Protein AF-0000000075743132 (afdb_homodimer)

Structure (mmCIF, N/CA/C/O backbone):
data_AF-0000000075743132-model_v1
#
loop_
_entity.id
_entity.type
_entity.pdbx_description
1 polymer 'Uncharacterized protein containing SIS (Sugar isomerase) phosphosugar binding domain-like protein'
#
loop_
_atom_site.group_PDB
_atom_site.id
_atom_site.type_symbol
_atom_site.label_atom_id
_atom_site.label_alt_id
_atom_site.label_comp_id
_atom_site.label_asym_id
_atom_site.label_entity_id
_atom_site.label_seq_id
_atom_site.pdbx_PDB_ins_code
_atom_site.Cartn_x
_atom_site.Cartn_y
_atom_site.Cartn_z
_atom_site.occupancy
_atom_site.B_iso_or_equiv
_atom_site.auth_seq_id
_atom_site.auth_comp_id
_atom_site.auth_asym_id
_atom_site.auth_atom_id
_atom_site.pdbx_PDB_model_num
ATOM 1 N N . MET A 1 1 ? 2.82 18.156 31.141 1 27.06 1 MET A N 1
ATOM 2 C CA . MET A 1 1 ? 1.901 17.031 31.266 1 27.06 1 MET A CA 1
ATOM 3 C C . MET A 1 1 ? 1.891 16.203 29.984 1 27.06 1 MET A C 1
ATOM 5 O O . MET A 1 1 ? 1.443 16.656 28.938 1 27.06 1 MET A O 1
ATOM 9 N N . SER A 1 2 ? 2.838 15.367 29.578 1 35.56 2 SER A N 1
ATOM 10 C CA . SER A 1 2 ? 3.168 14.609 28.375 1 35.56 2 SER A CA 1
ATOM 11 C C . SER A 1 2 ? 1.984 13.773 27.906 1 35.56 2 SER A C 1
ATOM 13 O O . SER A 1 2 ? 1.453 12.961 28.672 1 35.56 2 SER A O 1
ATOM 15 N N . VAL A 1 3 ? 1.021 14.258 27.234 1 45.22 3 VAL A N 1
ATOM 16 C CA . VAL A 1 3 ? -0.206 13.578 26.844 1 45.22 3 VAL A CA 1
ATOM 17 C C . VAL A 1 3 ? 0.118 12.156 26.375 1 45.22 3 VAL A C 1
ATOM 19 O O . VAL A 1 3 ? 1.016 11.953 25.562 1 45.22 3 VAL A O 1
ATOM 22 N N . PRO A 1 4 ? -0.248 11.008 26.984 1 52.25 4 PRO A N 1
ATOM 23 C CA . PRO A 1 4 ? -0.112 9.562 26.797 1 52.25 4 PRO A CA 1
ATOM 24 C C . PRO A 1 4 ? -0.305 9.133 25.344 1 52.25 4 PRO A C 1
ATOM 26 O O . PRO A 1 4 ? -1.345 9.414 24.75 1 52.25 4 PRO A O 1
ATOM 29 N N . ASN A 1 5 ? 0.708 9.211 24.422 1 61.62 5 ASN A N 1
ATOM 30 C CA . ASN A 1 5 ? 0.801 8.625 23.094 1 61.62 5 ASN A CA 1
ATOM 31 C C . ASN A 1 5 ? 0.241 7.211 23.047 1 61.62 5 ASN A C 1
ATOM 33 O O . ASN A 1 5 ? 0.951 6.266 22.703 1 61.62 5 ASN A O 1
ATOM 37 N N . GLU A 1 6 ? -1.117 7.238 23.391 1 87.44 6 GLU A N 1
ATOM 38 C CA . GLU A 1 6 ? -1.755 5.945 23.625 1 87.44 6 GLU A CA 1
ATOM 39 C C . GLU A 1 6 ? -2.354 5.375 22.344 1 87.44 6 GLU A C 1
ATOM 41 O O . GLU A 1 6 ? -2.305 4.164 22.125 1 87.44 6 GLU A O 1
ATOM 46 N N . TYR A 1 7 ? -2.664 6.379 21.438 1 94.88 7 TYR A N 1
ATOM 47 C CA . TYR A 1 7 ? -3.391 5.82 20.297 1 94.88 7 TYR A CA 1
ATOM 48 C C . TYR A 1 7 ? -2.48 4.949 19.438 1 94.88 7 TYR A C 1
ATOM 50 O O . TYR A 1 7 ? -2.807 3.793 19.156 1 94.88 7 TYR A O 1
ATOM 58 N N . TRP A 1 8 ? -1.268 5.523 19.141 1 96.94 8 TRP A N 1
ATOM 59 C CA . TRP A 1 8 ? -0.396 4.766 18.25 1 96.94 8 TRP A CA 1
ATOM 60 C C . TRP A 1 8 ? 0.167 3.537 18.953 1 96.94 8 TRP A C 1
ATOM 62 O O . TRP A 1 8 ? 0.384 2.498 18.328 1 96.94 8 TRP A O 1
ATOM 72 N N . ARG A 1 9 ? 0.364 3.596 20.297 1 97.19 9 ARG A N 1
ATOM 73 C CA . ARG A 1 9 ? 0.859 2.445 21.047 1 97.19 9 ARG A CA 1
ATOM 74 C C . ARG A 1 9 ? -0.155 1.306 21.031 1 97.19 9 ARG A C 1
ATOM 76 O O . ARG A 1 9 ? 0.208 0.147 20.812 1 97.19 9 ARG A O 1
ATOM 83 N N . ASN A 1 10 ? -1.396 1.7 21.312 1 97.62 10 ASN A N 1
ATOM 84 C CA . ASN A 1 10 ? -2.459 0.704 21.25 1 97.62 10 ASN A CA 1
ATOM 85 C C . ASN A 1 10 ? -2.594 0.105 19.859 1 97.62 10 ASN A C 1
ATOM 87 O O . ASN A 1 10 ? -2.818 -1.098 19.719 1 97.62 10 ASN A O 1
ATOM 91 N N . TRP A 1 11 ? -2.473 0.939 18.875 1 98.19 11 TRP A N 1
ATOM 92 C CA . TRP A 1 11 ? -2.576 0.469 17.5 1 98.19 11 TRP A CA 1
ATOM 93 C C . TRP A 1 11 ? -1.449 -0.503 17.172 1 98.19 11 TRP A C 1
ATOM 95 O O . TRP A 1 11 ? -1.682 -1.548 16.547 1 98.19 11 TRP A O 1
ATOM 105 N N . VAL A 1 12 ? -0.212 -0.169 17.562 1 98.44 12 VAL A N 1
ATOM 106 C CA . VAL A 1 12 ? 0.924 -1.047 17.312 1 98.44 12 VAL A CA 1
ATOM 107 C C . VAL A 1 12 ? 0.708 -2.391 18 1 98.44 12 VAL A C 1
ATOM 109 O O . VAL A 1 12 ? 1.038 -3.441 17.453 1 98.44 12 VAL A O 1
ATOM 112 N N . SER A 1 13 ? 0.17 -2.357 19.172 1 98.19 13 SER A N 1
ATOM 113 C CA . SER A 1 13 ? -0.183 -3.594 19.875 1 98.19 13 SER A CA 1
ATOM 114 C C . SER A 1 13 ? -1.192 -4.406 19.062 1 98.19 13 SER A C 1
ATOM 116 O O . SER A 1 13 ? -1.083 -5.633 18.984 1 98.19 13 SER A O 1
ATOM 118 N N . ASN A 1 14 ? -2.201 -3.73 18.516 1 98.5 14 ASN A N 1
ATOM 119 C CA . ASN A 1 14 ? -3.186 -4.41 17.672 1 98.5 14 ASN A CA 1
ATOM 120 C C . ASN A 1 14 ? -2.543 -5.016 16.422 1 98.5 14 ASN A C 1
ATOM 122 O O . ASN A 1 14 ? -2.953 -6.086 15.977 1 98.5 14 ASN A O 1
ATOM 126 N N . VAL A 1 15 ? -1.555 -4.324 15.82 1 98.69 15 VAL A N 1
ATOM 127 C CA . VAL A 1 15 ? -0.803 -4.855 14.688 1 98.69 15 VAL A CA 1
ATOM 128 C C . VAL A 1 15 ? -0.126 -6.168 15.086 1 98.69 15 VAL A C 1
ATOM 130 O O . VAL A 1 15 ? -0.182 -7.152 14.344 1 98.69 15 VAL A O 1
ATOM 133 N N . GLN A 1 16 ? 0.477 -6.164 16.266 1 98.44 16 GLN A N 1
ATOM 134 C CA . GLN A 1 16 ? 1.12 -7.375 16.75 1 98.44 16 GLN A CA 1
ATOM 135 C C . GLN A 1 16 ? 0.108 -8.508 16.922 1 98.44 16 GLN A C 1
ATOM 137 O O . GLN A 1 16 ? 0.413 -9.664 16.656 1 98.44 16 GLN A O 1
ATOM 142 N N . GLY A 1 17 ? -1.032 -8.148 17.375 1 98.62 17 GLY A N 1
ATOM 143 C CA . GLY A 1 17 ? -2.102 -9.125 17.469 1 98.62 17 GLY A CA 1
ATOM 144 C C . GLY A 1 17 ? -2.479 -9.742 16.141 1 98.62 17 GLY A C 1
ATOM 145 O O . GLY A 1 17 ? -2.711 -10.953 16.062 1 98.62 17 GLY A O 1
ATOM 146 N N . ILE A 1 18 ? -2.52 -8.961 15.117 1 98.75 18 ILE A N 1
ATOM 147 C CA . ILE A 1 18 ? -2.855 -9.43 13.773 1 98.75 18 ILE A CA 1
ATOM 148 C C . ILE A 1 18 ? -1.763 -10.367 13.266 1 98.75 18 ILE A C 1
ATOM 150 O O . ILE A 1 18 ? -2.057 -11.422 12.703 1 98.75 18 ILE A O 1
ATOM 154 N N . ILE A 1 19 ? -0.496 -9.93 13.445 1 98.69 19 ILE A N 1
ATOM 155 C CA . ILE A 1 19 ? 0.626 -10.766 13.031 1 98.69 19 ILE A CA 1
ATOM 156 C C . ILE A 1 19 ? 0.537 -12.125 13.727 1 98.69 19 ILE A C 1
ATOM 158 O O . ILE A 1 19 ? 0.678 -13.172 13.086 1 98.69 19 ILE A O 1
ATOM 162 N N . ASN A 1 20 ? 0.256 -12.117 15.008 1 98.56 20 ASN A N 1
ATOM 163 C CA . ASN A 1 20 ? 0.126 -13.352 15.781 1 98.56 20 ASN A CA 1
ATOM 164 C C . ASN A 1 20 ? -1.033 -14.203 15.281 1 98.56 20 ASN A C 1
ATOM 166 O O . ASN A 1 20 ? -0.901 -15.422 15.156 1 98.56 20 ASN A O 1
ATOM 170 N N . HIS A 1 21 ? -2.131 -13.586 15.008 1 98.75 21 HIS A N 1
ATOM 171 C CA . HIS A 1 21 ? -3.289 -14.305 14.484 1 98.75 21 HIS A CA 1
ATOM 172 C C . HIS A 1 21 ? -2.949 -15.031 13.188 1 98.75 21 HIS A C 1
ATOM 174 O O . HIS A 1 21 ? -3.215 -16.219 13.055 1 98.75 21 HIS A O 1
ATOM 180 N N . ILE A 1 22 ? -2.314 -14.352 12.281 1 98.75 22 ILE A N 1
ATOM 181 C CA . ILE A 1 22 ? -2.025 -14.906 10.961 1 98.75 22 ILE A CA 1
ATOM 182 C C . ILE A 1 22 ? -1.015 -16.047 11.086 1 98.75 22 ILE A C 1
ATOM 184 O O . ILE A 1 22 ? -1.213 -17.125 10.531 1 98.75 22 ILE A O 1
ATOM 188 N N . THR A 1 23 ? 0.008 -15.844 11.898 1 98.06 23 THR A N 1
ATOM 189 C CA . THR A 1 23 ? 1.101 -16.812 11.977 1 98.06 23 THR A CA 1
ATOM 190 C C . THR A 1 23 ? 0.698 -18.016 12.82 1 98.06 23 THR A C 1
ATOM 192 O O . THR A 1 23 ? 1.335 -19.062 12.742 1 98.06 23 THR A O 1
ATOM 195 N N . SER A 1 24 ? -0.363 -17.875 13.578 1 98.12 24 SER A N 1
ATOM 196 C CA . SER A 1 24 ? -0.756 -18.984 14.445 1 98.12 24 SER A CA 1
ATOM 197 C C . SER A 1 24 ? -1.949 -19.734 13.859 1 98.12 24 SER A C 1
ATOM 199 O O . SER A 1 24 ? -2.121 -20.922 14.125 1 98.12 24 SER A O 1
ATOM 201 N N . THR A 1 25 ? -2.754 -19.078 13.031 1 98.69 25 THR A N 1
ATOM 202 C CA . THR A 1 25 ? -4.016 -19.734 12.68 1 98.69 25 THR A CA 1
ATOM 203 C C . THR A 1 25 ? -4.125 -19.906 11.164 1 98.69 25 THR A C 1
ATOM 205 O O . THR A 1 25 ? -4.949 -20.688 10.688 1 98.69 25 THR A O 1
ATOM 208 N N . GLN A 1 26 ? -3.312 -19.203 10.414 1 98.56 26 GLN A N 1
ATOM 209 C CA . GLN A 1 26 ? -3.58 -19.156 8.984 1 98.56 26 GLN A CA 1
ATOM 210 C C . GLN A 1 26 ? -2.482 -19.875 8.195 1 98.56 26 GLN A C 1
ATOM 212 O O . GLN A 1 26 ? -2.5 -19.891 6.965 1 98.56 26 GLN A O 1
ATOM 217 N N . VAL A 1 27 ? -1.533 -20.516 8.867 1 97.69 27 VAL A N 1
ATOM 218 C CA . VAL A 1 27 ? -0.364 -21.109 8.227 1 97.69 27 VAL A CA 1
ATOM 219 C C . VAL A 1 27 ? -0.803 -22.219 7.289 1 97.69 27 VAL A C 1
ATOM 221 O O . VAL A 1 27 ? -0.272 -22.359 6.184 1 97.69 27 VAL A O 1
ATOM 224 N N . GLN A 1 28 ? -1.737 -23.047 7.691 1 98.25 28 GLN A N 1
ATOM 225 C CA . GLN A 1 28 ? -2.213 -24.141 6.848 1 98.25 28 GLN A CA 1
ATOM 226 C C . GLN A 1 28 ? -2.832 -23.609 5.559 1 98.25 28 GLN A C 1
ATOM 228 O O . GLN A 1 28 ? -2.578 -24.141 4.477 1 98.25 28 GLN A O 1
ATOM 233 N N . ASN A 1 29 ? -3.674 -22.578 5.695 1 98.81 29 ASN A N 1
ATOM 234 C CA . ASN A 1 29 ? -4.297 -21.984 4.52 1 98.81 29 ASN A CA 1
ATOM 235 C C . ASN A 1 29 ? -3.268 -21.312 3.619 1 98.81 29 ASN A C 1
ATOM 237 O O . ASN A 1 29 ? -3.387 -21.344 2.395 1 98.81 29 ASN A O 1
ATOM 241 N N . ILE A 1 30 ? -2.268 -20.703 4.223 1 98.56 30 ILE A N 1
ATOM 242 C CA . ILE A 1 30 ? -1.195 -20.062 3.461 1 98.56 30 ILE A CA 1
ATOM 243 C C . ILE A 1 30 ? -0.406 -21.141 2.701 1 98.56 30 ILE A C 1
ATOM 245 O O . ILE A 1 30 ? -0.043 -20.938 1.54 1 98.56 30 ILE A O 1
ATOM 249 N N . ASN A 1 31 ? -0.179 -22.25 3.348 1 98.25 31 ASN A N 1
ATOM 250 C CA . ASN A 1 31 ? 0.509 -23.344 2.686 1 98.25 31 ASN A CA 1
ATOM 251 C C . ASN A 1 31 ? -0.296 -23.891 1.506 1 98.25 31 ASN A C 1
ATOM 253 O O . ASN A 1 31 ? 0.253 -24.109 0.427 1 98.25 31 ASN A O 1
ATOM 257 N N . LYS A 1 32 ? -1.56 -24.078 1.695 1 98.75 32 LYS A N 1
ATOM 258 C CA . LYS A 1 32 ? -2.432 -24.547 0.626 1 98.75 32 LYS A CA 1
ATOM 259 C C . LYS A 1 32 ? -2.457 -23.578 -0.542 1 98.75 32 LYS A C 1
ATOM 261 O O . LYS A 1 32 ? -2.369 -23.984 -1.703 1 98.75 32 LYS A O 1
ATOM 266 N N . ALA A 1 33 ? -2.611 -22.312 -0.223 1 98.88 33 ALA A N 1
ATOM 267 C CA . ALA A 1 33 ? -2.625 -21.281 -1.251 1 98.88 33 ALA A CA 1
ATOM 268 C C . ALA A 1 33 ? -1.306 -21.25 -2.018 1 98.88 33 ALA A C 1
ATOM 270 O O . ALA A 1 33 ? -1.296 -21.156 -3.248 1 98.88 33 ALA A O 1
ATOM 271 N N . SER A 1 34 ? -0.214 -21.344 -1.256 1 98.44 34 SER A N 1
ATOM 272 C CA . SER A 1 34 ? 1.102 -21.297 -1.886 1 98.44 34 SER A CA 1
ATOM 273 C C . SER A 1 34 ? 1.323 -22.516 -2.777 1 98.44 34 SER A C 1
ATOM 275 O O . SER A 1 34 ? 2.012 -22.438 -3.797 1 98.44 34 SER A O 1
ATOM 277 N N . ASP A 1 35 ? 0.754 -23.641 -2.398 1 98.5 35 ASP A N 1
ATOM 278 C CA . ASP A 1 35 ? 0.815 -24.828 -3.254 1 98.5 35 ASP A CA 1
ATOM 279 C C . ASP A 1 35 ? 0.123 -24.578 -4.59 1 98.5 35 ASP A C 1
ATOM 281 O O . ASP A 1 35 ? 0.64 -24.953 -5.645 1 98.5 35 ASP A O 1
ATOM 285 N N . ILE A 1 36 ? -1.013 -23.953 -4.539 1 98.88 36 ILE A N 1
ATOM 286 C CA . ILE A 1 36 ? -1.766 -23.625 -5.742 1 98.88 36 ILE A CA 1
ATOM 287 C C . ILE A 1 36 ? -0.944 -22.688 -6.621 1 98.88 36 ILE A C 1
ATOM 289 O O . ILE A 1 36 ? -0.78 -22.922 -7.82 1 98.88 36 ILE A O 1
ATOM 293 N N . ILE A 1 37 ? -0.396 -21.672 -6.027 1 98.75 37 ILE A N 1
ATOM 294 C CA . ILE A 1 37 ? 0.375 -20.672 -6.758 1 98.75 37 ILE A CA 1
ATOM 295 C C . ILE A 1 37 ? 1.61 -21.328 -7.379 1 98.75 37 ILE A C 1
ATOM 297 O O . ILE A 1 37 ? 1.908 -21.109 -8.555 1 98.75 37 ILE A O 1
ATOM 301 N N . ALA A 1 38 ? 2.332 -22.094 -6.539 1 98 38 ALA A N 1
ATOM 302 C CA . ALA A 1 38 ? 3.545 -22.75 -7.016 1 98 38 ALA A CA 1
ATOM 303 C C . ALA A 1 38 ? 3.24 -23.672 -8.195 1 98 38 ALA A C 1
ATOM 305 O O . ALA A 1 38 ? 3.994 -23.719 -9.164 1 98 38 ALA A O 1
ATOM 306 N N . SER A 1 39 ? 2.146 -24.422 -8.078 1 98.12 39 SER A N 1
ATOM 307 C CA . SER A 1 39 ? 1.748 -25.312 -9.164 1 98.12 39 SER A CA 1
ATOM 308 C C . SER A 1 39 ? 1.433 -24.531 -10.438 1 98.12 39 SER A C 1
ATOM 310 O O . SER A 1 39 ? 1.813 -24.938 -11.539 1 98.12 39 SER A O 1
ATOM 312 N N . THR A 1 40 ? 0.73 -23.438 -10.305 1 98.5 40 THR A N 1
ATOM 313 C CA . THR A 1 40 ? 0.379 -22.562 -11.414 1 98.5 40 THR A CA 1
ATOM 314 C C . THR A 1 40 ? 1.634 -22.047 -12.117 1 98.5 40 THR A C 1
ATOM 316 O O . THR A 1 40 ? 1.762 -22.172 -13.336 1 98.5 40 THR A O 1
ATOM 319 N N . ILE A 1 41 ? 2.562 -21.531 -11.328 1 97.31 41 ILE A N 1
ATOM 320 C CA . ILE A 1 41 ? 3.781 -20.938 -11.875 1 97.31 41 ILE A CA 1
ATOM 321 C C . ILE A 1 41 ? 4.66 -22.031 -12.477 1 97.31 41 ILE A C 1
ATOM 323 O O . ILE A 1 41 ? 5.246 -21.844 -13.547 1 97.31 41 ILE A O 1
ATOM 327 N N . ASP A 1 42 ? 4.699 -23.141 -11.828 1 96.06 42 ASP A N 1
ATOM 328 C CA . ASP A 1 42 ? 5.504 -24.266 -12.289 1 96.06 42 ASP A CA 1
ATOM 329 C C . ASP A 1 42 ? 5.012 -24.781 -13.641 1 96.06 42 ASP A C 1
ATOM 331 O O . ASP A 1 42 ? 5.797 -25.297 -14.445 1 96.06 42 ASP A O 1
ATOM 335 N N . SER A 1 43 ? 3.787 -24.656 -13.93 1 95.75 43 SER A N 1
ATOM 336 C CA . SER A 1 43 ? 3.197 -25.109 -15.188 1 95.75 43 SER A CA 1
ATOM 337 C C . SER A 1 43 ? 3.207 -24 -16.234 1 95.75 43 SER A C 1
ATOM 339 O O . SER A 1 43 ? 2.498 -24.078 -17.234 1 95.75 43 SER A O 1
ATOM 341 N N . GLU A 1 44 ? 3.857 -22.859 -15.938 1 94.19 44 GLU A N 1
ATOM 342 C CA . GLU A 1 44 ? 4.066 -21.734 -16.844 1 94.19 44 GLU A CA 1
ATOM 343 C C . GLU A 1 44 ? 2.762 -20.984 -17.094 1 94.19 44 GLU A C 1
ATOM 345 O O . GLU A 1 44 ? 2.529 -20.5 -18.203 1 94.19 44 GLU A O 1
ATOM 350 N N . HIS A 1 45 ? 1.895 -21.047 -16.125 1 97.19 45 HIS A N 1
ATOM 351 C CA . HIS A 1 45 ? 0.702 -20.219 -16.094 1 97.19 45 HIS A CA 1
ATOM 352 C C . HIS A 1 45 ? 0.858 -19.078 -15.094 1 97.19 45 HIS A C 1
ATOM 354 O O . HIS A 1 45 ? 1.946 -18.859 -14.555 1 97.19 45 HIS A O 1
ATOM 360 N N . ALA A 1 46 ? -0.183 -18.312 -14.961 1 97.94 46 ALA A N 1
ATOM 361 C CA . ALA A 1 46 ? -0.008 -17.078 -14.188 1 97.94 46 ALA A CA 1
ATOM 362 C C . ALA A 1 46 ? -0.934 -17.062 -12.977 1 97.94 46 ALA A C 1
ATOM 364 O O . ALA A 1 46 ? -2.078 -17.516 -13.047 1 97.94 46 ALA A O 1
ATOM 365 N N . CYS A 1 47 ? -0.395 -16.578 -11.898 1 98.62 47 CYS A N 1
ATOM 366 C CA . CYS A 1 47 ? -1.222 -16.188 -10.758 1 98.62 47 CYS A CA 1
ATOM 367 C C . CYS A 1 47 ? -1.657 -14.734 -10.875 1 98.62 47 CYS A C 1
ATOM 369 O O . CYS A 1 47 ? -0.838 -13.82 -10.742 1 98.62 47 CYS A O 1
ATOM 371 N N . PHE A 1 48 ? -2.922 -14.539 -11.117 1 98.5 48 PHE A N 1
ATOM 372 C CA . PHE A 1 48 ? -3.467 -13.188 -11.195 1 98.5 48 PHE A CA 1
ATOM 373 C C . PHE A 1 48 ? -3.664 -12.602 -9.797 1 98.5 48 PHE A C 1
ATOM 375 O O . PHE A 1 48 ? -3.844 -13.336 -8.828 1 98.5 48 PHE A O 1
ATOM 382 N N . LEU A 1 49 ? -3.539 -11.297 -9.719 1 98.5 49 LEU A N 1
ATOM 383 C CA . LEU A 1 49 ? -3.732 -10.562 -8.477 1 98.5 49 LEU A CA 1
ATOM 384 C C . LEU A 1 49 ? -4.793 -9.477 -8.648 1 98.5 49 LEU A C 1
ATOM 386 O O . LEU A 1 49 ? -4.766 -8.727 -9.625 1 98.5 49 LEU A O 1
ATOM 390 N N . PHE A 1 50 ? -5.699 -9.398 -7.703 1 98.44 50 PHE A N 1
ATOM 391 C CA . PHE A 1 50 ? -6.707 -8.344 -7.801 1 98.44 50 PHE A CA 1
ATOM 392 C C . PHE A 1 50 ? -7.027 -7.773 -6.422 1 98.44 50 PHE A C 1
ATOM 394 O O . PHE A 1 50 ? -7.09 -8.516 -5.438 1 98.44 50 PHE A O 1
ATOM 401 N N . GLY A 1 51 ? -7.238 -6.508 -6.348 1 97.38 51 GLY A N 1
ATOM 402 C CA . GLY A 1 51 ? -7.742 -5.727 -5.23 1 97.38 51 GLY A CA 1
ATOM 403 C C . GLY A 1 51 ? -8.203 -4.34 -5.633 1 97.38 51 GLY A C 1
ATOM 404 O O . GLY A 1 51 ? -7.672 -3.754 -6.578 1 97.38 51 GLY A O 1
ATOM 405 N N . SER A 1 52 ? -9.148 -3.83 -4.926 1 96 52 SER A N 1
ATOM 406 C CA . SER A 1 52 ? -9.664 -2.49 -5.184 1 96 52 SER A CA 1
ATOM 407 C C . SER A 1 52 ? -9.406 -1.563 -3.998 1 96 52 SER A C 1
ATOM 409 O O . SER A 1 52 ? -9.555 -1.969 -2.844 1 96 52 SER A O 1
ATOM 411 N N . GLY A 1 53 ? -9.07 -0.283 -4.312 1 94.25 53 GLY A N 1
ATOM 412 C CA . GLY A 1 53 ? -8.766 0.644 -3.234 1 94.25 53 GLY A CA 1
ATOM 413 C C . GLY A 1 53 ? -7.59 0.209 -2.385 1 94.25 53 GLY A C 1
ATOM 414 O O . GLY A 1 53 ? -6.52 -0.101 -2.912 1 94.25 53 GLY A O 1
ATOM 415 N N . HIS A 1 54 ? -7.762 0.227 -1.11 1 95.69 54 HIS A N 1
ATOM 416 C CA . HIS A 1 54 ? -6.668 -0.151 -0.223 1 95.69 54 HIS A CA 1
ATOM 417 C C . HIS A 1 54 ? -6.312 -1.626 -0.383 1 95.69 54 HIS A C 1
ATOM 419 O O . HIS A 1 54 ? -5.18 -2.029 -0.107 1 95.69 54 HIS A O 1
ATOM 425 N N . ALA A 1 55 ? -7.246 -2.363 -0.895 1 97.25 55 ALA A N 1
ATOM 426 C CA . ALA A 1 55 ? -7 -3.783 -1.13 1 97.25 55 ALA A CA 1
ATOM 427 C C . ALA A 1 55 ? -6.105 -3.99 -2.352 1 97.25 55 ALA A C 1
ATOM 429 O O . ALA A 1 55 ? -5.664 -5.109 -2.621 1 97.25 55 ALA A O 1
ATOM 430 N N . ALA A 1 56 ? -5.773 -2.936 -3.076 1 96.25 56 ALA A N 1
ATOM 431 C CA . ALA A 1 56 ? -4.809 -3.018 -4.168 1 96.25 56 ALA A CA 1
ATOM 432 C C . ALA A 1 56 ? -3.377 -2.984 -3.643 1 96.25 56 ALA A C 1
ATOM 434 O O . ALA A 1 56 ? -2.438 -3.334 -4.359 1 96.25 56 ALA A O 1
ATOM 435 N N . ILE A 1 57 ? -3.188 -2.592 -2.422 1 96.5 57 ILE A N 1
ATOM 436 C CA . ILE A 1 57 ? -1.86 -2.396 -1.848 1 96.5 57 ILE A CA 1
ATOM 437 C C . ILE A 1 57 ? -1.107 -3.725 -1.824 1 96.5 57 ILE A C 1
ATOM 439 O O . ILE A 1 57 ? 0.048 -3.799 -2.25 1 96.5 57 ILE A O 1
ATOM 443 N N . PRO A 1 58 ? -1.731 -4.836 -1.37 1 97.81 58 PRO A N 1
ATOM 444 C CA . PRO A 1 58 ? -0.992 -6.098 -1.413 1 97.81 58 PRO A CA 1
ATOM 445 C C . PRO A 1 58 ? -0.664 -6.543 -2.836 1 97.81 58 PRO A C 1
ATOM 447 O O . PRO A 1 58 ? 0.316 -7.262 -3.053 1 97.81 58 PRO A O 1
ATOM 450 N N . VAL A 1 59 ? -1.446 -6.16 -3.832 1 97.25 59 VAL A N 1
ATOM 451 C CA . VAL A 1 59 ? -1.13 -6.438 -5.23 1 97.25 59 VAL A CA 1
ATOM 452 C C . VAL A 1 59 ? 0.174 -5.738 -5.613 1 97.25 59 VAL A C 1
ATOM 454 O O . VAL A 1 59 ? 1.073 -6.363 -6.184 1 97.25 59 VAL A O 1
ATOM 457 N N . MET A 1 60 ? 0.259 -4.473 -5.145 1 95 60 MET A N 1
ATOM 458 C CA . MET A 1 60 ? 1.464 -3.682 -5.379 1 95 60 MET A CA 1
ATOM 459 C C . MET A 1 60 ? 2.656 -4.277 -4.641 1 95 60 MET A C 1
ATOM 461 O O . MET A 1 60 ? 3.789 -4.211 -5.125 1 95 60 MET A O 1
ATOM 465 N N . GLU A 1 61 ? 2.359 -4.871 -3.551 1 96.69 61 GLU A N 1
ATOM 466 C CA . GLU A 1 61 ? 3.408 -5.438 -2.707 1 96.69 61 GLU A CA 1
ATOM 467 C C . GLU A 1 61 ? 3.932 -6.746 -3.285 1 96.69 61 GLU A C 1
ATOM 469 O O . GLU A 1 61 ? 5.121 -7.051 -3.17 1 96.69 61 GLU A O 1
ATOM 474 N N . MET A 1 62 ? 3.109 -7.504 -3.965 1 96.81 62 MET A N 1
ATOM 475 C CA . MET A 1 62 ? 3.488 -8.836 -4.434 1 96.81 62 MET A CA 1
ATOM 476 C C . MET A 1 62 ? 4.27 -8.75 -5.742 1 96.81 62 MET A C 1
ATOM 478 O O . MET A 1 62 ? 5.191 -9.531 -5.969 1 96.81 62 MET A O 1
ATOM 482 N N . PHE A 1 63 ? 3.832 -7.832 -6.66 1 95.88 63 PHE A N 1
ATOM 483 C CA . PHE A 1 63 ? 4.496 -7.762 -7.957 1 95.88 63 PHE A CA 1
ATOM 484 C C . PHE A 1 63 ? 4.113 -6.48 -8.695 1 95.88 63 PHE A C 1
ATOM 486 O O . PHE A 1 63 ? 2.951 -6.066 -8.664 1 95.88 63 PHE A O 1
ATOM 493 N N . PRO A 1 64 ? 5.047 -5.73 -9.219 1 94.44 64 PRO A N 1
ATOM 494 C CA . PRO A 1 64 ? 6.48 -6.043 -9.203 1 94.44 64 PRO A CA 1
ATOM 495 C C . PRO A 1 64 ? 7.23 -5.297 -8.102 1 94.44 64 PRO A C 1
ATOM 497 O O . PRO A 1 64 ? 6.883 -4.16 -7.773 1 94.44 64 PRO A O 1
ATOM 500 N N . ARG A 1 65 ? 8.273 -5.902 -7.617 1 94.25 65 ARG A N 1
ATOM 501 C CA . ARG A 1 65 ? 9.203 -5.199 -6.738 1 94.25 65 ARG A CA 1
ATOM 502 C C . ARG A 1 65 ? 10.492 -5.988 -6.551 1 94.25 65 ARG A C 1
ATOM 504 O O . ARG A 1 65 ? 10.555 -7.176 -6.891 1 94.25 65 ARG A O 1
ATOM 511 N N . TYR A 1 66 ? 11.406 -5.316 -6 1 92.19 66 TYR A N 1
ATOM 512 C CA . TYR A 1 66 ? 12.625 -6 -5.598 1 92.19 66 TYR A CA 1
ATOM 513 C C . TYR A 1 66 ? 12.312 -7.188 -4.691 1 92.19 66 TYR A C 1
ATOM 515 O O . TYR A 1 66 ? 11.547 -7.059 -3.738 1 92.19 66 TYR A O 1
ATOM 523 N N . GLY A 1 67 ? 12.836 -8.273 -5.09 1 92.81 67 GLY A N 1
ATOM 524 C CA . GLY A 1 67 ? 12.672 -9.453 -4.258 1 92.81 67 GLY A CA 1
ATOM 525 C C . GLY A 1 67 ? 11.453 -10.273 -4.617 1 92.81 67 GLY A C 1
ATOM 526 O O . GLY A 1 67 ? 11.25 -11.367 -4.082 1 92.81 67 GLY A O 1
ATOM 527 N N . SER A 1 68 ? 10.609 -9.781 -5.508 1 95.25 68 SER A N 1
ATOM 528 C CA . SER A 1 68 ? 9.5 -10.594 -6.012 1 95.25 68 SER A CA 1
ATOM 529 C C . SER A 1 68 ? 9.93 -11.414 -7.227 1 95.25 68 SER A C 1
ATOM 531 O O . SER A 1 68 ? 11.07 -11.305 -7.684 1 95.25 68 SER A O 1
ATOM 533 N N . THR A 1 69 ? 9.086 -12.289 -7.762 1 95.38 69 THR A N 1
ATOM 534 C CA . THR A 1 69 ? 9.43 -13.156 -8.883 1 95.38 69 THR A CA 1
ATOM 535 C C . THR A 1 69 ? 8.367 -13.055 -9.977 1 95.38 69 THR A C 1
ATOM 537 O O . THR A 1 69 ? 7.277 -12.523 -9.75 1 95.38 69 THR A O 1
ATOM 540 N N . LEU A 1 70 ? 8.688 -13.602 -11.148 1 94.69 70 LEU A N 1
ATOM 541 C CA . LEU A 1 70 ? 7.734 -13.703 -12.25 1 94.69 70 LEU A CA 1
ATOM 542 C C . LEU A 1 70 ? 6.645 -14.711 -11.93 1 94.69 70 LEU A C 1
ATOM 544 O O . LEU A 1 70 ? 6.777 -15.5 -10.984 1 94.69 70 LEU A O 1
ATOM 548 N N . GLY A 1 71 ? 5.59 -14.602 -12.68 1 96.31 71 GLY A N 1
ATOM 549 C CA . GLY A 1 71 ? 4.492 -15.539 -12.516 1 96.31 71 GLY A CA 1
ATOM 550 C C . GLY A 1 71 ? 3.207 -14.883 -12.047 1 96.31 71 GLY A C 1
ATOM 551 O O . GLY A 1 71 ? 2.154 -15.523 -12.008 1 96.31 71 GLY A O 1
ATOM 552 N N . PHE A 1 72 ? 3.322 -13.625 -11.758 1 97.19 72 PHE A N 1
ATOM 553 C CA . PHE A 1 72 ? 2.156 -12.891 -11.281 1 97.19 72 PHE A CA 1
ATOM 554 C C . PHE A 1 72 ? 1.708 -11.859 -12.312 1 97.19 72 PHE A C 1
ATOM 556 O O . PHE A 1 72 ? 2.539 -11.234 -12.969 1 97.19 72 PHE A O 1
ATOM 563 N N . ILE A 1 73 ? 0.446 -11.695 -12.453 1 96.19 73 ILE A N 1
ATOM 564 C CA . ILE A 1 73 ? -0.137 -10.68 -13.32 1 96.19 73 ILE A CA 1
ATOM 565 C C . ILE A 1 73 ? -1.173 -9.867 -12.547 1 96.19 73 ILE A C 1
ATOM 567 O O . ILE A 1 73 ? -2.299 -10.328 -12.336 1 96.19 73 ILE A O 1
ATOM 571 N N . PRO A 1 74 ? -0.783 -8.648 -12.102 1 96 74 PRO A N 1
ATOM 572 C CA . PRO A 1 74 ? -1.799 -7.785 -11.5 1 96 74 PRO A CA 1
ATOM 573 C C . PRO A 1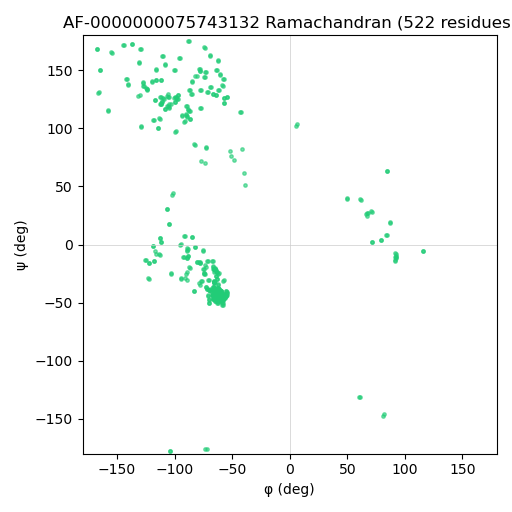 74 ? -2.889 -7.379 -12.492 1 96 74 PRO A C 1
ATOM 575 O O . PRO A 1 74 ? -2.584 -6.957 -13.609 1 96 74 PRO A O 1
ATOM 578 N N . ILE A 1 75 ? -4.121 -7.578 -12.102 1 93.56 75 ILE A N 1
ATOM 579 C CA . ILE A 1 75 ? -5.234 -6.977 -12.82 1 93.56 75 ILE A CA 1
ATOM 580 C C . ILE A 1 75 ? -5.43 -5.531 -12.359 1 93.56 75 ILE A C 1
ATOM 582 O O . ILE A 1 75 ? -6.105 -5.285 -11.359 1 93.56 75 ILE A O 1
ATOM 586 N N . VAL A 1 76 ? -4.746 -4.664 -12.93 1 77 76 VAL A N 1
ATOM 587 C CA . VAL A 1 76 ? -4.594 -3.268 -12.531 1 77 76 VAL A CA 1
ATOM 588 C C . VAL A 1 76 ? -5.531 -2.389 -13.359 1 77 76 VAL A C 1
ATOM 590 O O . VAL A 1 76 ? -5.238 -2.072 -14.516 1 77 76 VAL A O 1
ATOM 593 N N . ASP A 1 77 ? -6.594 -2.068 -12.875 1 87.56 77 ASP A N 1
ATOM 594 C CA . ASP A 1 77 ? -7.387 -1.023 -13.508 1 87.56 77 ASP A CA 1
ATOM 595 C C . ASP A 1 77 ? -7.18 0.323 -12.82 1 87.56 77 ASP A C 1
ATOM 597 O O . ASP A 1 77 ? -7.32 0.427 -11.602 1 87.56 77 ASP A O 1
ATOM 601 N N . LEU A 1 78 ? -6.812 1.266 -13.586 1 87.88 78 LEU A N 1
ATOM 602 C CA . LEU A 1 78 ? -6.32 2.541 -13.078 1 87.88 78 LEU A CA 1
ATOM 603 C C . LEU A 1 78 ? -7.328 3.174 -12.125 1 87.88 78 LEU A C 1
ATOM 605 O O . LEU A 1 78 ? -6.961 3.635 -11.039 1 87.88 78 LEU A O 1
ATOM 609 N N . PRO A 1 79 ? -8.594 3.188 -12.414 1 88.75 79 PRO A N 1
ATOM 610 C CA . PRO A 1 79 ? -9.547 3.828 -11.516 1 88.75 79 PRO A CA 1
ATOM 611 C C . PRO A 1 79 ? -9.633 3.141 -10.148 1 88.75 79 PRO A C 1
ATOM 613 O O . PRO A 1 79 ? -10.016 3.766 -9.164 1 88.75 79 PRO A O 1
ATOM 616 N N . LEU A 1 80 ? -9.219 1.882 -10.125 1 91.19 80 LEU A N 1
ATOM 617 C CA . LEU A 1 80 ? -9.367 1.114 -8.891 1 91.19 80 LEU A CA 1
ATOM 618 C C . LEU A 1 80 ? -8.141 1.28 -7.996 1 91.19 80 LEU A C 1
ATOM 620 O O . LEU A 1 80 ? -8.18 0.921 -6.816 1 91.19 80 LEU A O 1
ATOM 624 N N . VAL A 1 81 ? -7.016 1.881 -8.57 1 89 81 VAL A N 1
ATOM 625 C CA . VAL A 1 81 ? -5.801 2.029 -7.773 1 89 81 VAL A CA 1
ATOM 626 C C . VAL A 1 81 ? -5.48 3.512 -7.594 1 89 81 VAL A C 1
ATOM 628 O O . VAL A 1 81 ? -4.512 3.865 -6.914 1 89 81 VAL A O 1
ATOM 631 N N . SER A 1 82 ? -6.242 4.441 -8.266 1 86.44 82 SER A N 1
ATOM 632 C CA . SER A 1 82 ? -6.012 5.879 -8.211 1 86.44 82 SER A CA 1
ATOM 633 C C . SER A 1 82 ? -7.012 6.562 -7.285 1 86.44 82 SER A C 1
ATOM 635 O O . SER A 1 82 ? -7.449 7.684 -7.555 1 86.44 82 SER A O 1
ATOM 637 N N . PHE A 1 83 ? -7.312 6.043 -6.156 1 87.31 83 PHE A N 1
ATOM 638 C CA . PHE A 1 83 ? -8.422 6.461 -5.301 1 87.31 83 PHE A CA 1
ATOM 639 C C . PHE A 1 83 ? -8.008 7.625 -4.414 1 87.31 83 PHE A C 1
ATOM 641 O O . PHE A 1 83 ? -8.805 8.109 -3.605 1 87.31 83 PHE A O 1
ATOM 648 N N . LEU A 1 84 ? -6.832 8.164 -4.617 1 89.44 84 LEU A N 1
ATOM 649 C CA . LEU A 1 84 ? -6.305 9.211 -3.746 1 89.44 84 LEU A CA 1
ATOM 650 C C . LEU A 1 84 ? -6.922 10.562 -4.078 1 89.44 84 LEU A C 1
ATOM 652 O O . LEU A 1 84 ? -6.84 11.5 -3.281 1 89.44 84 LEU A O 1
ATOM 656 N N . ARG A 1 85 ? -7.559 10.602 -5.254 1 86.94 85 ARG A N 1
ATOM 657 C CA . ARG A 1 85 ? -8.266 11.82 -5.637 1 86.94 85 ARG A CA 1
ATOM 658 C C . ARG A 1 85 ? -9.688 11.82 -5.094 1 86.94 85 ARG A C 1
ATOM 660 O O . ARG A 1 85 ? -10.484 10.93 -5.406 1 86.94 85 ARG A O 1
ATOM 667 N N . MET A 1 86 ? -10.016 12.648 -4.258 1 90.38 86 MET A N 1
ATOM 668 C CA . MET A 1 86 ? -11.312 12.648 -3.588 1 90.38 86 MET A CA 1
ATOM 669 C C . MET A 1 86 ? -12.328 13.492 -4.359 1 90.38 86 MET A C 1
ATOM 671 O O . MET A 1 86 ? -13.531 13.234 -4.301 1 90.38 86 MET A O 1
ATOM 675 N N . VAL A 1 87 ? -11.797 14.516 -5.066 1 90.31 87 VAL A N 1
ATOM 676 C CA . VAL A 1 87 ? -12.672 15.422 -5.789 1 90.31 87 VAL A CA 1
ATOM 677 C C . VAL A 1 87 ? -12.18 15.594 -7.223 1 90.31 87 VAL A C 1
ATOM 679 O O . VAL A 1 87 ? -11.023 15.273 -7.527 1 90.31 87 VAL A O 1
ATOM 682 N N . GLY A 1 88 ? -13.07 15.969 -8.195 1 89.12 88 GLY A N 1
ATOM 683 C CA . GLY A 1 88 ? -12.703 16.172 -9.586 1 89.12 88 GLY A CA 1
ATOM 684 C C . GLY A 1 88 ? -12.641 14.883 -10.383 1 89.12 88 GLY A C 1
ATOM 685 O O . GLY A 1 88 ? -13.398 13.945 -10.109 1 89.12 88 GLY A O 1
ATOM 686 N N . ASP A 1 89 ? -11.695 14.844 -11.336 1 87.81 89 ASP A N 1
ATOM 687 C CA . ASP A 1 89 ? -11.523 13.656 -12.164 1 87.81 89 ASP A CA 1
ATOM 688 C C . ASP A 1 89 ? -11.031 12.477 -11.336 1 87.81 89 ASP A C 1
ATOM 690 O O . ASP A 1 89 ? -10.117 12.625 -10.516 1 87.81 89 ASP A O 1
ATOM 694 N N . LEU A 1 90 ? -11.727 11.344 -11.492 1 89.5 90 LEU A N 1
ATOM 695 C CA . LEU A 1 90 ? -11.391 10.117 -10.773 1 89.5 90 LEU A CA 1
ATOM 696 C C . LEU A 1 90 ? -11.633 10.281 -9.281 1 89.5 90 LEU A C 1
ATOM 698 O O . LEU A 1 90 ? -10.945 9.656 -8.469 1 89.5 90 LEU A O 1
ATOM 702 N N . GLY A 1 91 ? -12.594 11.188 -9.016 1 92 91 GLY A N 1
ATOM 703 C CA . GLY A 1 91 ? -12.914 11.453 -7.617 1 92 91 GLY A CA 1
ATOM 704 C C . GLY A 1 91 ? -13.664 10.32 -6.953 1 92 91 GLY A C 1
ATOM 705 O O . GLY A 1 91 ? -13.93 9.289 -7.578 1 92 91 GLY A O 1
ATOM 706 N N . TYR A 1 92 ? -14.039 10.539 -5.727 1 92.25 92 TYR A N 1
ATOM 707 C CA . TYR A 1 92 ? -14.633 9.531 -4.852 1 92.25 92 TYR A CA 1
ATOM 708 C C . TYR A 1 92 ? -15.93 8.992 -5.445 1 92.25 92 TYR A C 1
ATOM 710 O O . TYR A 1 92 ? -16.141 7.777 -5.465 1 92.25 92 TYR A O 1
ATOM 718 N N . PRO A 1 93 ? -16.828 9.812 -6.016 1 92.44 93 PRO A N 1
ATOM 719 C CA . PRO A 1 93 ? -18.078 9.266 -6.543 1 92.44 93 PRO A CA 1
ATOM 720 C C . PRO A 1 93 ? -17.859 8.266 -7.676 1 92.44 93 PRO A C 1
ATOM 722 O O . PRO A 1 93 ? -18.547 7.246 -7.758 1 92.44 93 PRO A O 1
ATOM 725 N N . GLN A 1 94 ? -16.922 8.539 -8.555 1 94 94 GLN A N 1
ATOM 726 C CA . GLN A 1 94 ? -16.594 7.625 -9.641 1 94 94 GLN A CA 1
ATOM 727 C C . GLN A 1 94 ? -16.016 6.316 -9.102 1 94 94 GLN A C 1
ATOM 729 O O . GLN A 1 94 ? -16.422 5.234 -9.531 1 94 94 GLN A O 1
ATOM 734 N N . PHE A 1 95 ? -15.141 6.453 -8.156 1 94.44 95 PHE A N 1
ATOM 735 C CA . PHE A 1 95 ? -14.508 5.281 -7.555 1 94.44 95 PHE A CA 1
ATOM 736 C C . PHE A 1 95 ? -15.547 4.402 -6.867 1 94.44 95 PHE A C 1
ATOM 738 O O . PHE A 1 95 ? -15.562 3.184 -7.059 1 94.44 95 PHE A O 1
ATOM 745 N N . ASP A 1 96 ? -16.312 5.082 -6.062 1 93.12 96 ASP A N 1
ATOM 746 C CA . ASP A 1 96 ? -17.359 4.371 -5.332 1 93.12 96 ASP A CA 1
ATOM 747 C C . ASP A 1 96 ? -18.281 3.615 -6.285 1 93.12 96 ASP A C 1
ATOM 749 O O . ASP A 1 96 ? -18.641 2.467 -6.027 1 93.12 96 ASP A O 1
ATOM 753 N N . PHE A 1 97 ? -18.609 4.219 -7.418 1 95.38 97 PHE A N 1
ATOM 754 C CA . PHE A 1 97 ? -19.484 3.594 -8.406 1 95.38 97 PHE A CA 1
ATOM 755 C C . PHE A 1 97 ? -18.812 2.359 -9.008 1 95.38 97 PHE A C 1
ATOM 757 O O . PHE A 1 97 ? -19.406 1.282 -9.047 1 95.38 97 PHE A O 1
ATOM 764 N N . ILE A 1 98 ? -17.578 2.471 -9.398 1 95.5 98 ILE A N 1
ATOM 765 C CA . ILE A 1 98 ? -16.906 1.406 -10.133 1 95.5 98 ILE A CA 1
ATOM 766 C C . ILE A 1 98 ? -16.609 0.236 -9.195 1 95.5 98 ILE A C 1
ATOM 768 O O . ILE A 1 98 ? -16.75 -0.926 -9.586 1 95.5 98 ILE A O 1
ATOM 772 N N . GLU A 1 99 ? -16.25 0.518 -8.016 1 95 99 GLU A N 1
ATOM 773 C CA . GLU A 1 99 ? -15.93 -0.516 -7.031 1 95 99 GLU A CA 1
ATOM 774 C C . GLU A 1 99 ? -17.172 -1.339 -6.684 1 95 99 GLU A C 1
ATOM 776 O O . GLU A 1 99 ? -17.062 -2.508 -6.309 1 95 99 GLU A O 1
ATOM 781 N N . ASN A 1 100 ? -18.344 -0.772 -6.883 1 96.31 100 ASN A N 1
ATOM 782 C CA . ASN A 1 100 ? -19.594 -1.438 -6.547 1 96.31 100 ASN A CA 1
ATOM 783 C C . ASN A 1 100 ? -20.312 -1.943 -7.793 1 96.31 100 ASN A C 1
ATOM 785 O O . ASN A 1 100 ? -21.5 -2.271 -7.742 1 96.31 100 ASN A O 1
ATOM 789 N N . SER A 1 101 ? -19.594 -2.055 -8.898 1 97.56 101 SER A N 1
ATOM 790 C CA . SER A 1 101 ? -20.188 -2.469 -10.164 1 97.56 101 SER A CA 1
ATOM 791 C C . SER A 1 101 ? -19.625 -3.816 -10.617 1 97.56 101 SER A C 1
ATOM 793 O O . SER A 1 101 ? -18.578 -3.879 -11.25 1 97.56 101 SER A O 1
ATOM 795 N N . PRO A 1 102 ? -20.375 -4.891 -10.383 1 97.62 102 PRO A N 1
ATOM 796 C CA . PRO A 1 102 ? -19.938 -6.18 -10.914 1 97.62 102 PRO A CA 1
ATOM 797 C C . PRO A 1 102 ? -19.75 -6.168 -12.43 1 97.62 102 PRO A C 1
ATOM 799 O O . PRO A 1 102 ? -18.859 -6.844 -12.953 1 97.62 102 PRO A O 1
ATOM 802 N N . GLU A 1 103 ? -20.547 -5.34 -13.086 1 97.62 103 GLU A N 1
ATOM 803 C CA . GLU A 1 103 ? -20.438 -5.238 -14.539 1 97.62 103 GLU A CA 1
ATOM 804 C C . GLU A 1 103 ? -19.047 -4.723 -14.945 1 97.62 103 GLU A C 1
ATOM 806 O O . GLU A 1 103 ? -18.484 -5.176 -15.945 1 97.62 103 GLU A O 1
ATOM 811 N N . TYR A 1 104 ? -18.547 -3.826 -14.195 1 97.38 104 TYR A N 1
ATOM 812 C CA . TYR A 1 104 ? -17.219 -3.328 -14.5 1 97.38 104 TYR A CA 1
ATOM 813 C C . TYR A 1 104 ? -16.172 -4.434 -14.359 1 97.38 104 TYR A C 1
ATOM 815 O O . TYR A 1 104 ? -15.242 -4.523 -15.156 1 97.38 104 TYR A O 1
ATOM 823 N N . GLY A 1 105 ? -16.328 -5.293 -13.344 1 96.94 105 GLY A N 1
ATOM 824 C CA . GLY A 1 105 ? -15.445 -6.438 -13.188 1 96.94 105 GLY A CA 1
ATOM 825 C C . GLY A 1 105 ? -15.484 -7.383 -14.375 1 96.94 105 GLY A C 1
ATOM 826 O O . GLY A 1 105 ? -14.438 -7.852 -14.836 1 96.94 105 GLY A O 1
ATOM 827 N N . ARG A 1 106 ? -16.672 -7.609 -14.93 1 96.88 106 ARG A N 1
ATOM 828 C CA . ARG A 1 106 ? -16.812 -8.461 -16.109 1 96.88 106 ARG A CA 1
ATOM 829 C C . ARG A 1 106 ? -16.078 -7.859 -17.312 1 96.88 106 ARG A C 1
ATOM 831 O O . ARG A 1 106 ? -15.414 -8.578 -18.047 1 96.88 106 ARG A O 1
ATOM 838 N N . ARG A 1 107 ? -16.203 -6.504 -17.422 1 95.56 107 ARG A N 1
ATOM 839 C CA . ARG A 1 107 ? -15.547 -5.828 -18.531 1 95.56 107 ARG A CA 1
ATOM 840 C C . ARG A 1 107 ? -14.031 -5.902 -18.406 1 95.56 107 ARG A C 1
ATOM 842 O O . ARG A 1 107 ? -13.32 -6.062 -19.406 1 95.56 107 ARG A O 1
ATOM 849 N N . ILE A 1 108 ? -13.531 -5.766 -17.156 1 95.38 108 ILE A N 1
ATOM 850 C CA . ILE A 1 108 ? -12.102 -5.926 -16.922 1 95.38 108 ILE A CA 1
ATOM 851 C C . ILE A 1 108 ? -11.648 -7.305 -17.406 1 95.38 108 ILE A C 1
ATOM 853 O O . ILE A 1 108 ? -10.648 -7.426 -18.109 1 95.38 108 ILE A O 1
ATOM 857 N N . MET A 1 109 ? -12.438 -8.305 -17.109 1 96.25 109 MET A N 1
ATOM 858 C CA . MET A 1 109 ? -12.039 -9.688 -17.359 1 96.25 109 MET A CA 1
ATOM 859 C C . MET A 1 109 ? -12.078 -10 -18.859 1 96.25 109 MET A C 1
ATOM 861 O O . MET A 1 109 ? -11.43 -10.953 -19.312 1 96.25 109 MET A O 1
ATOM 865 N N . GLU A 1 110 ? -12.797 -9.188 -19.625 1 94.81 110 GLU A N 1
ATOM 866 C CA . GLU A 1 110 ? -12.82 -9.359 -21.078 1 94.81 110 GLU A CA 1
ATOM 867 C C . GLU A 1 110 ? -11.453 -9.055 -21.688 1 94.81 110 GLU A C 1
ATOM 869 O O . GLU A 1 110 ? -11.172 -9.445 -22.828 1 94.81 110 GLU A O 1
ATOM 874 N N . ASN A 1 111 ? -10.609 -8.438 -20.922 1 93.44 111 ASN A N 1
ATOM 875 C CA . ASN A 1 111 ? -9.281 -8.078 -21.422 1 93.44 111 ASN A CA 1
ATOM 876 C C . ASN A 1 111 ? -8.273 -9.203 -21.188 1 93.44 111 ASN A C 1
ATOM 878 O O . ASN A 1 111 ? -7.137 -9.125 -21.656 1 93.44 111 ASN A O 1
ATOM 882 N N . TYR A 1 112 ? -8.711 -10.297 -20.516 1 94.94 112 TYR A N 1
ATOM 883 C CA . TYR A 1 112 ? -7.746 -11.32 -20.125 1 94.94 112 TYR A CA 1
ATOM 884 C C . TYR A 1 112 ? -8.195 -12.695 -20.594 1 94.94 112 TYR A C 1
ATOM 886 O O . TYR A 1 112 ? -9.391 -13.008 -20.562 1 94.94 112 TYR A O 1
ATOM 894 N N . SER A 1 113 ? -7.281 -13.461 -21.062 1 95.38 113 SER A N 1
ATOM 895 C CA . SER A 1 113 ? -7.461 -14.883 -21.297 1 95.38 113 SER A CA 1
ATOM 896 C C . SER A 1 113 ? -7.008 -15.711 -20.094 1 95.38 113 SER A C 1
ATOM 898 O O . SER A 1 113 ? -5.812 -15.797 -19.812 1 95.38 113 SER A O 1
ATOM 900 N N . VAL A 1 114 ? -7.934 -16.312 -19.422 1 96.31 114 VAL A N 1
ATOM 901 C CA . VAL A 1 114 ? -7.652 -17.078 -18.203 1 96.31 114 VAL A CA 1
ATOM 902 C C . VAL A 1 114 ? -7.84 -18.562 -18.484 1 96.31 114 VAL A C 1
ATOM 904 O O . VAL A 1 114 ? -8.875 -18.984 -19 1 96.31 114 VAL A O 1
ATOM 907 N N . HIS A 1 115 ? -6.828 -19.344 -18.203 1 96.06 115 HIS A N 1
ATOM 908 C CA . HIS A 1 115 ? -6.848 -20.797 -18.312 1 96.06 115 HIS A CA 1
ATOM 909 C C . HIS A 1 115 ? -7.168 -21.438 -16.969 1 96.06 115 HIS A C 1
ATOM 911 O O . HIS A 1 115 ? -6.945 -20.844 -15.914 1 96.06 115 HIS A O 1
ATOM 917 N N . LYS A 1 116 ? -7.617 -22.703 -17 1 97.94 116 LYS A N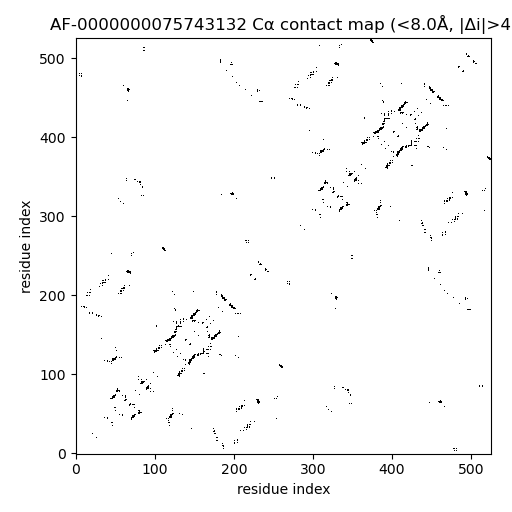 1
ATOM 918 C CA . LYS A 1 116 ? -7.969 -23.438 -15.781 1 97.94 116 LYS A CA 1
ATOM 919 C C . LYS A 1 116 ? -6.742 -23.672 -14.906 1 97.94 116 LYS A C 1
ATOM 921 O O . LYS A 1 116 ? -6.867 -23.906 -13.703 1 97.94 116 LYS A O 1
ATOM 926 N N . GLU A 1 117 ? -5.527 -23.594 -15.492 1 97.94 117 GLU A N 1
ATOM 927 C CA . GLU A 1 117 ? -4.285 -23.797 -14.75 1 97.94 117 GLU A CA 1
ATOM 928 C C . GLU A 1 117 ? -3.781 -22.5 -14.141 1 97.94 117 GLU A C 1
ATOM 930 O O . GLU A 1 117 ? -2.822 -22.484 -13.367 1 97.94 117 GLU A O 1
ATOM 935 N N . ASP A 1 118 ? -4.402 -21.359 -14.531 1 98.62 118 ASP A N 1
ATOM 936 C CA . ASP A 1 118 ? -4.129 -20.094 -13.844 1 98.62 118 ASP A CA 1
ATOM 937 C C . ASP A 1 118 ? -4.793 -20.078 -12.469 1 98.62 118 ASP A C 1
ATOM 939 O O . ASP A 1 118 ? -5.559 -20.969 -12.125 1 98.62 118 ASP A O 1
ATOM 943 N N . CYS A 1 119 ? -4.48 -19.125 -11.656 1 98.88 119 CYS A N 1
ATOM 944 C CA . CYS A 1 119 ? -5.176 -18.859 -10.398 1 98.88 119 CYS A CA 1
ATOM 945 C C . CYS A 1 119 ? -5.262 -17.375 -10.117 1 98.88 119 CYS A C 1
ATOM 947 O O . CYS A 1 119 ? -4.734 -16.562 -10.883 1 98.88 119 CYS A O 1
ATOM 949 N N . VAL A 1 120 ? -6.008 -17.031 -9.102 1 98.94 120 VAL A N 1
ATOM 950 C CA . VAL A 1 120 ? -6.113 -15.625 -8.742 1 98.94 120 VAL A CA 1
ATOM 951 C C . VAL A 1 120 ? -6.117 -15.484 -7.219 1 98.94 120 VAL A C 1
ATOM 953 O O . VAL A 1 120 ? -6.676 -16.328 -6.512 1 98.94 120 VAL A O 1
ATOM 956 N N . ILE A 1 121 ? -5.406 -14.523 -6.75 1 98.94 121 ILE A N 1
ATOM 957 C CA . ILE A 1 121 ? -5.574 -14.031 -5.387 1 98.94 121 ILE A CA 1
ATOM 958 C C . ILE A 1 121 ? -6.422 -12.766 -5.395 1 98.94 121 ILE A C 1
ATOM 960 O O . ILE A 1 121 ? -6.094 -11.797 -6.086 1 98.94 121 ILE A O 1
ATOM 964 N N . VAL A 1 122 ? -7.504 -12.773 -4.691 1 98.94 122 VAL A N 1
ATOM 965 C CA . VAL A 1 122 ? -8.359 -11.602 -4.543 1 98.94 122 VAL A CA 1
ATOM 966 C C . VAL A 1 122 ? -8.289 -11.094 -3.107 1 98.94 122 VAL A C 1
ATOM 968 O O . VAL A 1 122 ? -8.609 -11.82 -2.166 1 98.94 122 VAL A O 1
ATOM 971 N N . PHE A 1 123 ? -7.887 -9.844 -2.977 1 98.81 123 PHE A N 1
ATOM 972 C CA . PHE A 1 123 ? -7.844 -9.172 -1.682 1 98.81 123 PHE A CA 1
ATOM 973 C C . PHE A 1 123 ? -9.07 -8.289 -1.486 1 98.81 123 PHE A C 1
ATOM 975 O O . PHE A 1 123 ? -9.391 -7.461 -2.342 1 98.81 123 PHE A O 1
ATOM 982 N N . SER A 1 124 ? -9.773 -8.461 -0.425 1 98.62 124 SER A N 1
ATOM 983 C CA . SER A 1 124 ? -10.93 -7.645 -0.05 1 98.62 124 SER A CA 1
ATOM 984 C C . SER A 1 124 ? -11.195 -7.719 1.45 1 98.62 124 SER A C 1
ATOM 986 O O . SER A 1 124 ? -11.531 -8.781 1.973 1 98.62 124 SER A O 1
ATOM 988 N N . HIS A 1 125 ? -11.055 -6.633 2.117 1 98.31 125 HIS A N 1
ATOM 989 C CA . HIS A 1 125 ? -11.266 -6.645 3.561 1 98.31 125 HIS A CA 1
ATOM 990 C C . HIS A 1 125 ? -12.672 -7.125 3.91 1 98.31 125 HIS A C 1
ATOM 992 O O . HIS A 1 125 ? -12.828 -8.094 4.66 1 98.31 125 HIS A O 1
ATOM 998 N N . SER A 1 126 ? -13.656 -6.508 3.305 1 97.69 126 SER A N 1
ATOM 999 C CA . SER A 1 126 ? -15.031 -6.828 3.67 1 97.69 126 SER A CA 1
ATOM 1000 C C . SER A 1 126 ? -15.445 -8.188 3.117 1 97.69 126 SER A C 1
ATOM 1002 O O . SER A 1 126 ? -16.375 -8.812 3.625 1 97.69 126 SER A O 1
ATOM 1004 N N . GLY A 1 127 ? -14.812 -8.578 2.064 1 98.56 127 GLY A N 1
ATOM 1005 C CA . GLY A 1 127 ? -15.203 -9.797 1.378 1 98.56 127 GLY A CA 1
ATOM 1006 C C . GLY A 1 127 ? -16.516 -9.672 0.636 1 98.56 127 GLY A C 1
ATOM 1007 O O . GLY A 1 127 ? -16.984 -10.633 0.023 1 98.56 127 GLY A O 1
ATOM 1008 N N . THR A 1 128 ? -17.109 -8.453 0.675 1 98.25 128 THR A N 1
ATOM 1009 C CA . THR A 1 128 ? -18.422 -8.281 0.066 1 98.25 128 THR A CA 1
ATOM 1010 C C . THR A 1 128 ? -18.375 -7.262 -1.067 1 98.25 128 THR A C 1
ATOM 1012 O O . THR A 1 128 ? -19.375 -7 -1.725 1 98.25 128 THR A O 1
ATOM 1015 N N . THR A 1 129 ? -17.188 -6.652 -1.334 1 97.56 129 THR A N 1
ATOM 1016 C CA . THR A 1 129 ? -17.062 -5.68 -2.414 1 97.56 129 THR A CA 1
ATOM 1017 C C . THR A 1 129 ? -17.484 -6.293 -3.746 1 97.56 129 THR A C 1
ATOM 1019 O O . THR A 1 129 ? -16.875 -7.262 -4.211 1 97.56 129 THR A O 1
ATOM 1022 N N . PRO A 1 130 ? -18.438 -5.738 -4.402 1 98.56 130 PRO A N 1
ATOM 1023 C CA . PRO A 1 130 ? -19.047 -6.402 -5.559 1 98.56 130 PRO A CA 1
ATOM 1024 C C . PRO A 1 130 ? -18.031 -6.695 -6.668 1 98.56 130 PRO A C 1
ATOM 1026 O O . PRO A 1 130 ? -18.031 -7.793 -7.227 1 98.56 130 PRO A O 1
ATOM 1029 N N . ILE A 1 131 ? -17.188 -5.762 -6.988 1 98.5 131 ILE A N 1
ATOM 1030 C CA . ILE A 1 131 ? -16.25 -5.973 -8.094 1 98.5 131 ILE A CA 1
ATOM 1031 C C . ILE A 1 131 ? -15.258 -7.074 -7.738 1 98.5 131 ILE A C 1
ATOM 1033 O O . ILE A 1 131 ? -14.859 -7.863 -8.594 1 98.5 131 ILE A O 1
ATOM 1037 N N . SER A 1 132 ? -14.836 -7.156 -6.465 1 98.62 132 SER A N 1
ATOM 1038 C CA . SER A 1 132 ? -13.898 -8.188 -6.02 1 98.62 132 SER A CA 1
ATOM 1039 C C . SER A 1 132 ? -14.531 -9.57 -6.098 1 98.62 132 SER A C 1
ATOM 1041 O O . SER A 1 132 ? -13.898 -10.516 -6.578 1 98.62 132 SER A O 1
ATOM 1043 N N . VAL A 1 133 ? -15.734 -9.641 -5.66 1 98.88 133 VAL A N 1
ATOM 1044 C CA . VAL A 1 133 ? -16.453 -10.906 -5.734 1 98.88 133 VAL A CA 1
ATOM 1045 C C . VAL A 1 133 ? -16.641 -11.305 -7.195 1 98.88 133 VAL A C 1
ATOM 1047 O O . VAL A 1 133 ? -16.484 -12.477 -7.547 1 98.88 133 VAL A O 1
ATOM 1050 N N . GLU A 1 134 ? -16.969 -10.328 -8.039 1 98.88 134 GLU A N 1
ATOM 1051 C CA . GLU A 1 134 ? -17.172 -10.602 -9.461 1 98.88 134 GLU A CA 1
ATOM 1052 C C . GLU A 1 134 ? -15.898 -11.164 -10.094 1 98.88 134 GLU A C 1
ATOM 1054 O O . GLU A 1 134 ? -15.961 -12.117 -10.875 1 98.88 134 GLU A O 1
ATOM 1059 N N . ILE A 1 135 ? -14.75 -10.609 -9.789 1 98.75 135 ILE A N 1
ATOM 1060 C CA . ILE A 1 135 ? -13.484 -11.109 -10.312 1 98.75 135 ILE A CA 1
ATOM 1061 C C . ILE A 1 135 ? -13.289 -12.562 -9.891 1 98.75 135 ILE A C 1
ATOM 1063 O O . ILE A 1 135 ? -12.922 -13.414 -10.719 1 98.75 135 ILE A O 1
ATOM 1067 N N . ALA A 1 136 ? -13.539 -12.867 -8.617 1 98.88 136 ALA A N 1
ATOM 1068 C CA . ALA A 1 136 ? -13.43 -14.234 -8.117 1 98.88 136 ALA A CA 1
ATOM 1069 C C . ALA A 1 136 ? -14.359 -15.18 -8.875 1 98.88 136 ALA A C 1
ATOM 1071 O O . ALA A 1 136 ? -13.945 -16.266 -9.281 1 98.88 136 ALA A O 1
ATOM 1072 N N . VAL A 1 137 ? -15.57 -14.742 -9.102 1 98.88 137 VAL A N 1
ATOM 1073 C CA . VAL A 1 137 ? -16.578 -15.539 -9.789 1 98.88 137 VAL A CA 1
ATOM 1074 C C . VAL A 1 137 ? -16.125 -15.828 -11.219 1 98.88 137 VAL A C 1
ATOM 1076 O O . VAL A 1 137 ? -16.281 -16.938 -11.711 1 98.88 137 VAL A O 1
ATOM 1079 N N . GLN A 1 138 ? -15.578 -14.828 -11.891 1 98.56 138 GLN A N 1
ATOM 1080 C CA . GLN A 1 138 ? -15.109 -14.977 -13.266 1 98.56 138 GLN A CA 1
ATOM 1081 C C . GLN A 1 138 ? -14.031 -16.047 -13.359 1 98.56 138 GLN A C 1
ATOM 1083 O O . GLN A 1 138 ? -14.008 -16.828 -14.312 1 98.56 138 GLN A O 1
ATOM 1088 N N . PHE A 1 139 ? -13.133 -16.109 -12.398 1 98.69 139 PHE A N 1
ATOM 1089 C CA . PHE A 1 139 ? -12.086 -17.125 -12.383 1 98.69 139 PHE A CA 1
ATOM 1090 C C . PHE A 1 139 ? -12.68 -18.5 -12.078 1 98.69 139 PHE A C 1
ATOM 1092 O O . PHE A 1 139 ? -12.336 -19.484 -12.719 1 98.69 139 PHE A O 1
ATOM 1099 N N . LYS A 1 140 ? -13.555 -18.516 -11.109 1 98.5 140 LYS A N 1
ATOM 1100 C CA . LYS A 1 140 ? -14.211 -19.766 -10.727 1 98.5 140 LYS A CA 1
ATOM 1101 C C . LYS A 1 140 ? -14.938 -20.375 -11.922 1 98.5 140 LYS A C 1
ATOM 1103 O O . LYS A 1 140 ? -14.852 -21.594 -12.148 1 98.5 140 LYS A O 1
ATOM 1108 N N . ASN A 1 141 ? -15.617 -19.578 -12.641 1 97.88 141 ASN A N 1
ATOM 1109 C CA . ASN A 1 141 ? -16.375 -20.031 -13.797 1 97.88 141 ASN A CA 1
ATOM 1110 C C . ASN A 1 141 ? -15.469 -20.609 -14.875 1 97.88 141 ASN A C 1
ATOM 1112 O O . ASN A 1 141 ? -15.914 -21.406 -15.711 1 97.88 141 ASN A O 1
ATOM 1116 N N . ARG A 1 142 ? -14.281 -20.25 -14.906 1 97.06 142 ARG A N 1
ATOM 1117 C CA . ARG A 1 142 ? -13.32 -20.719 -15.898 1 97.06 142 ARG A CA 1
ATOM 1118 C C . ARG A 1 142 ? -12.531 -21.906 -15.367 1 97.06 142 ARG A C 1
ATOM 1120 O O . ARG A 1 142 ? -11.602 -22.391 -16.031 1 97.06 142 ARG A O 1
ATOM 1127 N N . GLY A 1 143 ? -12.82 -22.328 -14.133 1 98.31 143 GLY A N 1
ATOM 1128 C CA . GLY A 1 143 ? -12.188 -23.484 -13.531 1 98.31 143 GLY A CA 1
ATOM 1129 C C . GLY A 1 143 ? -10.844 -23.188 -12.898 1 98.31 143 GLY A C 1
ATOM 1130 O O . GLY A 1 143 ? -10.102 -24.094 -12.531 1 98.31 143 GLY A O 1
ATOM 1131 N N . ALA A 1 144 ? -10.484 -21.922 -12.82 1 98.75 144 ALA A N 1
ATOM 1132 C CA . ALA A 1 144 ? -9.211 -21.5 -12.219 1 98.75 144 ALA A CA 1
ATOM 1133 C C . ALA A 1 144 ? -9.344 -21.328 -10.711 1 98.75 144 ALA A C 1
ATOM 1135 O O . ALA A 1 144 ? -10.32 -20.75 -10.234 1 98.75 144 ALA A O 1
ATOM 1136 N N . PRO A 1 145 ? -8.438 -21.859 -9.914 1 98.88 145 PRO A N 1
ATOM 1137 C CA . PRO A 1 145 ? -8.508 -21.734 -8.453 1 98.88 145 PRO A CA 1
ATOM 1138 C C . PRO A 1 145 ? -8.547 -20.281 -7.988 1 98.88 145 PRO A C 1
ATOM 1140 O O . PRO A 1 145 ? -7.863 -19.422 -8.562 1 98.88 145 PRO A O 1
ATOM 1143 N N . VAL A 1 146 ? -9.32 -20.062 -6.957 1 98.94 146 VAL A N 1
ATOM 1144 C CA . VAL A 1 146 ? -9.477 -18.734 -6.359 1 98.94 146 VAL A CA 1
ATOM 1145 C C . VAL A 1 146 ? -8.969 -18.766 -4.918 1 98.94 146 VAL A C 1
ATOM 1147 O O . VAL A 1 146 ? -9.414 -19.578 -4.113 1 98.94 146 VAL A O 1
ATOM 1150 N N . ILE A 1 147 ? -8.031 -17.875 -4.602 1 99 147 ILE A N 1
ATOM 1151 C CA . ILE A 1 147 ? -7.566 -17.625 -3.244 1 99 147 ILE A CA 1
ATOM 1152 C C . ILE A 1 147 ? -8.109 -16.281 -2.758 1 99 147 ILE A C 1
ATOM 1154 O O . ILE A 1 147 ? -7.898 -15.242 -3.398 1 99 147 ILE A O 1
ATOM 1158 N N . GLY A 1 148 ? -8.883 -16.297 -1.709 1 98.94 148 GLY A N 1
ATOM 1159 C CA . GLY A 1 148 ? -9.422 -15.078 -1.126 1 98.94 148 GLY A CA 1
ATOM 1160 C C . GLY A 1 148 ? -8.734 -14.672 0.166 1 98.94 148 GLY A C 1
ATOM 1161 O O . GLY A 1 148 ? -8.547 -15.5 1.059 1 98.94 148 GLY A O 1
ATOM 1162 N N . VAL A 1 149 ? -8.281 -13.492 0.264 1 98.94 149 VAL A N 1
ATOM 1163 C CA . VAL A 1 149 ? -7.77 -12.906 1.5 1 98.94 149 VAL A CA 1
ATOM 1164 C C . VAL A 1 149 ? -8.75 -11.852 2.016 1 98.94 149 VAL A C 1
ATOM 1166 O O . VAL A 1 149 ? -9.008 -10.852 1.343 1 98.94 149 VAL A O 1
ATOM 1169 N N . THR A 1 150 ? -9.328 -12.078 3.186 1 98.94 150 THR A N 1
ATOM 1170 C CA . THR A 1 150 ? -10.414 -11.25 3.682 1 98.94 150 THR A CA 1
ATOM 1171 C C . THR A 1 150 ? -10.477 -11.289 5.207 1 98.94 150 THR A C 1
ATOM 1173 O O . THR A 1 150 ? -9.711 -12.023 5.844 1 98.94 150 THR A O 1
ATOM 1176 N N . SER A 1 151 ? -11.203 -10.359 5.77 1 98.81 151 SER A N 1
ATOM 1177 C CA . SER A 1 151 ? -11.586 -10.469 7.176 1 98.81 151 SER A CA 1
ATOM 1178 C C . SER A 1 151 ? -12.875 -11.273 7.336 1 98.81 151 SER A C 1
ATOM 1180 O O . SER A 1 151 ? -13.961 -10.773 7.047 1 98.81 151 SER A O 1
ATOM 1182 N N . LEU A 1 152 ? -12.766 -12.477 7.844 1 98.75 152 LEU A N 1
ATOM 1183 C CA . LEU A 1 152 ? -13.969 -13.273 8.023 1 98.75 152 LEU A CA 1
ATOM 1184 C C . LEU A 1 152 ? -14.898 -12.648 9.062 1 98.75 152 LEU A C 1
ATOM 1186 O O . LEU A 1 152 ? -16.125 -12.758 8.961 1 98.75 152 LEU A O 1
ATOM 1190 N N . THR A 1 153 ? -14.242 -11.969 10.07 1 98 153 THR A N 1
ATOM 1191 C CA . THR A 1 153 ? -15.047 -11.234 11.039 1 98 153 THR A CA 1
ATOM 1192 C C . THR A 1 153 ? -15.938 -10.211 10.352 1 98 153 THR A C 1
ATOM 1194 O O . THR A 1 153 ? -17.141 -10.141 10.625 1 98 153 THR A O 1
ATOM 1197 N N . HIS A 1 154 ? -15.414 -9.477 9.461 1 97.94 154 HIS A N 1
ATOM 1198 C CA . HIS A 1 154 ? -16.203 -8.492 8.719 1 97.94 154 HIS A CA 1
ATOM 1199 C C . HIS A 1 154 ? -17.172 -9.172 7.77 1 97.94 154 HIS A C 1
ATOM 1201 O O . HIS A 1 154 ? -18.359 -8.836 7.75 1 97.94 154 HIS A O 1
ATOM 1207 N N . ALA A 1 155 ? -16.656 -10.086 6.988 1 98.19 155 ALA A N 1
ATOM 1208 C CA . ALA A 1 155 ? -17.469 -10.742 5.973 1 98.19 155 ALA A CA 1
ATOM 1209 C C . ALA A 1 155 ? -18.719 -11.367 6.598 1 98.19 155 ALA A C 1
ATOM 1211 O O . ALA A 1 155 ? -19.828 -11.234 6.059 1 98.19 155 ALA A O 1
ATOM 1212 N N . ASN A 1 156 ? -18.578 -11.969 7.707 1 97.56 156 ASN A N 1
ATOM 1213 C CA . ASN A 1 156 ? -19.688 -12.68 8.352 1 97.56 156 ASN A CA 1
ATOM 1214 C C . ASN A 1 156 ? -20.688 -11.711 8.984 1 97.56 156 ASN A C 1
ATOM 1216 O O . ASN A 1 156 ? -21.828 -12.07 9.227 1 97.56 156 ASN A O 1
ATOM 1220 N N . SER A 1 157 ? -20.266 -10.516 9.25 1 95.81 157 SER A N 1
ATOM 1221 C CA . SER A 1 157 ? -21.141 -9.547 9.891 1 95.81 157 SER A CA 1
ATOM 1222 C C . SER A 1 157 ? -21.875 -8.695 8.859 1 95.81 157 SER A C 1
ATOM 1224 O O . SER A 1 157 ? -22.812 -7.965 9.195 1 95.81 157 SER A O 1
ATOM 1226 N N . ALA A 1 158 ? -21.453 -8.82 7.656 1 96.06 158 ALA A N 1
ATOM 1227 C CA . ALA A 1 158 ? -22 -7.965 6.609 1 96.06 158 ALA A CA 1
ATOM 1228 C C . ALA A 1 158 ? -22.906 -8.758 5.668 1 96.06 158 ALA A C 1
ATOM 1230 O O . ALA A 1 158 ? -22.766 -9.977 5.547 1 96.06 158 ALA A O 1
ATOM 1231 N N . LYS A 1 159 ? -23.859 -8.102 5.02 1 96.44 159 LYS A N 1
ATOM 1232 C CA . LYS A 1 159 ? -24.672 -8.711 3.98 1 96.44 159 LYS A CA 1
ATOM 1233 C C . LYS A 1 159 ? -23.938 -8.75 2.645 1 96.44 159 LYS A C 1
ATOM 1235 O O . LYS A 1 159 ? -23.188 -7.832 2.324 1 96.44 159 LYS A O 1
ATOM 1240 N N . PRO A 1 160 ? -24.172 -9.836 1.86 1 97.94 160 PRO A N 1
ATOM 1241 C CA . PRO A 1 160 ? -23.594 -9.828 0.514 1 97.94 160 PRO A CA 1
ATOM 1242 C C . PRO A 1 160 ? -24.109 -8.664 -0.337 1 97.94 160 PRO A C 1
ATOM 1244 O O . PRO A 1 160 ? -25.266 -8.266 -0.216 1 97.94 160 PRO A O 1
ATOM 1247 N N . ARG A 1 161 ? -23.266 -8.148 -1.193 1 97.25 161 ARG A N 1
ATOM 1248 C CA . ARG A 1 161 ? -23.625 -7 -2.021 1 97.25 161 ARG A CA 1
ATOM 1249 C C . ARG A 1 161 ? -23.594 -7.363 -3.502 1 97.25 161 ARG A C 1
ATOM 1251 O O . ARG A 1 161 ? -24.078 -6.598 -4.344 1 97.25 161 ARG A O 1
ATOM 1258 N N . HIS A 1 162 ? -23 -8.461 -3.791 1 98.31 162 HIS A N 1
ATOM 1259 C CA . HIS A 1 162 ? -23 -8.953 -5.164 1 98.31 162 HIS A CA 1
ATOM 1260 C C . HIS A 1 162 ? -24.359 -9.5 -5.562 1 98.31 162 HIS A C 1
ATOM 1262 O O . HIS A 1 162 ? -25.047 -10.117 -4.75 1 98.31 162 HIS A O 1
ATOM 1268 N N . PRO A 1 163 ? -24.734 -9.375 -6.902 1 98 163 PRO A N 1
ATOM 1269 C CA . PRO A 1 163 ? -26.047 -9.828 -7.348 1 98 163 PRO A CA 1
ATOM 1270 C C . PRO A 1 163 ? -26.266 -11.328 -7.148 1 98 163 PRO A C 1
ATOM 1272 O O . PRO A 1 163 ? -27.391 -11.781 -7.012 1 98 163 PRO A O 1
ATOM 1275 N N . LEU A 1 164 ? -25.188 -12.086 -7.105 1 98.31 164 LEU A N 1
ATOM 1276 C CA . LEU A 1 164 ? -25.281 -13.531 -6.906 1 98.31 164 LEU A CA 1
ATOM 1277 C C . LEU A 1 164 ? -25.438 -13.867 -5.43 1 98.31 164 LEU A C 1
ATOM 1279 O O . LEU A 1 164 ? -25.484 -15.039 -5.059 1 98.31 164 LEU A O 1
ATOM 1283 N N . ASN A 1 165 ? -25.422 -12.859 -4.551 1 98.5 165 ASN A N 1
ATOM 1284 C CA . ASN A 1 165 ? -25.547 -13.016 -3.105 1 98.5 165 ASN A CA 1
ATOM 1285 C C . ASN A 1 165 ? -24.406 -13.859 -2.531 1 98.5 165 ASN A C 1
ATOM 1287 O O . ASN A 1 165 ? -24.641 -14.727 -1.688 1 98.5 165 ASN A O 1
ATOM 1291 N N . LEU A 1 166 ? -23.25 -13.656 -3.047 1 98.5 166 LEU A N 1
ATOM 1292 C CA . LEU A 1 166 ? -22.047 -14.375 -2.615 1 98.5 166 LEU A CA 1
ATOM 1293 C C . LEU A 1 166 ? -21.031 -13.414 -2.002 1 98.5 166 LEU A C 1
ATOM 1295 O O . LEU A 1 166 ? -21.016 -12.227 -2.336 1 98.5 166 LEU A O 1
ATOM 1299 N N . LYS A 1 167 ? -20.312 -13.984 -1.099 1 98.81 167 LYS A N 1
ATOM 1300 C CA . LYS A 1 167 ? -19.141 -13.312 -0.538 1 98.81 167 LYS A CA 1
ATOM 1301 C C . LYS A 1 167 ? -17.859 -13.977 -0.989 1 98.81 167 LYS A C 1
ATOM 1303 O O . LYS A 1 167 ? -17.875 -15.102 -1.493 1 98.81 167 LYS A O 1
ATOM 1308 N N . LEU A 1 168 ? -16.734 -13.25 -0.853 1 98.94 168 LEU A N 1
ATOM 1309 C CA . LEU A 1 168 ? -15.461 -13.695 -1.404 1 98.94 168 LEU A CA 1
ATOM 1310 C C . LEU A 1 168 ? -15.102 -15.086 -0.89 1 98.94 168 LEU A C 1
ATOM 1312 O O . LEU A 1 168 ? -14.727 -15.961 -1.671 1 98.94 168 LEU A O 1
ATOM 1316 N N . HIS A 1 169 ? -15.297 -15.297 0.49 1 98.88 169 HIS A N 1
ATOM 1317 C CA . HIS A 1 169 ? -14.867 -16.562 1.083 1 98.88 169 HIS A CA 1
ATOM 1318 C C . HIS A 1 169 ? -15.766 -17.719 0.637 1 98.88 169 HIS A C 1
ATOM 1320 O O . HIS A 1 169 ? -15.398 -18.875 0.777 1 98.88 169 HIS A O 1
ATOM 1326 N N . GLU A 1 170 ? -16.906 -17.422 0.07 1 98.81 170 GLU A N 1
ATOM 1327 C CA . GLU A 1 170 ? -17.844 -18.438 -0.422 1 98.81 170 GLU A CA 1
ATOM 1328 C C . GLU A 1 170 ? -17.5 -18.844 -1.855 1 98.81 170 GLU A C 1
ATOM 1330 O O . GLU A 1 170 ? -17.938 -19.891 -2.33 1 98.81 170 GLU A O 1
ATOM 1335 N N . VAL A 1 171 ? -16.766 -18.031 -2.555 1 98.81 171 VAL A N 1
ATOM 1336 C CA . VAL A 1 171 ? -16.328 -18.312 -3.918 1 98.81 171 VAL A CA 1
ATOM 1337 C C . VAL A 1 171 ? -14.938 -18.953 -3.895 1 98.81 171 VAL A C 1
ATOM 1339 O O . VAL A 1 171 ? -14.617 -19.781 -4.75 1 98.81 171 VAL A O 1
ATOM 1342 N N . ALA A 1 172 ? -14.086 -18.672 -2.922 1 98.94 172 ALA A N 1
ATOM 1343 C CA . ALA A 1 172 ? -12.664 -19.016 -2.867 1 98.94 172 ALA A CA 1
ATOM 1344 C C . ALA A 1 172 ? -12.469 -20.5 -2.59 1 98.94 172 ALA A C 1
ATOM 1346 O O . ALA A 1 172 ? -13.242 -21.109 -1.843 1 98.94 172 ALA A O 1
ATOM 1347 N N . ASP A 1 173 ? -11.469 -21.062 -3.174 1 98.94 173 ASP A N 1
ATOM 1348 C CA . ASP A 1 173 ? -11.039 -22.422 -2.861 1 98.94 173 ASP A CA 1
ATOM 1349 C C . ASP A 1 173 ? -10.227 -22.469 -1.566 1 98.94 173 ASP A C 1
ATOM 1351 O O . ASP A 1 173 ? -10.234 -23.469 -0.855 1 98.94 173 ASP A O 1
ATOM 1355 N N . VAL A 1 174 ? -9.477 -21.453 -1.28 1 98.94 174 VAL A N 1
ATOM 1356 C CA . VAL A 1 174 ? -8.742 -21.25 -0.036 1 98.94 174 VAL A CA 1
ATOM 1357 C C . VAL A 1 174 ? -9.008 -19.828 0.479 1 98.94 174 VAL A C 1
ATOM 1359 O O . VAL A 1 174 ? -8.953 -18.859 -0.285 1 98.94 174 VAL A O 1
ATOM 1362 N N . THR A 1 175 ? -9.391 -19.703 1.676 1 98.94 175 THR A N 1
ATOM 1363 C CA . THR A 1 175 ? -9.594 -18.422 2.316 1 98.94 175 THR A CA 1
ATOM 1364 C C . THR A 1 175 ? -8.555 -18.188 3.41 1 98.94 175 THR A C 1
ATOM 1366 O O . THR A 1 175 ? -8.344 -19.047 4.266 1 98.94 175 THR A O 1
ATOM 1369 N N . ILE A 1 176 ? -7.895 -17.094 3.336 1 98.94 176 ILE A N 1
ATOM 1370 C CA . ILE A 1 176 ? -7 -16.656 4.398 1 98.94 176 ILE A CA 1
ATOM 1371 C C . ILE A 1 176 ? -7.656 -15.531 5.188 1 98.94 176 ILE A C 1
ATOM 1373 O O . ILE A 1 176 ? -7.957 -14.469 4.637 1 98.94 176 ILE A O 1
ATOM 1377 N N . ASP A 1 177 ? -7.867 -15.766 6.441 1 98.94 177 ASP A N 1
ATOM 1378 C CA . ASP A 1 177 ? -8.523 -14.82 7.336 1 98.94 177 ASP A CA 1
ATOM 1379 C C . ASP A 1 177 ? -7.504 -13.891 7.988 1 98.94 177 ASP A C 1
ATOM 1381 O O . ASP A 1 177 ? -6.676 -14.328 8.789 1 98.94 177 ASP A O 1
ATOM 1385 N N . THR A 1 178 ? -7.66 -12.609 7.734 1 98.81 178 THR A N 1
ATOM 1386 C CA . THR A 1 178 ? -6.688 -11.648 8.227 1 98.81 178 THR A CA 1
ATOM 1387 C C . THR A 1 178 ? -6.852 -11.438 9.734 1 98.81 178 THR A C 1
ATOM 1389 O O . THR A 1 178 ? -5.93 -10.961 10.398 1 98.81 178 THR A O 1
ATOM 1392 N N . GLY A 1 179 ? -8.055 -11.703 10.203 1 98.56 179 GLY A N 1
ATOM 1393 C CA . GLY A 1 179 ? -8.328 -11.477 11.617 1 98.56 179 GLY A CA 1
ATOM 1394 C C . GLY A 1 179 ? -8.594 -10.016 11.945 1 98.56 179 GLY A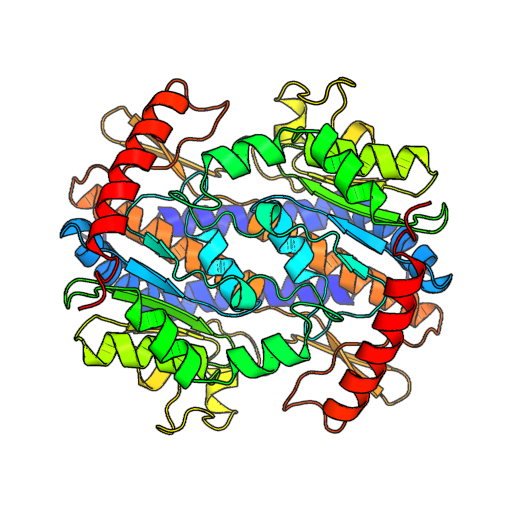 C 1
ATOM 1395 O O . GLY A 1 179 ? -8.773 -9.664 13.109 1 98.56 179 GLY A O 1
ATOM 1396 N N . VAL A 1 180 ? -8.625 -9.164 10.938 1 98.69 180 VAL A N 1
ATOM 1397 C CA . VAL A 1 180 ? -8.883 -7.738 11.133 1 98.69 180 VAL A CA 1
ATOM 1398 C C . VAL A 1 180 ? -10.328 -7.527 11.562 1 98.69 180 VAL A C 1
ATOM 1400 O O . VAL A 1 180 ? -11.242 -8.172 11.031 1 98.69 180 VAL A O 1
ATOM 1403 N N . PRO A 1 181 ? -10.578 -6.68 12.555 1 97.38 181 PRO A N 1
ATOM 1404 C CA . PRO A 1 181 ? -11.953 -6.453 13.016 1 97.38 181 PRO A CA 1
ATOM 1405 C C . PRO A 1 181 ? -12.852 -5.863 11.93 1 97.38 181 PRO A C 1
ATOM 1407 O O . PRO A 1 181 ? -12.352 -5.234 10.992 1 97.38 181 PRO A O 1
ATOM 1410 N N . ALA A 1 182 ? -14.133 -6.086 12.172 1 96.69 182 ALA A N 1
ATOM 1411 C CA . ALA A 1 182 ? -15.117 -5.508 11.266 1 96.69 182 ALA A CA 1
ATOM 1412 C C . ALA A 1 182 ? -14.977 -3.99 11.195 1 96.69 182 ALA A C 1
ATOM 1414 O O . ALA A 1 182 ? -14.742 -3.336 12.219 1 96.69 182 ALA A O 1
ATOM 1415 N N . GLY A 1 183 ? -15.047 -3.438 10.016 1 95.25 183 GLY A N 1
ATOM 1416 C CA . GLY A 1 183 ? -14.953 -1.999 9.82 1 95.25 183 GLY A CA 1
ATOM 1417 C C . GLY A 1 183 ? -13.531 -1.522 9.578 1 95.25 183 GLY A C 1
ATOM 1418 O O . GLY A 1 183 ? -13.32 -0.392 9.141 1 95.25 183 GLY A O 1
ATOM 1419 N N . ASP A 1 184 ? -12.508 -2.395 9.852 1 96.94 184 ASP A N 1
ATOM 1420 C CA . ASP A 1 184 ? -11.094 -2.143 9.594 1 96.94 184 ASP A CA 1
ATOM 1421 C C . ASP A 1 184 ? -10.562 -1.022 10.484 1 96.94 184 ASP A C 1
ATOM 1423 O O . ASP A 1 184 ? -9.75 -0.209 10.055 1 96.94 184 ASP A O 1
ATOM 1427 N N . VAL A 1 185 ? -11.164 -0.785 11.617 1 94.44 185 VAL A N 1
ATOM 1428 C CA . VAL A 1 185 ? -10.695 0.159 12.625 1 94.44 185 VAL A CA 1
ATOM 1429 C C . VAL A 1 185 ? -10.578 -0.545 13.977 1 94.44 185 VAL A C 1
ATOM 1431 O O . VAL A 1 185 ? -11.43 -1.363 14.336 1 94.44 185 VAL A O 1
ATOM 1434 N N . SER A 1 186 ? -9.469 -0.222 14.617 1 95.38 186 SER A N 1
ATOM 1435 C CA . SER A 1 186 ? -9.148 -1.025 15.797 1 95.38 186 SER A CA 1
ATOM 1436 C C . SER A 1 186 ? -9.234 -0.194 17.062 1 95.38 186 SER A C 1
ATOM 1438 O O . SER A 1 186 ? -9.086 -0.724 18.172 1 95.38 186 SER A O 1
ATOM 1440 N N . LEU A 1 187 ? -9.406 1.099 16.953 1 95.81 187 LEU A N 1
ATOM 1441 C CA . LEU A 1 187 ? -9.5 1.993 18.094 1 95.81 187 LEU A CA 1
ATOM 1442 C C . LEU A 1 187 ? -10.797 2.805 18.047 1 95.81 187 LEU A C 1
ATOM 1444 O O . LEU A 1 187 ? -11.211 3.254 16.984 1 95.81 187 LEU A O 1
ATOM 1448 N N . MET A 1 188 ? -11.406 2.854 19.172 1 93.12 188 MET A N 1
ATOM 1449 C CA . MET A 1 188 ? -12.586 3.688 19.375 1 93.12 188 MET A CA 1
ATOM 1450 C C . MET A 1 188 ? -12.297 4.832 20.328 1 93.12 188 MET A C 1
ATOM 1452 O O . MET A 1 188 ? -11.859 4.602 21.469 1 93.12 188 MET A O 1
ATOM 1456 N N . ILE A 1 189 ? -12.492 5.996 19.828 1 89.81 189 ILE A N 1
ATOM 1457 C CA . ILE A 1 189 ? -12.258 7.184 20.625 1 89.81 189 ILE A CA 1
ATOM 1458 C C . ILE A 1 189 ? -13.586 7.871 20.938 1 89.81 189 ILE A C 1
ATOM 1460 O O . ILE A 1 189 ? -14.367 8.172 20.031 1 89.81 189 ILE A O 1
ATOM 1464 N N . ASP A 1 190 ? -13.859 8.055 22.219 1 87.5 190 ASP A N 1
ATOM 1465 C CA . ASP A 1 190 ? -15.031 8.836 22.625 1 87.5 190 ASP A CA 1
ATOM 1466 C C . ASP A 1 190 ? -14.664 10.305 22.828 1 87.5 190 ASP A C 1
ATOM 1468 O O . ASP A 1 190 ? -13.953 10.641 23.781 1 87.5 190 ASP A O 1
ATOM 1472 N N . LEU A 1 191 ? -15.062 11.117 21.906 1 85.5 191 LEU A N 1
ATOM 1473 C CA . LEU A 1 191 ? -14.766 12.539 21.969 1 85.5 191 LEU A CA 1
ATOM 1474 C C . LEU A 1 191 ? -16.047 13.359 22.047 1 85.5 191 LEU A C 1
ATOM 1476 O O . LEU A 1 191 ? -16.719 13.578 21.031 1 85.5 191 LEU A O 1
ATOM 1480 N N . ARG A 1 192 ? -16.344 13.938 23.25 1 84.06 192 ARG A N 1
ATOM 1481 C CA . ARG A 1 192 ? -17.5 14.797 23.484 1 84.06 192 ARG A CA 1
ATOM 1482 C C . ARG A 1 192 ? -18.781 14.156 22.969 1 84.06 192 ARG A C 1
ATOM 1484 O O . ARG A 1 192 ? -19.531 14.789 22.234 1 84.06 192 ARG A O 1
ATOM 1491 N N . GLY A 1 193 ? -18.938 12.805 23.172 1 82.31 193 GLY A N 1
ATOM 1492 C CA . GLY A 1 193 ? -20.141 12.094 22.812 1 82.31 193 GLY A CA 1
ATOM 1493 C C . GLY A 1 193 ? -20.094 11.508 21.422 1 82.31 193 GLY A C 1
ATOM 1494 O O . GLY A 1 193 ? -21 10.773 21.016 1 82.31 193 GLY A O 1
ATOM 1495 N N . LYS A 1 194 ? -19.125 11.875 20.719 1 83.75 194 LYS A N 1
ATOM 1496 C CA . LYS A 1 194 ? -18.969 11.305 19.375 1 83.75 194 LYS A CA 1
ATOM 1497 C C . LYS A 1 194 ? -17.984 10.141 19.391 1 83.75 194 LYS A C 1
ATOM 1499 O O . LYS A 1 194 ? -16.938 10.211 20.031 1 83.75 194 LYS A O 1
ATOM 1504 N N . ARG A 1 195 ? -18.438 9.062 18.828 1 87.94 195 ARG A N 1
ATOM 1505 C CA . ARG A 1 195 ? -17.562 7.895 18.703 1 87.94 195 ARG A CA 1
ATOM 1506 C C . ARG A 1 195 ? -16.75 7.961 17.406 1 87.94 195 ARG A C 1
ATOM 1508 O O . ARG A 1 195 ? -17.312 7.898 16.312 1 87.94 195 ARG A O 1
ATOM 1515 N N . LEU A 1 196 ? -15.453 8.055 17.484 1 89.62 196 LEU A N 1
ATOM 1516 C CA . LEU A 1 196 ? -14.539 8.078 16.359 1 89.62 196 LEU A CA 1
ATOM 1517 C C . LEU A 1 196 ? -13.789 6.758 16.234 1 89.62 196 LEU A C 1
ATOM 1519 O O . LEU A 1 196 ? -13.32 6.211 17.234 1 89.62 196 LEU A O 1
ATOM 1523 N N . ARG A 1 197 ? -13.844 6.234 15.086 1 94.75 197 ARG A N 1
ATOM 1524 C CA . ARG A 1 197 ? -13.141 4.988 14.797 1 94.75 197 ARG A CA 1
ATOM 1525 C C . ARG A 1 197 ? -11.867 5.246 14 1 94.75 197 ARG A C 1
ATOM 1527 O O . ARG A 1 197 ? -11.914 5.828 12.914 1 94.75 197 ARG A O 1
ATOM 1534 N N . VAL A 1 198 ? -10.719 4.836 14.555 1 96.19 198 VAL A N 1
ATOM 1535 C CA . VAL A 1 198 ? -9.438 5.074 13.898 1 96.19 198 VAL A CA 1
ATOM 1536 C C . VAL A 1 198 ? -8.562 3.826 14 1 96.19 198 VAL A C 1
ATOM 1538 O O . VAL A 1 198 ? -8.961 2.832 14.609 1 96.19 198 VAL A O 1
ATOM 1541 N N . GLY A 1 199 ? -7.473 3.82 13.352 1 97.62 199 GLY A N 1
ATOM 1542 C CA . GLY A 1 199 ? -6.492 2.752 13.469 1 97.62 199 GLY A CA 1
ATOM 1543 C C . GLY A 1 199 ? -6.785 1.57 12.57 1 97.62 199 GLY A C 1
ATOM 1544 O O . GLY A 1 199 ? -7.059 0.468 13.047 1 97.62 199 GLY A O 1
ATOM 1545 N N . PRO A 1 200 ? -6.75 1.814 11.266 1 98.06 200 PRO A N 1
ATOM 1546 C CA . PRO A 1 200 ? -6.945 0.7 10.336 1 98.06 200 PRO A CA 1
ATOM 1547 C C . PRO A 1 200 ? -5.848 -0.355 10.438 1 98.06 200 PRO A C 1
ATOM 1549 O O . PRO A 1 200 ? -4.703 -0.031 10.766 1 98.06 200 PRO A O 1
ATOM 1552 N N . LEU A 1 201 ? -6.199 -1.646 10.148 1 98.56 201 LEU A N 1
ATOM 1553 C CA . LEU A 1 201 ? -5.242 -2.74 10.289 1 98.56 201 LEU A CA 1
ATOM 1554 C C . LEU A 1 201 ? -5.121 -3.527 8.984 1 98.56 201 LEU A C 1
ATOM 1556 O O . LEU A 1 201 ? -4.184 -4.309 8.812 1 98.56 201 LEU A O 1
ATOM 1560 N N . SER A 1 202 ? -6.02 -3.326 8.039 1 98.5 202 SER A N 1
ATOM 1561 C CA . SER A 1 202 ? -6.125 -4.211 6.883 1 98.5 202 SER A CA 1
ATOM 1562 C C . SER A 1 202 ? -4.871 -4.145 6.02 1 98.5 202 SER A C 1
ATOM 1564 O O . SER A 1 202 ? -4.41 -5.168 5.504 1 98.5 202 SER A O 1
ATOM 1566 N N . THR A 1 203 ? -4.309 -2.914 5.852 1 98.38 203 THR A N 1
ATOM 1567 C CA . THR A 1 203 ? -3.137 -2.758 4.996 1 98.38 203 THR A CA 1
ATOM 1568 C C . THR A 1 203 ? -1.969 -3.588 5.52 1 98.38 203 THR A C 1
ATOM 1570 O O . THR A 1 203 ? -1.33 -4.32 4.762 1 98.38 203 THR A O 1
ATOM 1573 N N . VAL A 1 204 ? -1.741 -3.508 6.809 1 98.38 204 VAL A N 1
ATOM 1574 C CA . VAL A 1 204 ? -0.65 -4.27 7.406 1 98.38 204 VAL A CA 1
ATOM 1575 C C . VAL A 1 204 ? -0.935 -5.766 7.281 1 98.38 204 VAL A C 1
ATOM 1577 O O . VAL A 1 204 ? -0.053 -6.543 6.91 1 98.38 204 VAL A O 1
ATOM 1580 N N . ALA A 1 205 ? -2.111 -6.168 7.57 1 98.88 205 ALA A N 1
ATOM 1581 C CA . ALA A 1 205 ? -2.486 -7.578 7.492 1 98.88 205 ALA A CA 1
ATOM 1582 C C . ALA A 1 205 ? -2.299 -8.117 6.078 1 98.88 205 ALA A C 1
ATOM 1584 O O . ALA A 1 205 ? -1.702 -9.18 5.887 1 98.88 205 ALA A O 1
ATOM 1585 N N . PHE A 1 206 ? -2.801 -7.379 5.098 1 98.88 206 PHE A N 1
ATOM 1586 C CA . PHE A 1 206 ? -2.689 -7.77 3.697 1 98.88 206 PHE A CA 1
ATOM 1587 C C . PHE A 1 206 ? -1.229 -7.883 3.281 1 98.88 206 PHE A C 1
ATOM 1589 O O . PHE A 1 206 ? -0.854 -8.805 2.559 1 98.88 206 PHE A O 1
ATOM 1596 N N . THR A 1 207 ? -0.418 -6.93 3.693 1 98.62 207 THR A N 1
ATOM 1597 C CA . THR A 1 207 ? 0.996 -6.926 3.334 1 98.62 207 THR A CA 1
ATOM 1598 C C . THR A 1 207 ? 1.707 -8.141 3.922 1 98.62 207 THR A C 1
ATOM 1600 O O . THR A 1 207 ? 2.539 -8.758 3.256 1 98.62 207 THR A O 1
ATOM 1603 N N . ILE A 1 208 ? 1.356 -8.5 5.137 1 98.75 208 ILE A N 1
ATOM 1604 C CA . ILE A 1 208 ? 1.947 -9.664 5.793 1 98.75 208 ILE A CA 1
ATOM 1605 C C . ILE A 1 208 ? 1.564 -10.938 5.039 1 98.75 208 ILE A C 1
ATOM 1607 O O . ILE A 1 208 ? 2.43 -11.734 4.68 1 98.75 208 ILE A O 1
ATOM 1611 N N . VAL A 1 209 ? 0.317 -11.086 4.738 1 98.88 209 VAL A N 1
ATOM 1612 C CA . VAL A 1 209 ? -0.166 -12.273 4.043 1 98.88 209 VAL A CA 1
ATOM 1613 C C . VAL A 1 209 ? 0.47 -12.359 2.658 1 98.88 209 VAL A C 1
ATOM 1615 O O . VAL A 1 209 ? 0.916 -13.43 2.234 1 98.88 209 VAL A O 1
ATOM 1618 N N . ALA A 1 210 ? 0.515 -11.234 1.958 1 98.81 210 ALA A N 1
ATOM 1619 C CA . ALA A 1 210 ? 1.089 -11.188 0.616 1 98.81 210 ALA A CA 1
ATOM 1620 C C . ALA A 1 210 ? 2.531 -11.68 0.618 1 98.81 210 ALA A C 1
ATOM 1622 O O . ALA A 1 210 ? 2.918 -12.484 -0.234 1 98.81 210 ALA A O 1
ATOM 1623 N N . ASN A 1 211 ? 3.289 -11.211 1.578 1 98.56 211 ASN A N 1
ATOM 1624 C CA . ASN A 1 211 ? 4.695 -11.602 1.62 1 98.56 211 ASN A CA 1
ATOM 1625 C C . ASN A 1 211 ? 4.859 -13.047 2.068 1 98.56 211 ASN A C 1
ATOM 1627 O O . ASN A 1 211 ? 5.75 -13.75 1.588 1 98.56 211 ASN A O 1
ATOM 1631 N N . MET A 1 212 ? 4.047 -13.5 2.971 1 98.5 212 MET A N 1
ATOM 1632 C CA . MET A 1 212 ? 4.086 -14.906 3.359 1 98.5 212 MET A CA 1
ATOM 1633 C C . MET A 1 212 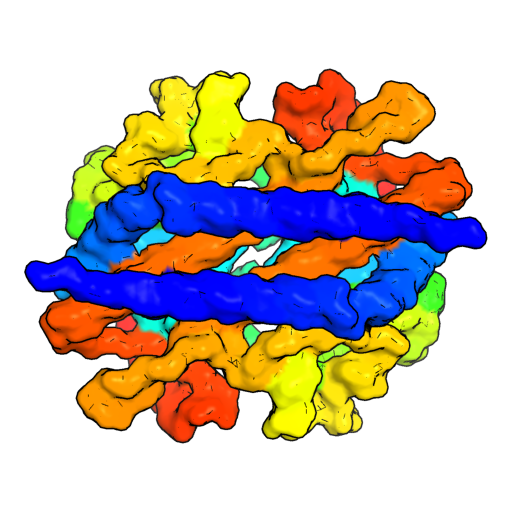? 3.783 -15.812 2.17 1 98.5 212 MET A C 1
ATOM 1635 O O . MET A 1 212 ? 4.461 -16.812 1.958 1 98.5 212 MET A O 1
ATOM 1639 N N . LEU A 1 213 ? 2.783 -15.453 1.387 1 98.62 213 LEU A N 1
ATOM 1640 C CA . LEU A 1 213 ? 2.436 -16.219 0.194 1 98.62 213 LEU A CA 1
ATOM 1641 C C . LEU A 1 213 ? 3.584 -16.219 -0.808 1 98.62 213 LEU A C 1
ATOM 1643 O O . LEU A 1 213 ? 3.949 -17.266 -1.345 1 98.62 213 LEU A O 1
ATOM 1647 N N . LEU A 1 214 ? 4.125 -15.039 -1.045 1 98 214 LEU A N 1
ATOM 1648 C CA . LEU A 1 214 ? 5.207 -14.898 -2.014 1 98 214 LEU A CA 1
ATOM 1649 C C . LEU A 1 214 ? 6.418 -15.727 -1.605 1 98 214 LEU A C 1
ATOM 1651 O O . LEU A 1 214 ? 6.941 -16.516 -2.406 1 98 214 LEU A O 1
ATOM 1655 N N . LEU A 1 215 ? 6.828 -15.602 -0.364 1 97.38 215 LEU A N 1
ATOM 1656 C CA . LEU A 1 215 ? 8.039 -16.266 0.12 1 97.38 215 LEU A CA 1
ATOM 1657 C C . LEU A 1 215 ? 7.836 -17.781 0.206 1 97.38 215 LEU A C 1
ATOM 1659 O O . LEU A 1 215 ? 8.75 -18.547 -0.088 1 97.38 215 LEU A O 1
ATOM 1663 N N . ASN A 1 216 ? 6.633 -18.156 0.65 1 97.44 216 ASN A N 1
ATOM 1664 C CA . ASN A 1 216 ? 6.332 -19.578 0.673 1 97.44 216 ASN A CA 1
ATOM 1665 C C . ASN A 1 216 ? 6.316 -20.172 -0.733 1 97.44 216 ASN A C 1
ATOM 1667 O O . ASN A 1 216 ? 6.809 -21.281 -0.952 1 97.44 216 ASN A O 1
ATOM 1671 N N . THR A 1 217 ? 5.742 -19.484 -1.688 1 97.31 217 THR A N 1
ATOM 1672 C CA . THR A 1 217 ? 5.715 -19.922 -3.08 1 97.31 217 THR A CA 1
ATOM 1673 C C . THR A 1 217 ? 7.129 -20.062 -3.635 1 97.31 217 THR A C 1
ATOM 1675 O O . THR A 1 217 ? 7.461 -21.062 -4.266 1 97.31 217 THR A O 1
ATOM 1678 N N . ILE A 1 218 ? 7.973 -19.031 -3.391 1 95.94 218 ILE A N 1
ATOM 1679 C CA . ILE A 1 218 ? 9.359 -19.062 -3.84 1 95.94 218 ILE A CA 1
ATOM 1680 C C . ILE A 1 218 ? 10.062 -20.281 -3.266 1 95.94 218 ILE A C 1
ATOM 1682 O O . ILE A 1 218 ? 10.758 -21 -3.99 1 95.94 218 ILE A O 1
ATOM 1686 N N . GLU A 1 219 ? 9.875 -20.531 -1.994 1 95.44 219 GLU A N 1
ATOM 1687 C CA . GLU A 1 219 ? 10.508 -21.672 -1.336 1 95.44 219 GLU A CA 1
ATOM 1688 C C . GLU A 1 219 ? 10.062 -22.984 -1.965 1 95.44 219 GLU A C 1
ATOM 1690 O O . GLU A 1 219 ? 10.883 -23.875 -2.205 1 95.44 219 GLU A O 1
ATOM 1695 N N . LYS A 1 220 ? 8.828 -23.094 -2.229 1 96.06 220 LYS A N 1
ATOM 1696 C CA . LYS A 1 220 ? 8.281 -24.312 -2.826 1 96.06 220 LYS A CA 1
ATOM 1697 C C . LYS A 1 220 ? 8.836 -24.531 -4.234 1 96.06 220 LYS A C 1
ATOM 1699 O O . LYS A 1 220 ? 9.148 -25.656 -4.617 1 96.06 220 LYS A O 1
ATOM 1704 N N . LEU A 1 221 ? 8.922 -23.484 -4.984 1 95.38 221 LEU A N 1
ATOM 1705 C CA . LEU A 1 221 ? 9.453 -23.578 -6.34 1 95.38 221 LEU A CA 1
ATOM 1706 C C . LEU A 1 221 ? 10.93 -23.953 -6.324 1 95.38 221 LEU A C 1
ATOM 1708 O O . LEU A 1 221 ? 11.375 -24.75 -7.145 1 95.38 221 LEU A O 1
ATOM 1712 N N . ILE A 1 222 ? 11.672 -23.359 -5.434 1 93.25 222 ILE A N 1
ATOM 1713 C CA . ILE A 1 222 ? 13.086 -23.688 -5.281 1 93.25 222 ILE A CA 1
ATOM 1714 C C . ILE A 1 222 ? 13.234 -25.156 -4.945 1 93.25 222 ILE A C 1
ATOM 1716 O O . ILE A 1 222 ? 14.094 -25.844 -5.508 1 93.25 222 ILE A O 1
ATOM 1720 N N . ASN A 1 223 ? 12.422 -25.641 -4.094 1 92.56 223 ASN A N 1
ATOM 1721 C CA . ASN A 1 223 ? 12.484 -27.031 -3.66 1 92.56 223 ASN A CA 1
ATOM 1722 C C . ASN A 1 223 ? 12.148 -27.984 -4.801 1 92.56 223 ASN A C 1
ATOM 1724 O O . ASN A 1 223 ? 12.57 -29.141 -4.789 1 92.56 223 ASN A O 1
ATOM 1728 N N . LYS A 1 224 ? 11.484 -27.516 -5.785 1 92.62 224 LYS A N 1
ATOM 1729 C CA . LYS A 1 224 ? 11.156 -28.312 -6.961 1 92.62 224 LYS A CA 1
ATOM 1730 C C . LYS A 1 224 ? 12.258 -28.219 -8.016 1 92.62 224 LYS A C 1
ATOM 1732 O O . LYS A 1 224 ? 12.148 -28.828 -9.086 1 92.62 224 LYS A O 1
ATOM 1737 N N . GLY A 1 225 ? 13.25 -27.375 -7.758 1 89.56 225 GLY A N 1
ATOM 1738 C CA . GLY A 1 225 ? 14.383 -27.25 -8.664 1 89.56 225 GLY A CA 1
ATOM 1739 C C . GLY A 1 225 ? 14.156 -26.25 -9.773 1 89.56 225 GLY A C 1
ATOM 1740 O O . GLY A 1 225 ? 14.875 -26.25 -10.773 1 89.56 225 GLY A O 1
ATOM 1741 N N . ARG A 1 226 ? 13.227 -25.391 -9.594 1 87.56 226 ARG A N 1
ATOM 1742 C CA . ARG A 1 226 ? 12.914 -24.375 -10.609 1 87.56 226 ARG A CA 1
ATOM 1743 C C . ARG A 1 226 ? 13.82 -23.156 -10.469 1 87.56 226 ARG A C 1
ATOM 1745 O O . ARG A 1 226 ? 14.141 -22.75 -9.352 1 87.56 226 ARG A O 1
ATOM 1752 N N . GLU A 1 227 ? 14.164 -22.734 -11.602 1 85 227 GLU A N 1
ATOM 1753 C CA . GLU A 1 227 ? 14.781 -21.406 -11.586 1 85 227 GLU A CA 1
ATOM 1754 C C . GLU A 1 227 ? 13.758 -20.328 -11.281 1 85 227 GLU A C 1
ATOM 1756 O O . GLU A 1 227 ? 12.648 -20.344 -11.828 1 85 227 GLU A O 1
ATOM 1761 N N . ILE A 1 228 ? 14.109 -19.516 -10.383 1 87.69 228 ILE A N 1
ATOM 1762 C CA . ILE A 1 228 ? 13.18 -18.453 -9.984 1 87.69 228 ILE A CA 1
ATOM 1763 C C . ILE A 1 228 ? 13.742 -17.094 -10.391 1 87.69 228 ILE A C 1
ATOM 1765 O O . ILE A 1 228 ? 14.703 -16.609 -9.781 1 87.69 228 ILE A O 1
ATOM 1769 N N . PRO A 1 229 ? 13.172 -16.469 -11.383 1 91.5 229 PRO A N 1
ATOM 1770 C CA . PRO A 1 229 ? 13.641 -15.156 -11.812 1 91.5 229 PRO A CA 1
ATOM 1771 C C . PRO A 1 229 ? 13.266 -14.047 -10.836 1 91.5 229 PRO A C 1
ATOM 1773 O O . PRO A 1 229 ? 12.312 -13.289 -11.086 1 91.5 229 PRO A O 1
ATOM 1776 N N . ILE A 1 230 ? 14.07 -13.867 -9.797 1 94 230 ILE A N 1
ATOM 1777 C CA . ILE A 1 230 ? 13.836 -12.867 -8.766 1 94 230 ILE A CA 1
ATOM 1778 C C . ILE A 1 230 ? 14.25 -11.492 -9.281 1 94 230 ILE A C 1
ATOM 1780 O O . ILE A 1 230 ? 15.32 -11.336 -9.875 1 94 230 ILE A O 1
ATOM 1784 N N . PHE A 1 231 ? 13.375 -10.5 -9.078 1 95 231 PHE A N 1
ATOM 1785 C CA . PHE A 1 231 ? 13.688 -9.117 -9.414 1 95 231 PHE A CA 1
ATOM 1786 C C . PHE A 1 231 ? 14.945 -8.648 -8.68 1 95 231 PHE A C 1
ATOM 1788 O O . PHE A 1 231 ? 15.023 -8.742 -7.453 1 95 231 PHE A O 1
ATOM 1795 N N . PRO A 1 232 ? 15.875 -8.156 -9.438 1 93.62 232 PRO A N 1
ATOM 1796 C CA . PRO A 1 232 ? 17.156 -7.785 -8.828 1 93.62 232 PRO A CA 1
ATOM 1797 C C . PRO A 1 232 ? 17.094 -6.441 -8.109 1 93.62 232 PRO A C 1
ATOM 1799 O O . PRO A 1 232 ? 16.281 -5.582 -8.469 1 93.62 232 PRO A O 1
ATOM 1802 N N . VAL A 1 233 ? 17.891 -6.289 -7.121 1 91.75 233 VAL A N 1
ATOM 1803 C CA . VAL A 1 233 ? 18.016 -5.035 -6.387 1 91.75 233 VAL A CA 1
ATOM 1804 C C . VAL A 1 233 ? 19.109 -4.168 -7.023 1 91.75 233 VAL A C 1
ATOM 1806 O O . VAL A 1 233 ? 20.297 -4.488 -6.941 1 91.75 233 VAL A O 1
ATOM 1809 N N . ARG A 1 234 ? 18.641 -3.088 -7.598 1 86.69 234 ARG A N 1
ATOM 1810 C CA . ARG A 1 234 ? 19.594 -2.172 -8.219 1 86.69 234 ARG A CA 1
ATOM 1811 C C . ARG A 1 234 ? 20.562 -1.605 -7.191 1 86.69 234 ARG A C 1
ATOM 1813 O O . ARG A 1 234 ? 20.156 -1.227 -6.09 1 86.69 234 ARG A O 1
ATOM 1820 N N . GLY A 1 235 ? 21.875 -1.623 -7.547 1 86.19 235 GLY A N 1
ATOM 1821 C CA . GLY A 1 235 ? 22.891 -1.132 -6.633 1 86.19 235 GLY A CA 1
ATOM 1822 C C . GLY A 1 235 ? 23.469 -2.217 -5.75 1 86.19 235 GLY A C 1
ATOM 1823 O O . GLY A 1 235 ? 24.531 -2.033 -5.152 1 86.19 235 GLY A O 1
ATOM 1824 N N . PHE A 1 236 ? 22.797 -3.373 -5.77 1 89.38 236 PHE A N 1
ATOM 1825 C CA . PHE A 1 236 ? 23.266 -4.434 -4.879 1 89.38 236 PHE A CA 1
ATOM 1826 C C . PHE A 1 236 ? 23.594 -5.695 -5.668 1 89.38 236 PHE A C 1
ATOM 1828 O O . PHE A 1 236 ? 24.438 -6.492 -5.242 1 89.38 236 PHE A O 1
ATOM 1835 N N . ASP A 1 237 ? 22.891 -5.852 -6.77 1 90.69 237 ASP A N 1
ATOM 1836 C CA . ASP A 1 237 ? 23.156 -6.984 -7.648 1 90.69 237 ASP A CA 1
ATOM 1837 C C . ASP A 1 237 ? 24.016 -6.566 -8.836 1 90.69 237 ASP A C 1
ATOM 1839 O O . ASP A 1 237 ? 23.656 -5.641 -9.57 1 90.69 237 ASP A O 1
ATOM 1843 N N . ALA A 1 238 ? 25.141 -7.27 -9.062 1 89 238 ALA A N 1
ATOM 1844 C CA . ALA A 1 238 ? 26.109 -6.891 -10.094 1 89 238 ALA A CA 1
ATOM 1845 C C . ALA A 1 238 ? 25.484 -7.023 -11.484 1 89 238 ALA A C 1
ATOM 1847 O O . ALA A 1 238 ? 25.797 -6.242 -12.391 1 89 238 ALA A O 1
ATOM 1848 N N . ASP A 1 239 ? 24.625 -7.941 -11.664 1 90.56 239 ASP A N 1
ATOM 1849 C CA . ASP A 1 239 ? 24.016 -8.188 -12.969 1 90.56 239 ASP A CA 1
ATOM 1850 C C . ASP A 1 239 ? 22.562 -7.711 -12.992 1 90.56 239 ASP A C 1
ATOM 1852 O O . ASP A 1 239 ? 21.734 -8.258 -13.727 1 90.56 239 ASP A O 1
ATOM 1856 N N . ALA A 1 240 ? 22.266 -6.684 -12.234 1 92.12 240 ALA A N 1
ATOM 1857 C CA . ALA A 1 240 ? 20.875 -6.258 -12.023 1 92.12 240 ALA A CA 1
ATOM 1858 C C . ALA A 1 240 ? 20.234 -5.848 -13.336 1 92.12 240 ALA A C 1
ATOM 1860 O O . ALA A 1 240 ? 19.094 -6.242 -13.625 1 92.12 240 ALA A O 1
ATOM 1861 N N . ASP A 1 241 ? 20.938 -5.082 -14.18 1 91.62 241 ASP A N 1
ATOM 1862 C CA . ASP A 1 241 ? 20.359 -4.57 -15.414 1 91.62 241 ASP A CA 1
ATOM 1863 C C . ASP A 1 241 ? 20.047 -5.707 -16.391 1 91.62 241 ASP A C 1
ATOM 1865 O O . ASP A 1 241 ? 18.969 -5.75 -16.969 1 91.62 241 ASP A O 1
ATOM 1869 N N . ALA A 1 242 ? 21 -6.586 -16.547 1 93.5 242 ALA A N 1
ATOM 1870 C CA . ALA A 1 242 ? 20.812 -7.73 -17.438 1 93.5 242 ALA A CA 1
ATOM 1871 C C . ALA A 1 242 ? 19.656 -8.609 -16.953 1 93.5 242 ALA A C 1
ATOM 1873 O O . ALA A 1 242 ? 18.844 -9.07 -17.766 1 93.5 242 ALA A O 1
ATOM 1874 N N . ARG A 1 243 ? 19.562 -8.836 -15.711 1 92.06 243 ARG A N 1
ATOM 1875 C CA . ARG A 1 243 ? 18.5 -9.648 -15.133 1 92.06 243 ARG A CA 1
ATOM 1876 C C . ARG A 1 243 ? 17.141 -8.984 -15.305 1 92.06 243 ARG A C 1
ATOM 1878 O O . ARG A 1 243 ? 16.156 -9.648 -15.633 1 92.06 243 ARG A O 1
ATOM 1885 N N . MET A 1 244 ? 17.141 -7.668 -15.094 1 92.19 244 MET A N 1
ATOM 1886 C CA . MET A 1 244 ? 15.883 -6.922 -15.242 1 92.19 244 MET A CA 1
ATOM 1887 C C . MET A 1 244 ? 15.375 -6.996 -16.672 1 92.19 244 MET A C 1
ATOM 1889 O O . MET A 1 244 ? 14.188 -7.215 -16.906 1 92.19 244 MET A O 1
ATOM 1893 N N . ASN A 1 245 ? 16.297 -6.871 -17.578 1 93.5 245 ASN A N 1
ATOM 1894 C CA . ASN A 1 245 ? 15.906 -6.957 -18.984 1 93.5 245 ASN A CA 1
ATOM 1895 C C . ASN A 1 245 ? 15.328 -8.328 -19.328 1 93.5 245 ASN A C 1
ATOM 1897 O O . ASN A 1 245 ? 14.336 -8.422 -20.062 1 93.5 245 ASN A O 1
ATOM 1901 N N . SER A 1 246 ? 15.961 -9.32 -18.828 1 93.69 246 SER A N 1
ATOM 1902 C CA . SER A 1 246 ? 15.469 -10.68 -19.031 1 93.69 246 SER A CA 1
ATOM 1903 C C . SER A 1 246 ? 14.086 -10.867 -18.422 1 93.69 246 SER A C 1
ATOM 1905 O O . SER A 1 246 ? 13.203 -11.453 -19.047 1 93.69 246 SER A O 1
ATOM 1907 N N . ILE A 1 247 ? 13.914 -10.344 -17.25 1 92.62 247 ILE A N 1
ATOM 1908 C CA . ILE A 1 247 ? 12.648 -10.461 -16.547 1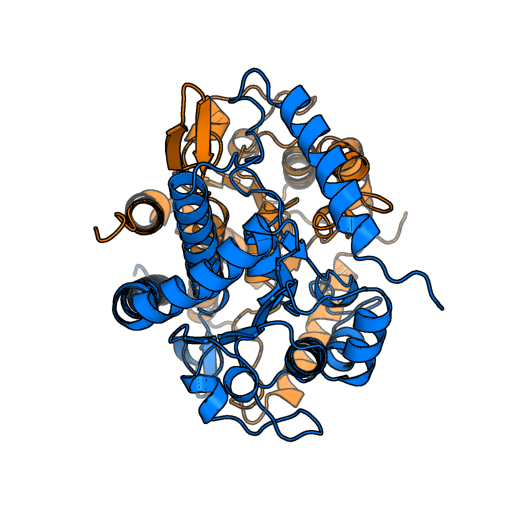 92.62 247 ILE A CA 1
ATOM 1909 C C . ILE A 1 247 ? 11.547 -9.742 -17.328 1 92.62 247 ILE A C 1
ATOM 1911 O O . ILE A 1 247 ? 10.445 -10.266 -17.484 1 92.62 247 ILE A O 1
ATOM 1915 N N . LEU A 1 248 ? 11.867 -8.57 -17.844 1 93.75 248 LEU A N 1
ATOM 1916 C CA . LEU A 1 248 ? 10.891 -7.801 -18.609 1 93.75 248 LEU A CA 1
ATOM 1917 C C . LEU A 1 248 ? 10.469 -8.547 -19.859 1 93.75 248 LEU A C 1
ATOM 1919 O O . LEU A 1 248 ? 9.289 -8.57 -20.219 1 93.75 248 LEU A O 1
ATOM 1923 N N . ARG A 1 249 ? 11.422 -9.18 -20.516 1 95.06 249 ARG A N 1
ATOM 1924 C CA . ARG A 1 249 ? 11.117 -9.945 -21.719 1 95.06 249 ARG A CA 1
ATOM 1925 C C . ARG A 1 249 ? 10.227 -11.133 -21.406 1 95.06 249 ARG A C 1
ATOM 1927 O O . ARG A 1 249 ? 9.227 -11.375 -22.094 1 95.06 249 ARG A O 1
ATOM 1934 N N . ARG A 1 250 ? 10.539 -11.812 -20.406 1 94.44 250 ARG A N 1
ATOM 1935 C CA . ARG A 1 250 ? 9.773 -13 -20.031 1 94.44 250 ARG A CA 1
ATOM 1936 C C . ARG A 1 250 ? 8.383 -12.617 -19.531 1 94.44 250 ARG A C 1
ATOM 1938 O O . ARG A 1 250 ? 7.406 -13.312 -19.812 1 94.44 250 ARG A O 1
ATOM 1945 N N . HIS A 1 251 ? 8.367 -11.547 -18.766 1 94.25 251 HIS A N 1
ATOM 1946 C CA . HIS A 1 251 ? 7.07 -11.062 -18.312 1 94.25 251 HIS A CA 1
ATOM 1947 C C . HIS A 1 251 ? 6.176 -10.672 -19.484 1 94.25 251 HIS A C 1
ATOM 1949 O O . HIS A 1 251 ? 4.973 -10.922 -19.469 1 94.25 251 HIS A O 1
ATOM 1955 N N . ARG A 1 252 ? 6.77 -10.008 -20.438 1 94.31 252 ARG A N 1
ATOM 1956 C CA . ARG A 1 252 ? 6.023 -9.617 -21.641 1 94.31 252 ARG A CA 1
ATOM 1957 C C . ARG A 1 252 ? 5.398 -10.836 -22.312 1 94.31 252 ARG A C 1
ATOM 1959 O O . ARG A 1 252 ? 4.234 -10.805 -22.703 1 94.31 252 ARG A O 1
ATOM 1966 N N . GLU A 1 253 ? 6.121 -11.883 -22.422 1 95.06 253 GLU A N 1
ATOM 1967 C CA . GLU A 1 253 ? 5.617 -13.102 -23.031 1 95.06 253 GLU A CA 1
ATOM 1968 C C . GLU A 1 253 ? 4.453 -13.688 -22.234 1 95.06 253 GLU A C 1
ATOM 1970 O O . GLU A 1 253 ? 3.428 -14.062 -22.812 1 95.06 253 GLU A O 1
ATOM 1975 N N . LEU A 1 254 ? 4.684 -13.727 -20.969 1 94.44 254 LEU A N 1
ATOM 1976 C CA . LEU A 1 254 ? 3.645 -14.242 -20.078 1 94.44 254 LEU A CA 1
ATOM 1977 C C . LEU A 1 254 ? 2.379 -13.398 -20.172 1 94.44 254 LEU A C 1
ATOM 1979 O O . LEU A 1 254 ? 1.272 -13.938 -20.266 1 94.44 254 LEU A O 1
ATOM 1983 N N . TYR A 1 255 ? 2.555 -12.109 -20.156 1 93.5 255 TYR A N 1
ATOM 1984 C CA . TYR A 1 255 ? 1.45 -11.156 -20.188 1 93.5 255 TYR A CA 1
ATOM 1985 C C . TYR A 1 255 ? 0.682 -11.242 -21.5 1 93.5 255 TYR A C 1
ATOM 1987 O O . TYR A 1 255 ? -0.55 -11.273 -21.5 1 93.5 255 TYR A O 1
ATOM 1995 N N . ILE A 1 256 ? 1.366 -11.281 -22.562 1 92.81 256 ILE A N 1
ATOM 1996 C CA . ILE A 1 256 ? 0.747 -11.305 -23.891 1 92.81 256 ILE A CA 1
ATOM 1997 C C . ILE A 1 256 ? -0.097 -12.562 -24.031 1 92.81 256 ILE A C 1
ATOM 1999 O O . ILE A 1 256 ? -1.178 -12.531 -24.625 1 92.81 256 ILE A O 1
ATOM 2003 N N . ARG A 1 257 ? 0.36 -13.625 -23.438 1 93.31 257 ARG A N 1
ATOM 2004 C CA . ARG A 1 257 ? -0.374 -14.883 -23.516 1 93.31 257 ARG A CA 1
ATOM 2005 C C . ARG A 1 257 ? -1.71 -14.781 -22.781 1 93.31 257 ARG A C 1
ATOM 2007 O O . ARG A 1 257 ? -2.629 -15.562 -23.047 1 93.31 257 ARG A O 1
ATOM 2014 N N . HIS A 1 258 ? -1.768 -13.781 -21.938 1 93.94 258 HIS A N 1
ATOM 2015 C CA . HIS A 1 258 ? -2.955 -13.719 -21.094 1 93.94 258 HIS A CA 1
ATOM 2016 C C . HIS A 1 258 ? -3.832 -12.523 -21.453 1 93.94 258 HIS A C 1
ATOM 2018 O O . HIS A 1 258 ? -4.82 -12.242 -20.781 1 93.94 258 HIS A O 1
ATOM 2024 N N . ILE A 1 259 ? -3.441 -11.797 -22.438 1 89.88 259 ILE A N 1
ATOM 2025 C CA . ILE A 1 259 ? -4.293 -10.727 -22.938 1 89.88 259 ILE A CA 1
ATOM 2026 C C . ILE A 1 259 ? -5.293 -11.273 -23.953 1 89.88 259 ILE A C 1
ATOM 2028 O O . ILE A 1 259 ? -4.941 -12.133 -24.766 1 89.88 259 ILE A O 1
ATOM 2032 N N . ALA A 1 260 ? -6.543 -10.922 -23.719 1 81.25 260 ALA A N 1
ATOM 2033 C CA . ALA A 1 260 ? -7.59 -11.391 -24.609 1 81.25 260 ALA A CA 1
ATOM 2034 C C . ALA A 1 260 ? -7.602 -10.586 -25.906 1 81.25 260 ALA A C 1
ATOM 2036 O O . ALA A 1 260 ? -7.352 -9.375 -25.891 1 81.25 260 ALA A O 1
ATOM 2037 N N . ALA A 1 261 ? -7.34 -11.352 -27.078 1 65.75 261 ALA A N 1
ATOM 2038 C CA . ALA A 1 261 ? -7.418 -10.727 -28.391 1 65.75 261 ALA A CA 1
ATOM 2039 C C . ALA A 1 261 ? -8.867 -10.547 -28.828 1 65.75 261 ALA A C 1
ATOM 2041 O O . ALA A 1 261 ? -9.672 -11.477 -28.734 1 65.75 261 ALA A O 1
ATOM 2042 N N . GLY A 1 262 ? -9.703 -9.531 -28.188 1 48.84 262 GLY A N 1
ATOM 2043 C CA . GLY A 1 262 ? -11.047 -9.383 -28.719 1 48.84 262 GLY A CA 1
ATOM 2044 C C . GLY A 1 262 ? -11.398 -10.414 -29.781 1 48.84 262 GLY A C 1
ATOM 2045 O O . GLY A 1 262 ? -10.539 -10.812 -30.578 1 48.84 262 GLY A O 1
ATOM 2046 N N . ASP A 1 263 ? -12.156 -11.414 -29.422 1 41.5 263 ASP A N 1
ATOM 2047 C CA . ASP A 1 263 ? -12.695 -12.109 -30.578 1 41.5 263 ASP A CA 1
ATOM 2048 C C . ASP A 1 263 ? -13.234 -11.125 -31.609 1 41.5 263 ASP A C 1
ATOM 2050 O O . ASP A 1 263 ? -13.742 -10.055 -31.25 1 41.5 263 ASP A O 1
ATOM 2054 N N . MET B 1 1 ? 8.938 -35.375 4.559 1 26.67 1 MET B N 1
ATOM 2055 C CA . MET B 1 1 ? 10.047 -34.438 4.688 1 26.67 1 MET B CA 1
ATOM 2056 C C . MET B 1 1 ? 9.539 -33 4.758 1 26.67 1 MET B C 1
ATOM 2058 O O . MET B 1 1 ? 8.977 -32.469 3.783 1 26.67 1 MET B O 1
ATOM 2062 N N . SER B 1 2 ? 8.969 -32.438 5.734 1 34.88 2 SER B N 1
ATOM 2063 C CA . SER B 1 2 ? 8.234 -31.203 6.027 1 34.88 2 SER B CA 1
ATOM 2064 C C . SER B 1 2 ? 9.008 -29.969 5.562 1 34.88 2 SER B C 1
ATOM 2066 O O . SER B 1 2 ? 10.148 -29.75 5.977 1 34.88 2 SER B O 1
ATOM 2068 N N . VAL B 1 3 ? 9.07 -29.625 4.328 1 44.5 3 VAL B N 1
ATOM 2069 C CA . VAL B 1 3 ? 9.875 -28.562 3.74 1 44.5 3 VAL B CA 1
ATOM 2070 C C . VAL B 1 3 ? 9.812 -27.312 4.629 1 44.5 3 VAL B C 1
ATOM 2072 O O . VAL B 1 3 ? 8.719 -26.859 4.984 1 44.5 3 VAL B O 1
ATOM 2075 N N . PRO B 1 4 ? 10.867 -26.75 5.344 1 51.94 4 PRO B N 1
ATOM 2076 C CA . PRO B 1 4 ? 11.211 -25.688 6.281 1 51.94 4 PRO B CA 1
ATOM 2077 C C . PRO B 1 4 ? 10.656 -24.328 5.852 1 51.94 4 PRO B C 1
ATOM 2079 O O . PRO B 1 4 ? 10.992 -23.828 4.77 1 51.94 4 PRO B O 1
ATOM 2082 N N . ASN B 1 5 ? 9.367 -24.016 5.93 1 61.44 5 ASN B N 1
ATOM 2083 C CA . ASN B 1 5 ? 8.664 -22.734 5.852 1 61.44 5 ASN B CA 1
ATOM 2084 C C . ASN B 1 5 ? 9.43 -21.625 6.57 1 61.44 5 ASN B C 1
ATOM 2086 O O . ASN B 1 5 ? 8.836 -20.844 7.312 1 61.44 5 ASN B O 1
ATOM 2090 N N . GLU B 1 6 ? 10.734 -21.609 6.125 1 87.5 6 GLU B N 1
ATOM 2091 C CA . GLU B 1 6 ? 11.664 -20.781 6.895 1 87.5 6 GLU B CA 1
ATOM 2092 C C . GLU B 1 6 ? 11.703 -19.359 6.355 1 87.5 6 GLU B C 1
ATOM 2094 O O . GLU B 1 6 ? 11.812 -18.391 7.129 1 87.5 6 GLU B O 1
ATOM 2099 N N . TYR B 1 7 ? 11.312 -19.312 5.02 1 94.81 7 TYR B N 1
ATOM 2100 C CA . TYR B 1 7 ? 11.531 -17.969 4.488 1 94.81 7 TYR B CA 1
ATOM 2101 C C . TYR B 1 7 ? 10.547 -16.969 5.098 1 94.81 7 TYR B C 1
ATOM 2103 O O . TYR B 1 7 ? 10.945 -15.93 5.625 1 94.81 7 TYR B O 1
ATOM 2111 N N . TRP B 1 8 ? 9.234 -17.391 5.09 1 96.88 8 TRP B N 1
ATOM 2112 C CA . TRP B 1 8 ? 8.242 -16.453 5.582 1 96.88 8 TRP B CA 1
ATOM 2113 C C . TRP B 1 8 ? 8.359 -16.266 7.09 1 96.88 8 TRP B C 1
ATOM 2115 O O . TRP B 1 8 ? 8.117 -15.18 7.609 1 96.88 8 TRP B O 1
ATOM 2125 N N . ARG B 1 9 ? 8.805 -17.312 7.828 1 97.19 9 ARG B N 1
ATOM 2126 C CA . ARG B 1 9 ? 8.984 -17.188 9.273 1 97.19 9 ARG B CA 1
ATOM 2127 C C . ARG B 1 9 ? 10.102 -16.203 9.602 1 97.19 9 ARG B C 1
ATOM 2129 O O . ARG B 1 9 ? 9.945 -15.367 10.492 1 97.19 9 ARG B O 1
ATOM 2136 N N . ASN B 1 10 ? 11.211 -16.391 8.891 1 97.56 10 ASN B N 1
ATOM 2137 C CA . ASN B 1 10 ? 12.312 -15.461 9.078 1 97.56 10 ASN B CA 1
ATOM 2138 C C . ASN B 1 10 ? 11.914 -14.039 8.727 1 97.56 10 ASN B C 1
ATOM 2140 O O . ASN B 1 10 ? 12.305 -13.086 9.406 1 97.56 10 ASN B O 1
ATOM 2144 N N . TRP B 1 11 ? 11.156 -13.914 7.668 1 98.12 11 TRP B N 1
ATOM 2145 C CA . TRP B 1 11 ? 10.711 -12.594 7.246 1 98.12 11 TRP B CA 1
ATOM 2146 C C . TRP B 1 11 ? 9.805 -11.961 8.297 1 98.12 11 TRP B C 1
ATOM 2148 O O . TRP B 1 11 ? 9.945 -10.773 8.617 1 98.12 11 TRP B O 1
ATOM 2158 N N . VAL B 1 12 ? 8.867 -12.742 8.844 1 98.44 12 VAL B N 1
ATOM 2159 C CA . VAL B 1 12 ? 7.965 -12.227 9.875 1 98.44 12 VAL B CA 1
ATOM 2160 C C . VAL B 1 12 ? 8.773 -11.781 11.094 1 98.44 12 VAL B C 1
ATOM 2162 O O . VAL B 1 12 ? 8.461 -10.758 11.711 1 98.44 12 VAL B O 1
ATOM 2165 N N . SER B 1 13 ? 9.773 -12.523 11.422 1 98.19 13 SER B N 1
ATOM 2166 C CA . SER B 1 13 ? 10.672 -12.133 12.5 1 98.19 13 SER B CA 1
ATOM 2167 C C . SER B 1 13 ? 11.336 -10.797 12.195 1 98.19 13 SER B C 1
ATOM 2169 O O . SER B 1 13 ? 11.477 -9.945 13.086 1 98.19 13 SER B O 1
ATOM 2171 N N . ASN B 1 14 ? 11.797 -10.617 10.961 1 98.5 14 ASN B N 1
ATOM 2172 C CA . ASN B 1 14 ? 12.398 -9.352 10.555 1 98.5 14 ASN B CA 1
ATOM 2173 C C . ASN B 1 14 ? 11.406 -8.203 10.641 1 98.5 14 ASN B C 1
ATOM 2175 O O . ASN B 1 14 ? 11.781 -7.074 10.977 1 98.5 14 ASN B O 1
ATOM 2179 N N . VAL B 1 15 ? 10.117 -8.438 10.297 1 98.69 15 VAL B N 1
ATOM 2180 C CA . VAL B 1 15 ? 9.062 -7.441 10.438 1 98.69 15 VAL B CA 1
ATOM 2181 C C . VAL B 1 15 ? 8.953 -7.008 11.898 1 98.69 15 VAL B C 1
ATOM 2183 O O . VAL B 1 15 ? 8.875 -5.812 12.195 1 98.69 15 VAL B O 1
ATOM 2186 N N . GLN B 1 16 ? 8.992 -7.984 12.789 1 98.44 16 GLN B N 1
ATOM 2187 C CA . GLN B 1 16 ? 8.945 -7.68 14.219 1 98.44 16 GLN B CA 1
ATOM 2188 C C . GLN B 1 16 ? 10.141 -6.832 14.641 1 98.44 16 GLN B C 1
ATOM 2190 O O . GLN B 1 16 ? 10.008 -5.934 15.477 1 98.44 16 GLN B O 1
ATOM 2195 N N . GLY B 1 17 ? 11.242 -7.137 14.078 1 98.62 17 GLY B N 1
ATOM 2196 C CA . GLY B 1 17 ? 12.422 -6.328 14.336 1 98.62 17 GLY B CA 1
ATOM 2197 C C . GLY B 1 17 ? 12.258 -4.883 13.914 1 98.62 17 GLY B C 1
ATOM 2198 O O . GLY B 1 17 ? 12.68 -3.969 14.625 1 98.62 17 GLY B O 1
ATOM 2199 N N . ILE B 1 18 ? 11.641 -4.652 12.797 1 98.75 18 ILE B N 1
ATOM 2200 C CA . ILE B 1 18 ? 11.406 -3.311 12.281 1 98.75 18 ILE B CA 1
ATOM 2201 C C . ILE B 1 18 ? 10.438 -2.566 13.203 1 98.75 18 ILE B C 1
ATOM 2203 O O . ILE B 1 18 ? 10.656 -1.396 13.523 1 98.75 18 ILE B O 1
ATOM 2207 N N . ILE B 1 19 ? 9.344 -3.258 13.578 1 98.69 19 ILE B N 1
ATOM 2208 C CA . ILE B 1 19 ? 8.375 -2.658 14.492 1 98.69 19 ILE B CA 1
ATOM 2209 C C . ILE B 1 19 ? 9.078 -2.236 15.781 1 98.69 19 ILE B C 1
ATOM 2211 O O . ILE B 1 19 ? 8.883 -1.117 16.266 1 98.69 19 ILE B O 1
ATOM 2215 N N . ASN B 1 20 ? 9.914 -3.092 16.297 1 98.56 20 ASN B N 1
ATOM 2216 C CA . ASN B 1 20 ? 10.664 -2.803 17.516 1 98.56 20 ASN B CA 1
ATOM 2217 C C . ASN B 1 20 ? 11.609 -1.62 17.328 1 98.56 20 ASN B C 1
ATOM 2219 O O . ASN B 1 20 ? 11.711 -0.754 18.203 1 98.56 20 ASN B O 1
ATOM 2223 N N . HIS B 1 21 ? 12.281 -1.594 16.234 1 98.75 21 HIS B N 1
ATOM 2224 C CA . HIS B 1 21 ? 13.188 -0.489 15.938 1 98.75 21 HIS B CA 1
ATOM 2225 C C . HIS B 1 21 ? 12.453 0.845 15.945 1 98.75 21 HIS B C 1
ATOM 2227 O O . HIS B 1 21 ? 12.875 1.792 16.609 1 98.75 21 HIS B O 1
ATOM 2233 N N . ILE B 1 22 ? 11.336 0.907 15.281 1 98.75 22 ILE B N 1
ATOM 2234 C CA . ILE B 1 22 ? 10.594 2.154 15.141 1 98.75 22 ILE B CA 1
ATOM 2235 C C . ILE B 1 22 ? 10.039 2.59 16.484 1 98.75 22 ILE B C 1
ATOM 2237 O O . ILE B 1 22 ? 10.188 3.75 16.891 1 98.75 22 ILE B O 1
ATOM 2241 N N . THR B 1 23 ? 9.5 1.652 17.234 1 98.12 23 THR B N 1
ATOM 2242 C CA . THR B 1 23 ? 8.82 1.992 18.484 1 98.12 23 THR B CA 1
ATOM 2243 C C . THR B 1 23 ? 9.82 2.275 19.594 1 98.12 23 THR B C 1
ATOM 2245 O O . THR B 1 23 ? 9.477 2.879 20.609 1 98.12 23 THR B O 1
ATOM 2248 N N . SER B 1 24 ? 11.055 1.88 19.391 1 98.12 24 SER B N 1
ATOM 2249 C CA . SER B 1 24 ? 12.039 2.082 20.438 1 98.12 24 SER B CA 1
ATOM 2250 C C . SER B 1 24 ? 12.953 3.258 20.125 1 98.12 24 SER B C 1
ATOM 2252 O O . SER B 1 24 ? 13.484 3.9 21.031 1 98.12 24 SER B O 1
ATOM 2254 N N . THR B 1 25 ? 13.125 3.594 18.859 1 98.69 25 THR B N 1
ATOM 2255 C CA . THR B 1 25 ? 14.18 4.551 18.547 1 98.69 25 THR B CA 1
ATOM 2256 C C . THR B 1 25 ? 13.602 5.773 17.828 1 98.69 25 THR B C 1
ATOM 2258 O O . THR B 1 25 ? 14.258 6.816 17.766 1 98.69 25 THR B O 1
ATOM 2261 N N . GLN B 1 26 ? 12.398 5.668 17.312 1 98.62 26 GLN B N 1
ATOM 2262 C CA . GLN B 1 26 ? 11.945 6.73 16.422 1 98.62 26 GLN B CA 1
ATOM 2263 C C . GLN B 1 26 ? 10.797 7.52 17.047 1 98.62 26 GLN B C 1
ATOM 2265 O O . GLN B 1 26 ? 10.242 8.414 16.406 1 98.62 26 GLN B O 1
ATOM 2270 N N . VAL B 1 27 ? 10.438 7.25 18.297 1 97.81 27 VAL B N 1
ATOM 2271 C CA . VAL B 1 27 ? 9.266 7.84 18.938 1 97.81 27 VAL B CA 1
ATOM 2272 C C . VAL B 1 27 ? 9.453 9.352 19.047 1 97.81 27 VAL B C 1
ATOM 2274 O O . VAL B 1 27 ? 8.508 10.117 18.812 1 97.81 27 VAL B O 1
ATOM 2277 N N . GLN B 1 28 ? 10.625 9.812 19.422 1 98.25 28 GLN B N 1
ATOM 2278 C CA . GLN B 1 28 ? 10.875 11.25 19.531 1 98.25 28 GLN B CA 1
ATOM 2279 C C . GLN B 1 28 ? 10.688 11.953 18.203 1 98.25 28 GLN B C 1
ATOM 2281 O O . GLN B 1 28 ? 10.078 13.023 18.141 1 98.25 28 GLN B O 1
ATOM 2286 N N . ASN B 1 29 ? 11.242 11.359 17.141 1 98.81 29 ASN B N 1
ATOM 2287 C CA . ASN B 1 29 ? 11.102 11.945 15.805 1 98.81 29 ASN B CA 1
ATOM 2288 C C . ASN B 1 29 ? 9.648 11.914 15.336 1 98.81 29 ASN B C 1
ATOM 2290 O O . ASN B 1 29 ? 9.188 12.852 14.68 1 98.81 29 ASN B O 1
ATOM 2294 N N . ILE B 1 30 ? 8.938 10.859 15.68 1 98.62 30 ILE B N 1
ATOM 2295 C CA . ILE B 1 30 ? 7.523 10.758 15.336 1 98.62 30 ILE B CA 1
ATOM 2296 C C . ILE B 1 30 ? 6.727 11.828 16.078 1 98.62 30 ILE B C 1
ATOM 2298 O O . ILE B 1 30 ? 5.828 12.445 15.5 1 98.62 30 ILE B O 1
ATOM 2302 N N . ASN B 1 31 ? 7.074 12.047 17.312 1 98.25 31 ASN B N 1
ATOM 2303 C CA . ASN B 1 31 ? 6.426 13.102 18.078 1 98.25 31 ASN B CA 1
ATOM 2304 C C . ASN B 1 31 ? 6.684 14.477 17.484 1 98.25 31 ASN B C 1
ATOM 2306 O O . ASN B 1 31 ? 5.762 15.289 17.344 1 98.25 31 ASN B O 1
ATOM 2310 N N . LYS B 1 32 ? 7.895 14.75 17.125 1 98.81 32 LYS B N 1
ATOM 2311 C CA . LYS B 1 32 ? 8.25 16.016 16.5 1 98.81 32 LYS B CA 1
ATOM 2312 C C . LYS B 1 32 ? 7.508 16.219 15.18 1 98.81 32 LYS B C 1
ATOM 2314 O O . LYS B 1 32 ? 6.984 17.297 14.914 1 98.81 32 LYS B O 1
ATOM 2319 N N . ALA B 1 33 ? 7.508 15.195 14.375 1 98.88 33 ALA B N 1
ATOM 2320 C CA . ALA B 1 33 ? 6.812 15.25 13.094 1 98.88 33 ALA B CA 1
ATOM 2321 C C . ALA B 1 33 ? 5.316 15.484 13.289 1 98.88 33 ALA B C 1
ATOM 2323 O O . ALA B 1 33 ? 4.715 16.312 12.594 1 98.88 33 ALA B O 1
ATOM 2324 N N . SER B 1 34 ? 4.758 14.766 14.266 1 98.5 34 SER B N 1
ATOM 2325 C CA . SER B 1 34 ? 3.33 14.906 14.523 1 98.5 34 SER B CA 1
ATOM 2326 C C . SER B 1 34 ? 2.994 16.297 15.039 1 98.5 34 SER B C 1
ATOM 2328 O O . SER B 1 34 ? 1.909 16.828 14.766 1 98.5 34 SER B O 1
ATOM 2330 N N . ASP B 1 35 ? 3.914 16.891 15.781 1 98.56 35 ASP B N 1
ATOM 2331 C CA . ASP B 1 35 ? 3.723 18.281 16.219 1 98.56 35 ASP B CA 1
ATOM 2332 C C . ASP B 1 35 ? 3.637 19.219 15.016 1 98.56 35 ASP B C 1
ATOM 2334 O O . ASP B 1 35 ? 2.787 20.109 14.984 1 98.56 35 ASP B O 1
ATOM 2338 N N . ILE B 1 36 ? 4.492 19.016 14.07 1 98.88 36 ILE B N 1
ATOM 2339 C CA . ILE B 1 36 ? 4.5 19.828 12.852 1 98.88 36 ILE B CA 1
ATOM 2340 C C . ILE B 1 36 ? 3.18 19.656 12.109 1 98.88 36 ILE B C 1
ATOM 2342 O O . ILE B 1 36 ? 2.535 20.641 11.742 1 98.88 36 ILE B O 1
ATOM 2346 N N . ILE B 1 37 ? 2.762 18.438 11.945 1 98.75 37 ILE B N 1
ATOM 2347 C CA . ILE B 1 37 ? 1.538 18.141 11.211 1 98.75 37 ILE B CA 1
ATOM 2348 C C . ILE B 1 37 ? 0.338 18.75 11.938 1 98.75 37 ILE B C 1
ATOM 2350 O O . ILE B 1 37 ? -0.513 19.391 11.312 1 98.75 37 ILE B O 1
ATOM 2354 N N . ALA B 1 38 ? 0.283 18.484 13.258 1 98.06 38 ALA B N 1
ATOM 2355 C CA . ALA B 1 38 ? -0.831 19 14.047 1 98.06 38 ALA B CA 1
ATOM 2356 C C . ALA B 1 38 ? -0.912 20.531 13.961 1 98.06 38 ALA B C 1
ATOM 2358 O O . ALA B 1 38 ? -2.002 21.094 13.844 1 98.06 38 ALA B O 1
ATOM 2359 N N . SER B 1 39 ? 0.24 21.188 14.039 1 98.19 39 SER B N 1
ATOM 2360 C CA . SER B 1 39 ? 0.275 22.641 13.938 1 98.19 39 SER B CA 1
ATOM 2361 C C . SER B 1 39 ? -0.221 23.094 12.57 1 98.19 39 SER B C 1
ATOM 2363 O O . SER B 1 39 ? -0.969 24.078 12.469 1 98.19 39 SER B O 1
ATOM 2365 N N . THR B 1 40 ? 0.197 22.438 11.523 1 98.5 40 THR B N 1
ATOM 2366 C CA . THR B 1 40 ? -0.216 22.734 10.156 1 98.5 40 THR B CA 1
ATOM 2367 C C . THR B 1 40 ? -1.731 22.625 10.016 1 98.5 40 THR B C 1
ATOM 2369 O O . THR B 1 40 ? -2.381 23.562 9.531 1 98.5 40 THR B O 1
ATOM 2372 N N . ILE B 1 41 ? -2.275 21.516 10.484 1 97.44 41 ILE B N 1
ATOM 2373 C CA . ILE B 1 41 ? -3.703 21.25 10.352 1 97.44 41 ILE B CA 1
ATOM 2374 C C . ILE B 1 41 ? -4.496 22.203 11.234 1 97.44 41 ILE B C 1
ATOM 2376 O O . ILE B 1 41 ? -5.539 22.719 10.82 1 97.44 41 ILE B O 1
ATOM 2380 N N . ASP B 1 42 ? -3.973 22.469 12.391 1 96.19 42 ASP B N 1
ATOM 2381 C CA . ASP B 1 42 ? -4.629 23.375 13.328 1 96.19 42 ASP B CA 1
ATOM 2382 C C . ASP B 1 42 ? -4.723 24.781 12.766 1 96.19 42 ASP B C 1
ATOM 2384 O O . ASP B 1 42 ? -5.656 25.531 13.086 1 96.19 42 ASP B O 1
ATOM 2388 N N . SER B 1 43 ? -3.836 25.172 11.953 1 95.81 43 SER B N 1
ATOM 2389 C CA . SER B 1 43 ? -3.818 26.5 11.344 1 95.81 43 SER B CA 1
ATOM 2390 C C . SER B 1 43 ? -4.559 26.516 10.016 1 95.81 43 SER B C 1
ATOM 2392 O O . SER B 1 43 ? -4.406 27.438 9.219 1 95.81 43 SER B O 1
ATOM 2394 N N . GLU B 1 44 ? -5.223 25.422 9.672 1 94.31 44 GLU B N 1
ATOM 2395 C CA . GLU B 1 44 ? -6.074 25.281 8.492 1 94.31 44 GLU B CA 1
ATOM 2396 C C . GLU B 1 44 ? -5.246 25.25 7.211 1 94.31 44 GLU B C 1
ATOM 2398 O O . GLU B 1 44 ? -5.672 25.75 6.176 1 94.31 44 GLU B O 1
ATOM 2403 N N . HIS B 1 45 ? -4.047 24.781 7.348 1 97.31 45 HIS B N 1
ATOM 2404 C CA . HIS B 1 45 ? -3.197 24.453 6.203 1 97.31 45 HIS B CA 1
ATOM 2405 C C . HIS B 1 45 ? -3.121 22.953 5.98 1 97.31 45 HIS B C 1
ATOM 2407 O O . HIS B 1 45 ? -3.848 22.188 6.617 1 97.31 45 HIS B O 1
ATOM 2413 N N . ALA B 1 46 ? -2.344 22.578 5.012 1 98 46 ALA B N 1
ATOM 2414 C CA . ALA B 1 46 ? -2.398 21.172 4.621 1 98 46 ALA B CA 1
ATOM 2415 C C . ALA B 1 46 ? -1.043 20.5 4.805 1 98 46 ALA B C 1
ATOM 2417 O O . ALA B 1 46 ? -0 21.109 4.555 1 98 46 ALA B O 1
ATOM 2418 N N . CYS B 1 47 ? -1.104 19.281 5.266 1 98.62 47 CYS B N 1
ATOM 2419 C CA . CYS B 1 47 ? 0.05 18.391 5.191 1 98.62 47 CYS B CA 1
ATOM 2420 C C . CYS B 1 47 ? 0.046 17.609 3.889 1 98.62 47 CYS B C 1
ATOM 2422 O O . CYS B 1 47 ? -0.793 16.719 3.693 1 98.62 47 CYS B O 1
ATOM 2424 N N . PHE B 1 48 ? 0.972 17.922 3.029 1 98.56 48 PHE B N 1
ATOM 2425 C CA . PHE B 1 48 ? 1.1 17.203 1.768 1 98.56 48 PHE B CA 1
ATOM 2426 C C . PHE B 1 48 ? 1.792 15.859 1.977 1 98.56 48 PHE B C 1
ATOM 2428 O O . PHE B 1 48 ? 2.568 15.695 2.92 1 98.56 48 PHE B O 1
ATOM 2435 N N . LEU B 1 49 ? 1.428 14.914 1.15 1 98.5 49 LEU B N 1
ATOM 2436 C CA . LEU B 1 49 ? 2.008 13.57 1.174 1 98.5 49 LEU B CA 1
ATOM 2437 C C . LEU B 1 49 ? 2.594 13.211 -0.187 1 98.5 49 LEU B C 1
ATOM 2439 O O . LEU B 1 49 ? 1.945 13.406 -1.218 1 98.5 49 LEU B O 1
ATOM 2443 N N . PHE B 1 50 ? 3.801 12.68 -0.182 1 98.44 50 PHE B N 1
ATOM 2444 C CA . PHE B 1 50 ? 4.387 12.273 -1.455 1 98.44 50 PHE B CA 1
ATOM 2445 C C . PHE B 1 50 ? 5.172 10.977 -1.303 1 98.44 50 PHE B C 1
ATOM 2447 O O . PHE B 1 50 ? 5.848 10.773 -0.292 1 98.44 50 PHE B O 1
ATOM 2454 N N . GLY B 1 51 ? 5.105 10.133 -2.277 1 97.44 51 GLY B N 1
ATOM 2455 C CA . GLY B 1 51 ? 5.887 8.93 -2.494 1 97.44 51 GLY B CA 1
ATOM 2456 C C . GLY B 1 51 ? 5.785 8.398 -3.91 1 97.44 51 GLY B C 1
ATOM 2457 O O . GLY B 1 51 ? 4.758 8.562 -4.57 1 97.44 51 GLY B O 1
ATOM 2458 N N . SER B 1 52 ? 6.812 7.77 -4.348 1 96 52 SER B N 1
ATOM 2459 C CA . SER B 1 52 ? 6.844 7.176 -5.684 1 96 52 SER B CA 1
ATOM 2460 C C . SER B 1 52 ? 6.969 5.656 -5.609 1 96 52 SER B C 1
ATOM 2462 O O . SER B 1 52 ? 7.715 5.129 -4.785 1 96 52 SER B O 1
ATOM 2464 N N . GLY B 1 53 ? 6.246 4.957 -6.543 1 94.12 53 GLY B N 1
ATOM 2465 C CA . GLY B 1 53 ? 6.285 3.504 -6.508 1 94.12 53 GLY B CA 1
ATOM 2466 C C . GLY B 1 53 ? 5.762 2.922 -5.207 1 94.12 53 GLY B C 1
ATOM 2467 O O . GLY B 1 53 ? 4.664 3.271 -4.766 1 94.12 53 GLY B O 1
ATOM 2468 N N . HIS B 1 54 ? 6.5 2.031 -4.633 1 95.56 54 HIS B N 1
ATOM 2469 C CA . HIS B 1 54 ? 6.059 1.407 -3.393 1 95.56 54 HIS B CA 1
ATOM 2470 C C . HIS B 1 54 ? 6.004 2.422 -2.254 1 95.56 54 HIS B C 1
ATOM 2472 O O . HIS B 1 54 ? 5.246 2.246 -1.296 1 95.56 54 HIS B O 1
ATOM 2478 N N . ALA B 1 55 ? 6.73 3.486 -2.43 1 97.25 55 ALA B N 1
ATOM 2479 C CA . ALA B 1 55 ? 6.723 4.539 -1.417 1 97.25 55 ALA B CA 1
ATOM 2480 C C . ALA B 1 55 ? 5.438 5.359 -1.489 1 97.25 55 ALA B C 1
ATOM 2482 O O . ALA B 1 55 ? 5.184 6.203 -0.625 1 97.25 55 ALA B O 1
ATOM 2483 N N . ALA B 1 56 ? 4.574 5.109 -2.463 1 96.25 56 ALA B N 1
ATOM 2484 C CA . ALA B 1 56 ? 3.258 5.734 -2.521 1 96.25 56 ALA B CA 1
ATOM 2485 C C . ALA B 1 56 ? 2.27 5.023 -1.604 1 96.25 56 ALA B C 1
ATOM 2487 O O . ALA B 1 56 ? 1.21 5.566 -1.28 1 96.25 56 ALA B O 1
ATOM 2488 N N . ILE B 1 57 ? 2.592 3.848 -1.165 1 96.5 57 ILE B N 1
ATOM 2489 C CA . ILE B 1 57 ? 1.675 3.018 -0.39 1 96.5 57 ILE B CA 1
ATOM 2490 C C . ILE B 1 57 ? 1.34 3.711 0.929 1 96.5 57 ILE B C 1
ATOM 2492 O O . ILE B 1 57 ? 0.17 3.812 1.304 1 96.5 57 ILE B O 1
ATOM 2496 N N . PRO B 1 58 ? 2.336 4.25 1.673 1 97.81 58 PRO B N 1
ATOM 2497 C CA . PRO B 1 58 ? 1.967 4.953 2.902 1 97.81 58 PRO B CA 1
ATOM 2498 C C . PRO B 1 58 ? 1.122 6.199 2.639 1 97.81 58 PRO B C 1
ATOM 2500 O O . PRO B 1 58 ? 0.34 6.609 3.5 1 97.81 58 PRO B O 1
ATOM 2503 N N . VAL B 1 59 ? 1.242 6.84 1.483 1 97.31 59 VAL B N 1
ATOM 2504 C CA . VAL B 1 59 ? 0.382 7.953 1.106 1 97.31 59 VAL B CA 1
ATOM 2505 C C . VAL B 1 59 ? -1.068 7.484 1.02 1 97.31 59 VAL B C 1
ATOM 2507 O O . VAL B 1 59 ? -1.965 8.102 1.595 1 97.31 59 VAL B O 1
ATOM 2510 N N . MET B 1 60 ? -1.209 6.289 0.39 1 95.06 60 MET B N 1
ATOM 2511 C CA . MET B 1 60 ? -2.523 5.668 0.263 1 95.06 60 MET B CA 1
ATOM 2512 C C . MET B 1 60 ? -3.072 5.273 1.63 1 95.06 60 MET B C 1
ATOM 2514 O O . MET B 1 60 ? -4.281 5.328 1.857 1 95.06 60 MET B O 1
ATOM 2518 N N . GLU B 1 61 ? -2.182 4.949 2.48 1 96.75 61 GLU B N 1
ATOM 2519 C CA . GLU B 1 61 ? -2.561 4.488 3.812 1 96.75 61 GLU B CA 1
ATOM 2520 C C . GLU B 1 61 ? -2.986 5.656 4.699 1 96.75 61 GLU B C 1
ATOM 2522 O O . GLU B 1 61 ? -3.883 5.512 5.535 1 96.75 61 GLU B O 1
ATOM 2527 N N . MET B 1 62 ? -2.422 6.824 4.504 1 96.94 62 MET B N 1
ATOM 2528 C CA . MET B 1 62 ? -2.668 7.957 5.391 1 96.94 62 MET B CA 1
ATOM 2529 C C . MET B 1 62 ? -3.963 8.672 5.012 1 96.94 62 MET B C 1
ATOM 2531 O O . MET B 1 62 ? -4.684 9.164 5.883 1 96.94 62 MET B O 1
ATOM 2535 N N . PHE B 1 63 ? -4.223 8.82 3.684 1 95.88 63 PHE B N 1
ATOM 2536 C CA . PHE B 1 63 ? -5.41 9.555 3.268 1 95.88 63 PHE B CA 1
ATOM 2537 C C . PHE B 1 63 ? -5.703 9.32 1.789 1 95.88 63 PHE B C 1
ATOM 2539 O O . PHE B 1 63 ? -4.785 9.273 0.969 1 95.88 63 PHE B O 1
ATOM 2546 N N . PRO B 1 64 ? -6.914 8.984 1.408 1 94.62 64 PRO B N 1
ATOM 2547 C CA . PRO B 1 64 ? -8.062 8.867 2.311 1 94.62 64 PRO B CA 1
ATOM 2548 C C . PRO B 1 64 ? -8.375 7.422 2.688 1 94.62 64 PRO B C 1
ATOM 2550 O O . PRO B 1 64 ? -8.172 6.512 1.878 1 94.62 64 PRO B O 1
ATOM 2553 N N . ARG B 1 65 ? -8.906 7.242 3.855 1 94.44 65 ARG B N 1
ATOM 2554 C CA . ARG B 1 65 ? -9.453 5.945 4.23 1 94.44 65 ARG B CA 1
ATOM 2555 C C . ARG B 1 65 ? -10.297 6.047 5.496 1 94.44 65 ARG B C 1
ATOM 2557 O O . ARG B 1 65 ? -10.242 7.055 6.203 1 94.44 65 ARG B O 1
ATOM 2564 N N . TYR B 1 66 ? -10.977 5.008 5.723 1 92.56 66 TYR B N 1
ATOM 2565 C CA . TYR B 1 66 ? -11.688 4.902 6.992 1 92.56 66 TYR B CA 1
ATOM 2566 C C . TYR B 1 66 ? -10.734 5.094 8.164 1 92.56 66 TYR B C 1
ATOM 2568 O O . TYR B 1 66 ? -9.656 4.488 8.203 1 92.56 66 TYR B O 1
ATOM 2576 N N . GLY B 1 67 ? -11.109 5.98 8.977 1 93.19 67 GLY B N 1
ATOM 2577 C CA . GLY B 1 67 ? -10.312 6.188 10.172 1 93.19 67 GLY B CA 1
ATOM 2578 C C . GLY B 1 67 ? -9.258 7.258 10.008 1 93.19 67 GLY B C 1
ATOM 2579 O O . GLY B 1 67 ? -8.594 7.641 10.977 1 93.19 67 GLY B O 1
ATOM 2580 N N . SER B 1 68 ? -9.055 7.758 8.812 1 95.56 68 SER B N 1
ATOM 2581 C CA . SER B 1 68 ? -8.172 8.906 8.617 1 95.56 68 SER B CA 1
ATOM 2582 C C . SER B 1 68 ? -8.922 10.219 8.781 1 95.56 68 SER B C 1
ATOM 2584 O O . SER B 1 68 ? -10.133 10.227 9.008 1 95.56 68 SER B O 1
ATOM 2586 N N . THR B 1 69 ? -8.258 11.383 8.727 1 95.56 69 THR B N 1
ATOM 2587 C CA . THR B 1 69 ? -8.883 12.68 8.922 1 95.56 69 THR B CA 1
ATOM 2588 C C . THR B 1 69 ? -8.5 13.641 7.797 1 95.56 69 THR B C 1
ATOM 2590 O O . THR B 1 69 ? -7.59 13.359 7.02 1 95.56 69 THR B O 1
ATOM 2593 N N . LEU B 1 70 ? -9.203 14.766 7.738 1 94.94 70 LEU B N 1
ATOM 2594 C CA . LEU B 1 70 ? -8.875 15.844 6.801 1 94.94 70 LEU B CA 1
ATOM 2595 C C . LEU B 1 70 ? -7.562 16.516 7.191 1 94.94 70 LEU B C 1
ATOM 2597 O O . LEU B 1 70 ? -7.07 16.328 8.305 1 94.94 70 LEU B O 1
ATOM 2601 N N . GLY B 1 71 ? -7.035 17.219 6.23 1 96.44 71 GLY B N 1
ATOM 2602 C CA . GLY B 1 71 ? -5.812 17.969 6.48 1 96.44 71 GLY B CA 1
ATOM 2603 C C . GLY B 1 71 ? -4.633 17.469 5.66 1 96.44 71 GLY B C 1
ATOM 2604 O O . GLY B 1 71 ? -3.572 18.094 5.656 1 96.44 71 GLY B O 1
ATOM 2605 N N . PHE B 1 72 ? -4.875 16.406 4.969 1 97.31 72 PHE B N 1
ATOM 2606 C CA . PHE B 1 72 ? -3.818 15.836 4.145 1 97.31 72 PHE B CA 1
ATOM 2607 C C . PHE B 1 72 ? -4.145 15.992 2.664 1 97.31 72 PHE B C 1
ATOM 2609 O O . PHE B 1 72 ? -5.301 15.859 2.26 1 97.31 72 PHE B O 1
ATOM 2616 N N . ILE B 1 73 ? -3.162 16.266 1.889 1 96.31 73 ILE B N 1
ATOM 2617 C CA . ILE B 1 73 ? -3.297 16.344 0.438 1 96.31 73 ILE B CA 1
ATOM 2618 C C . ILE B 1 73 ? -2.227 15.477 -0.226 1 96.31 73 ILE B C 1
ATOM 2620 O O . ILE B 1 73 ? -1.062 15.875 -0.311 1 96.31 73 ILE B O 1
ATOM 2624 N N . PRO B 1 74 ? -2.625 14.266 -0.694 1 96.06 74 PRO B N 1
ATOM 2625 C CA . PRO B 1 74 ? -1.667 13.484 -1.483 1 96.06 74 PRO B CA 1
ATOM 2626 C C . PRO B 1 74 ? -1.287 14.172 -2.793 1 96.06 74 PRO B C 1
ATOM 2628 O O . PRO B 1 74 ? -2.162 14.641 -3.525 1 96.06 74 PRO B O 1
ATOM 2631 N N . ILE B 1 75 ? -0 14.297 -3.023 1 93.62 75 ILE B N 1
ATOM 2632 C CA . ILE B 1 75 ? 0.484 14.664 -4.348 1 93.62 75 ILE B CA 1
ATOM 2633 C C . ILE B 1 75 ? 0.566 13.422 -5.23 1 93.62 75 ILE B C 1
ATOM 2635 O O . ILE B 1 75 ? 1.569 12.703 -5.211 1 93.62 75 ILE B O 1
ATOM 2639 N N . VAL B 1 76 ? -0.48 13.086 -5.844 1 77 76 VAL B N 1
ATOM 2640 C CA . VAL B 1 76 ? -0.715 11.836 -6.551 1 77 76 VAL B CA 1
ATOM 2641 C C . VAL B 1 76 ? -0.511 12.047 -8.055 1 77 76 VAL B C 1
ATOM 2643 O O . VAL B 1 76 ? -1.405 12.539 -8.742 1 77 76 VAL B O 1
ATOM 2646 N N . ASP B 1 77 ? 0.556 11.75 -8.531 1 87.62 77 ASP B N 1
ATOM 2647 C CA . ASP B 1 77 ? 0.687 11.688 -9.984 1 87.62 77 ASP B CA 1
ATOM 2648 C C . ASP B 1 77 ? 0.531 10.25 -10.484 1 87.62 77 ASP B C 1
ATOM 2650 O O . ASP B 1 77 ? 1.199 9.336 -9.992 1 87.62 77 ASP B O 1
ATOM 2654 N N . LEU B 1 78 ? -0.351 10.078 -11.375 1 88.06 78 LEU B N 1
ATOM 2655 C CA . LEU B 1 78 ? -0.816 8.758 -11.797 1 88.06 78 LEU B CA 1
ATOM 2656 C C . LEU B 1 78 ? 0.352 7.891 -12.25 1 88.06 78 LEU B C 1
ATOM 2658 O O . LEU B 1 78 ? 0.454 6.727 -11.852 1 88.06 78 LEU B O 1
ATOM 2662 N N . PRO B 1 79 ? 1.28 8.383 -13 1 88.94 79 PRO B N 1
ATOM 2663 C CA . PRO B 1 79 ? 2.381 7.531 -13.461 1 88.94 79 PRO B CA 1
ATOM 2664 C C . PRO B 1 79 ? 3.258 7.027 -12.312 1 88.94 79 PRO B C 1
ATOM 2666 O O . PRO B 1 79 ? 3.934 6.004 -12.453 1 88.94 79 PRO B O 1
ATOM 2669 N N . LEU B 1 80 ? 3.203 7.727 -11.203 1 91.38 80 LEU B N 1
ATOM 2670 C CA . LEU B 1 80 ? 4.086 7.375 -10.094 1 91.38 80 LEU B CA 1
ATOM 2671 C C . LEU B 1 80 ? 3.428 6.348 -9.18 1 91.38 80 LEU B C 1
ATOM 2673 O O . LEU B 1 80 ? 4.098 5.742 -8.336 1 91.38 80 LEU B O 1
ATOM 2677 N N . VAL B 1 81 ? 2.061 6.117 -9.375 1 89.06 81 VAL B N 1
ATOM 2678 C CA . VAL B 1 81 ? 1.37 5.172 -8.5 1 89.06 81 VAL B CA 1
ATOM 2679 C C . VAL B 1 81 ? 0.856 3.99 -9.32 1 89.06 81 VAL B C 1
ATOM 2681 O O . VAL B 1 81 ? 0.3 3.039 -8.773 1 89.06 81 VAL B O 1
ATOM 2684 N N . SER B 1 82 ? 0.954 4.055 -10.695 1 86.38 82 SER B N 1
ATOM 2685 C CA . SER B 1 82 ? 0.468 3.014 -11.594 1 86.38 82 SER B CA 1
ATOM 2686 C C . SER B 1 82 ? 1.61 2.139 -12.094 1 86.38 82 SER B C 1
ATOM 2688 O O . SER B 1 82 ? 1.64 1.758 -13.266 1 86.38 82 SER B O 1
ATOM 2690 N N . PHE B 1 83 ? 2.514 1.726 -11.258 1 87.19 83 PHE B N 1
ATOM 2691 C CA . PHE B 1 83 ? 3.758 1.07 -11.648 1 87.19 83 PHE B CA 1
ATOM 2692 C C . PHE B 1 83 ? 3.543 -0.426 -11.836 1 87.19 83 PHE B C 1
ATOM 2694 O O . PHE B 1 83 ? 4.48 -1.154 -12.172 1 87.19 83 PHE B O 1
ATOM 2701 N N . LEU B 1 84 ? 2.326 -0.877 -11.758 1 89.44 84 LEU B N 1
ATOM 2702 C CA . LEU B 1 84 ? 2.025 -2.305 -11.781 1 89.44 84 LEU B CA 1
ATOM 2703 C C . LEU B 1 84 ? 2.105 -2.848 -13.203 1 89.44 84 LEU B C 1
ATOM 2705 O O . LEU B 1 84 ? 2.188 -4.062 -13.406 1 89.44 84 LEU B O 1
ATOM 2709 N N . ARG B 1 85 ? 2.113 -1.865 -14.141 1 86.94 85 ARG B N 1
ATOM 2710 C CA . ARG B 1 85 ? 2.268 -2.275 -15.531 1 86.94 85 ARG B CA 1
ATOM 2711 C C . ARG B 1 85 ? 3.742 -2.381 -15.906 1 86.94 85 ARG B C 1
ATOM 2713 O O . ARG B 1 85 ? 4.496 -1.419 -15.758 1 86.94 85 ARG B O 1
ATOM 2720 N N . MET B 1 86 ? 4.25 -3.352 -16.188 1 90.06 86 MET B N 1
ATOM 2721 C CA . MET B 1 86 ? 5.664 -3.588 -16.469 1 90.06 86 MET B CA 1
ATOM 2722 C C . MET B 1 86 ? 5.98 -3.379 -17.938 1 90.06 86 MET B C 1
ATOM 2724 O O . MET B 1 86 ? 7.098 -3.004 -18.297 1 90.06 86 MET B O 1
ATOM 2728 N N . VAL B 1 87 ? 4.961 -3.662 -18.781 1 90.25 87 VAL B N 1
ATOM 2729 C CA . VAL B 1 87 ? 5.176 -3.557 -20.219 1 90.25 87 VAL B CA 1
ATOM 2730 C C . VAL B 1 87 ? 4.047 -2.752 -20.859 1 90.25 87 VAL B C 1
ATOM 2732 O O . VAL B 1 87 ? 2.99 -2.562 -20.25 1 90.25 87 VAL B O 1
ATOM 2735 N N . GLY B 1 88 ? 4.273 -2.139 -22.062 1 89.19 88 GLY B N 1
ATOM 2736 C CA . GLY B 1 88 ? 3.266 -1.355 -22.766 1 89.19 88 GLY B CA 1
ATOM 2737 C C . GLY B 1 88 ? 3.143 0.062 -22.234 1 89.19 88 GLY B C 1
ATOM 2738 O O . GLY B 1 88 ? 4.121 0.642 -21.766 1 89.19 88 GLY B O 1
ATOM 2739 N N . ASP B 1 89 ? 1.908 0.575 -22.297 1 87.81 89 ASP B N 1
ATOM 2740 C CA . ASP B 1 89 ? 1.646 1.925 -21.797 1 87.81 89 ASP B CA 1
ATOM 2741 C C . ASP B 1 89 ? 1.832 2.006 -20.281 1 87.81 89 ASP B C 1
ATOM 2743 O O . ASP B 1 89 ? 1.384 1.122 -19.547 1 87.81 89 ASP B O 1
ATOM 2747 N N . LEU B 1 90 ? 2.613 3.006 -19.875 1 89.31 90 LEU B N 1
ATOM 2748 C CA . LEU B 1 90 ? 2.9 3.232 -18.453 1 89.31 90 LEU B CA 1
ATOM 2749 C C . LEU B 1 90 ? 3.762 2.107 -17.891 1 89.31 90 LEU B C 1
ATOM 2751 O O . LEU B 1 90 ? 3.676 1.792 -16.703 1 89.31 90 LEU B O 1
ATOM 2755 N N . GLY B 1 91 ? 4.523 1.517 -18.844 1 91.94 91 GLY B N 1
ATOM 2756 C CA . GLY B 1 91 ? 5.379 0.411 -18.453 1 91.94 91 GLY B CA 1
ATOM 2757 C C . GLY B 1 91 ? 6.594 0.854 -17.656 1 91.94 91 GLY B C 1
ATOM 2758 O O . GLY B 1 91 ? 6.746 2.039 -17.359 1 91.94 91 GLY B O 1
ATOM 2759 N N . TYR B 1 92 ? 7.445 -0.089 -17.344 1 92.12 92 TYR B N 1
ATOM 2760 C CA . TYR B 1 92 ? 8.586 0.084 -16.453 1 92.12 92 TYR B CA 1
ATOM 2761 C C . TYR B 1 92 ? 9.531 1.153 -16.984 1 92.12 92 TYR B C 1
ATOM 2763 O O . TYR B 1 92 ? 9.984 2.02 -16.234 1 92.12 92 TYR B O 1
ATOM 2771 N N . PRO B 1 93 ? 9.852 1.218 -18.297 1 92.44 93 PRO B N 1
ATOM 2772 C CA . PRO B 1 93 ? 10.789 2.24 -18.75 1 92.44 93 PRO B CA 1
ATOM 2773 C C . PRO B 1 93 ? 10.281 3.66 -18.516 1 92.44 93 PRO B C 1
ATOM 2775 O O . PRO B 1 93 ? 11.062 4.543 -18.156 1 92.44 93 PRO B O 1
ATOM 2778 N N . GLN B 1 94 ? 9.016 3.904 -18.719 1 93.88 94 GLN B N 1
ATOM 2779 C CA . GLN B 1 94 ? 8.43 5.219 -18.469 1 93.88 94 GLN B CA 1
ATOM 2780 C C . GLN B 1 94 ? 8.477 5.566 -16.984 1 93.88 94 GLN B C 1
ATOM 2782 O O . GLN B 1 94 ? 8.859 6.676 -16.625 1 93.88 94 GLN B O 1
ATOM 2787 N N . PHE B 1 95 ? 8.148 4.602 -16.188 1 94.44 95 PHE B N 1
ATOM 2788 C CA . PHE B 1 95 ? 8.156 4.805 -14.742 1 94.44 95 PHE B CA 1
ATOM 2789 C C . PHE B 1 95 ? 9.562 5.121 -14.242 1 94.44 95 PHE B C 1
ATOM 2791 O O . PHE B 1 95 ? 9.758 6.066 -13.477 1 94.44 95 PHE B O 1
ATOM 2798 N N . ASP B 1 96 ? 10.43 4.258 -14.672 1 93.19 96 ASP B N 1
ATOM 2799 C CA . ASP B 1 96 ? 11.828 4.434 -14.281 1 93.19 96 ASP B CA 1
ATOM 2800 C C . ASP B 1 96 ? 12.336 5.82 -14.664 1 93.19 96 ASP B C 1
ATOM 2802 O O . ASP B 1 96 ? 13.023 6.473 -13.875 1 93.19 96 ASP B O 1
ATOM 2806 N N . PHE B 1 97 ? 11.961 6.309 -15.836 1 95.38 97 PHE B N 1
ATOM 2807 C CA . PHE B 1 97 ? 12.375 7.625 -16.297 1 95.38 97 PHE B CA 1
ATOM 2808 C C . PHE B 1 97 ? 11.805 8.727 -15.414 1 95.38 97 PHE B C 1
ATOM 2810 O O . PHE B 1 97 ? 12.539 9.602 -14.945 1 95.38 97 PHE B O 1
ATOM 2817 N N . ILE B 1 98 ? 10.539 8.664 -15.117 1 95.56 98 ILE B N 1
ATOM 2818 C CA . ILE B 1 98 ? 9.867 9.75 -14.414 1 95.56 98 ILE B CA 1
ATOM 2819 C C . ILE B 1 98 ? 10.312 9.781 -12.953 1 95.56 98 ILE B C 1
ATOM 2821 O O . ILE B 1 98 ? 10.5 10.859 -12.383 1 95.56 98 ILE B O 1
ATOM 2825 N N . GLU B 1 99 ? 10.484 8.656 -12.375 1 95.12 99 GLU B N 1
ATOM 2826 C CA . GLU B 1 99 ? 10.906 8.57 -10.984 1 95.12 99 GLU B CA 1
ATOM 2827 C C . GLU B 1 99 ? 12.312 9.133 -10.797 1 95.12 99 GLU B C 1
ATOM 2829 O O . GLU B 1 99 ? 12.648 9.625 -9.711 1 95.12 99 GLU B O 1
ATOM 2834 N N . ASN B 1 100 ? 13.102 9.164 -11.852 1 96.38 100 ASN B N 1
ATOM 2835 C CA . ASN B 1 100 ? 14.477 9.633 -11.789 1 96.38 100 ASN B CA 1
ATOM 2836 C C . ASN B 1 100 ? 14.625 11.023 -12.406 1 96.38 100 ASN B C 1
ATOM 2838 O O . ASN B 1 100 ? 15.734 11.461 -12.695 1 96.38 100 ASN B O 1
ATOM 2842 N N . SER B 1 101 ? 13.508 11.734 -12.555 1 97.62 101 SER B N 1
ATOM 2843 C CA . SER B 1 101 ? 13.508 13.047 -13.195 1 97.62 101 SER B CA 1
ATOM 2844 C C . SER B 1 101 ? 13.133 14.141 -12.195 1 97.62 101 SER B C 1
ATOM 2846 O O . SER B 1 101 ? 11.945 14.398 -11.977 1 97.62 101 SER B O 1
ATOM 2848 N N . PRO B 1 102 ? 14.117 14.844 -11.672 1 97.69 102 PRO B N 1
ATOM 2849 C CA . PRO B 1 102 ? 13.781 15.984 -10.805 1 97.69 102 PRO B CA 1
ATOM 2850 C C . PRO B 1 102 ? 12.906 17.016 -11.516 1 97.69 102 PRO B C 1
ATOM 2852 O O . PRO B 1 102 ? 12.055 17.641 -10.883 1 97.69 102 PRO B O 1
ATOM 2855 N N . GLU B 1 103 ? 13.094 17.125 -12.82 1 97.62 103 GLU B N 1
ATOM 2856 C CA . GLU B 1 103 ? 12.289 18.078 -13.586 1 97.62 103 GLU B CA 1
ATOM 2857 C C . GLU B 1 103 ? 10.805 17.719 -13.523 1 97.62 103 GLU B C 1
ATOM 2859 O O . GLU B 1 103 ? 9.953 18.594 -13.445 1 97.62 103 GLU B O 1
ATOM 2864 N N . TYR B 1 104 ? 10.523 16.469 -13.539 1 97.44 104 TYR B N 1
ATOM 2865 C CA . TYR B 1 104 ? 9.133 16.062 -13.43 1 97.44 104 TYR B CA 1
ATOM 2866 C C . TYR B 1 104 ? 8.555 16.469 -12.078 1 97.44 104 TYR B C 1
ATOM 2868 O O . TYR B 1 104 ? 7.398 16.891 -11.992 1 97.44 104 TYR B O 1
ATOM 2876 N N . GLY B 1 105 ? 9.352 16.344 -11 1 97 105 GLY B N 1
ATOM 2877 C CA . GLY B 1 105 ? 8.922 16.797 -9.688 1 97 105 GLY B CA 1
ATOM 2878 C C . GLY B 1 105 ? 8.602 18.266 -9.648 1 97 105 GLY B C 1
ATOM 2879 O O . GLY B 1 105 ? 7.602 18.688 -9.055 1 97 105 GLY B O 1
ATOM 2880 N N . ARG B 1 106 ? 9.406 19.078 -10.336 1 96.94 106 ARG B N 1
ATOM 2881 C CA . ARG B 1 106 ? 9.164 20.516 -10.406 1 96.94 106 ARG B CA 1
ATOM 2882 C C . ARG B 1 106 ? 7.848 20.812 -11.117 1 96.94 106 ARG B C 1
ATOM 2884 O O . ARG B 1 106 ? 7.082 21.672 -10.68 1 96.94 106 ARG B O 1
ATOM 2891 N N . ARG B 1 107 ? 7.602 20.047 -12.203 1 95.69 107 ARG B N 1
ATOM 2892 C CA . ARG B 1 107 ? 6.367 20.25 -12.961 1 95.69 107 ARG B CA 1
ATOM 2893 C C . ARG B 1 107 ? 5.148 19.859 -12.133 1 95.69 107 ARG B C 1
ATOM 2895 O O . ARG B 1 107 ? 4.109 20.531 -12.203 1 95.69 107 ARG B O 1
ATOM 2902 N N . ILE B 1 108 ? 5.273 18.781 -11.344 1 95.5 108 ILE B N 1
ATOM 2903 C CA . ILE B 1 108 ? 4.195 18.406 -10.438 1 95.5 108 ILE B CA 1
ATOM 2904 C C . ILE B 1 108 ? 3.887 19.562 -9.492 1 95.5 108 ILE B C 1
ATOM 2906 O O . ILE B 1 108 ? 2.725 19.922 -9.305 1 95.5 108 ILE B O 1
ATOM 2910 N N . MET B 1 109 ? 4.918 20.188 -9 1 96.31 109 MET B N 1
ATOM 2911 C CA . MET B 1 109 ? 4.766 21.188 -7.953 1 96.31 109 MET B CA 1
ATOM 2912 C C . MET B 1 109 ? 4.168 22.484 -8.516 1 96.31 109 MET B C 1
ATOM 2914 O O . MET B 1 109 ? 3.615 23.297 -7.773 1 96.31 109 MET B O 1
ATOM 2918 N N . GLU B 1 110 ? 4.23 22.641 -9.836 1 94.94 110 GLU B N 1
ATOM 2919 C CA . GLU B 1 110 ? 3.607 23.797 -10.477 1 94.94 110 GLU B CA 1
ATOM 2920 C C . GLU B 1 110 ? 2.086 23.734 -10.375 1 94.94 110 GLU B C 1
ATOM 2922 O O . GLU B 1 110 ? 1.401 24.734 -10.539 1 94.94 110 GLU B O 1
ATOM 2927 N N . ASN B 1 111 ? 1.587 22.578 -10.016 1 93.5 111 ASN B N 1
ATOM 2928 C CA . ASN B 1 111 ? 0.142 22.406 -9.906 1 93.5 111 ASN B CA 1
ATOM 2929 C C . ASN B 1 111 ? -0.363 22.766 -8.516 1 93.5 111 ASN B C 1
ATOM 2931 O O . ASN B 1 111 ? -1.571 22.797 -8.273 1 93.5 111 ASN B O 1
ATOM 2935 N N . TYR B 1 112 ? 0.573 23.094 -7.586 1 95 112 TYR B N 1
ATOM 2936 C CA . TYR B 1 112 ? 0.158 23.281 -6.199 1 95 112 TYR B CA 1
ATOM 2937 C C . TYR B 1 112 ? 0.636 24.641 -5.668 1 95 112 TYR B C 1
ATOM 2939 O O . TYR B 1 112 ? 1.734 25.078 -6 1 95 112 TYR B O 1
ATOM 2947 N N . SER B 1 113 ? -0.197 25.281 -4.93 1 95.5 113 SER B N 1
ATOM 2948 C CA . SER B 1 113 ? 0.166 26.438 -4.117 1 95.5 113 SER B CA 1
ATOM 2949 C C . SER B 1 113 ? 0.526 26.016 -2.695 1 95.5 113 SER B C 1
ATOM 2951 O O . SER B 1 113 ? -0.343 25.609 -1.925 1 95.5 113 SER B O 1
ATOM 2953 N N . VAL B 1 114 ? 1.769 26.141 -2.359 1 96.31 114 VAL B N 1
ATOM 2954 C CA . VAL B 1 114 ? 2.266 25.719 -1.054 1 96.31 114 VAL B CA 1
ATOM 2955 C C . VAL B 1 114 ? 2.641 26.938 -0.222 1 96.31 114 VAL B C 1
ATOM 2957 O O . VAL B 1 114 ? 3.377 27.812 -0.689 1 96.31 114 VAL B O 1
ATOM 2960 N N . HIS B 1 115 ? 2.086 27.031 0.967 1 96.06 115 HIS B N 1
ATOM 2961 C CA . HIS B 1 115 ? 2.383 28.078 1.938 1 96.06 115 HIS B CA 1
ATOM 2962 C C . HIS B 1 115 ? 3.424 27.609 2.951 1 96.06 115 HIS B C 1
ATOM 2964 O O . HIS B 1 115 ? 3.586 26.406 3.174 1 96.06 115 HIS B O 1
ATOM 2970 N N . LYS B 1 116 ? 4.07 28.578 3.621 1 97.94 116 LYS B N 1
ATOM 2971 C CA . LYS B 1 116 ? 5.098 28.266 4.609 1 97.94 116 LYS B CA 1
ATOM 2972 C C . LYS B 1 116 ? 4.504 27.516 5.805 1 97.94 116 LYS B C 1
ATOM 2974 O O . LYS B 1 116 ? 5.219 26.844 6.539 1 97.94 116 LYS B O 1
ATOM 2979 N N . GLU B 1 117 ? 3.174 27.625 6.016 1 98 117 GLU B N 1
ATOM 2980 C CA . GLU B 1 117 ? 2.498 26.953 7.125 1 98 117 GLU B CA 1
ATOM 2981 C C . GLU B 1 117 ? 2.059 25.547 6.742 1 98 117 GLU B C 1
ATOM 2983 O O . GLU B 1 117 ? 1.595 24.781 7.59 1 98 117 GLU B O 1
ATOM 2988 N N . ASP B 1 118 ? 2.16 25.203 5.445 1 98.69 118 ASP B N 1
ATOM 2989 C CA . ASP B 1 118 ? 1.967 23.828 5.031 1 98.69 118 ASP B CA 1
ATOM 2990 C C . ASP B 1 118 ? 3.168 22.969 5.414 1 98.69 118 ASP B C 1
ATOM 2992 O O . ASP B 1 118 ? 4.184 23.484 5.887 1 98.69 118 ASP B O 1
ATOM 2996 N N . CYS B 1 119 ? 3.074 21.688 5.289 1 98.94 119 CYS B N 1
ATOM 2997 C CA . CYS B 1 119 ? 4.195 20.781 5.434 1 98.94 119 CYS B CA 1
ATOM 2998 C C . CYS B 1 119 ? 4.07 19.594 4.473 1 98.94 119 CYS B C 1
ATOM 3000 O O . CYS B 1 119 ? 3.086 19.5 3.738 1 98.94 119 CYS B O 1
ATOM 3002 N N . VAL B 1 120 ? 5.105 18.812 4.41 1 98.94 120 VAL B N 1
ATOM 3003 C CA . VAL B 1 120 ? 5.055 17.641 3.539 1 98.94 120 VAL B CA 1
ATOM 3004 C C . VAL B 1 120 ? 5.738 16.469 4.223 1 98.94 120 VAL B C 1
ATOM 3006 O O . VAL B 1 120 ? 6.734 16.641 4.926 1 98.94 120 VAL B O 1
ATOM 3009 N N . ILE B 1 121 ? 5.133 15.336 4.113 1 98.94 121 ILE B N 1
ATOM 3010 C CA . ILE B 1 121 ? 5.805 14.07 4.391 1 98.94 121 ILE B CA 1
ATOM 3011 C C . ILE B 1 121 ? 6.242 13.422 3.078 1 98.94 121 ILE B C 1
ATOM 3013 O O . ILE B 1 121 ? 5.422 13.195 2.186 1 98.94 121 ILE B O 1
ATOM 3017 N N . VAL B 1 122 ? 7.5 13.156 2.951 1 98.94 122 VAL B N 1
ATOM 3018 C CA . VAL B 1 122 ? 8.047 12.469 1.787 1 98.94 122 VAL B CA 1
ATOM 3019 C C . VAL B 1 122 ? 8.539 11.078 2.193 1 98.94 122 VAL B C 1
ATOM 3021 O O . VAL B 1 122 ? 9.414 10.961 3.055 1 98.94 122 VAL B O 1
ATOM 3024 N N . PHE B 1 123 ? 7.977 10.062 1.554 1 98.81 123 PHE B N 1
ATOM 3025 C CA . PHE B 1 123 ? 8.398 8.688 1.768 1 98.81 123 PHE B CA 1
ATOM 3026 C C . PHE B 1 123 ? 9.344 8.234 0.662 1 98.81 123 PHE B C 1
ATOM 3028 O O . PHE B 1 123 ? 9.031 8.359 -0.523 1 98.81 123 PHE B O 1
ATOM 3035 N N . SER B 1 124 ? 10.477 7.742 1.003 1 98.62 124 SER B N 1
ATOM 3036 C CA . SER B 1 124 ? 11.461 7.188 0.076 1 98.62 124 SER B CA 1
ATOM 3037 C C . SER B 1 124 ? 12.406 6.223 0.784 1 98.62 124 SER B C 1
ATOM 3039 O O . SER B 1 124 ? 13.18 6.629 1.652 1 98.62 124 SER B O 1
ATOM 3041 N N . HIS B 1 125 ? 12.367 4.992 0.415 1 98.25 125 HIS B N 1
ATOM 3042 C CA . HIS B 1 125 ? 13.227 4.016 1.073 1 98.25 125 HIS B CA 1
ATOM 3043 C C . HIS B 1 125 ? 14.695 4.395 0.939 1 98.25 125 HIS B C 1
ATOM 3045 O O . HIS B 1 125 ? 15.406 4.531 1.941 1 98.25 125 HIS B O 1
ATOM 3051 N N . SER B 1 126 ? 15.125 4.641 -0.276 1 97.69 126 SER B N 1
ATOM 3052 C CA . SER B 1 126 ? 16.547 4.895 -0.502 1 97.69 126 SER B CA 1
ATOM 3053 C C . SER B 1 126 ? 16.938 6.285 -0.013 1 97.69 126 SER B C 1
ATOM 3055 O O . SER B 1 126 ? 18.109 6.539 0.263 1 97.69 126 SER B O 1
ATOM 3057 N N . GLY B 1 127 ? 15.992 7.164 0.017 1 98.56 127 GLY B N 1
ATOM 3058 C CA . GLY B 1 127 ? 16.281 8.555 0.353 1 98.56 127 GLY B CA 1
ATOM 3059 C C . GLY B 1 127 ? 17.031 9.289 -0.738 1 98.56 127 GLY B C 1
ATOM 3060 O O . GLY B 1 127 ? 17.359 10.469 -0.586 1 98.56 127 GLY B O 1
ATOM 3061 N N . THR B 1 128 ? 17.281 8.57 -1.871 1 98.25 128 THR B N 1
ATOM 3062 C CA . THR B 1 128 ? 18.094 9.188 -2.926 1 98.25 128 THR B CA 1
ATOM 3063 C C . THR B 1 128 ? 17.281 9.305 -4.215 1 98.25 128 THR B C 1
ATOM 3065 O O . THR B 1 128 ? 17.781 9.82 -5.219 1 98.25 128 THR B O 1
ATOM 3068 N N . THR B 1 129 ? 16.016 8.836 -4.238 1 97.56 129 THR B N 1
ATOM 3069 C CA . THR B 1 129 ? 15.18 8.938 -5.434 1 97.56 129 THR B CA 1
ATOM 3070 C C . THR B 1 129 ? 15.055 10.391 -5.883 1 97.56 129 THR B C 1
ATOM 3072 O O . THR B 1 129 ? 14.523 11.227 -5.148 1 97.56 129 THR B O 1
ATOM 3075 N N . PRO B 1 130 ? 15.438 10.703 -7.066 1 98.56 130 PRO B N 1
ATOM 3076 C CA . PRO B 1 130 ? 15.562 12.102 -7.477 1 98.56 130 PRO B CA 1
ATOM 3077 C C . PRO B 1 130 ? 14.242 12.867 -7.367 1 98.56 130 PRO B C 1
ATOM 3079 O O . PRO B 1 130 ? 14.219 14 -6.863 1 98.56 130 PRO B O 1
ATOM 3082 N N . ILE B 1 131 ? 13.156 12.305 -7.797 1 98.5 131 ILE B N 1
ATOM 3083 C CA . ILE B 1 131 ? 11.891 13.031 -7.785 1 98.5 131 ILE B CA 1
ATOM 3084 C C . ILE B 1 131 ? 11.453 13.281 -6.344 1 98.5 131 ILE B C 1
ATOM 3086 O O . ILE B 1 131 ? 10.883 14.328 -6.035 1 98.5 131 ILE B O 1
ATOM 3090 N N . SER B 1 132 ? 11.711 12.32 -5.434 1 98.62 132 SER B N 1
ATOM 3091 C CA . SER B 1 132 ? 11.344 12.484 -4.027 1 98.62 132 SER B CA 1
ATOM 3092 C C . SER B 1 132 ? 12.156 13.594 -3.369 1 98.62 132 SER B C 1
ATOM 3094 O O . SER B 1 132 ? 11.602 14.422 -2.641 1 98.62 132 SER B O 1
ATOM 3096 N N . VAL B 1 133 ? 13.406 13.594 -3.652 1 98.88 133 VAL B N 1
ATOM 3097 C CA . VAL B 1 133 ? 14.273 14.641 -3.121 1 98.88 133 VAL B CA 1
ATOM 3098 C C . VAL B 1 133 ? 13.844 16 -3.68 1 98.88 133 VAL B C 1
ATOM 3100 O O . VAL B 1 133 ? 13.797 17 -2.953 1 98.88 133 VAL B O 1
ATOM 3103 N N . GLU B 1 134 ? 13.492 16.016 -4.969 1 98.88 134 GLU B N 1
ATOM 3104 C CA . GLU B 1 134 ? 13.062 17.266 -5.602 1 98.88 134 GLU B CA 1
ATOM 3105 C C . GLU B 1 134 ? 11.797 17.812 -4.938 1 98.88 134 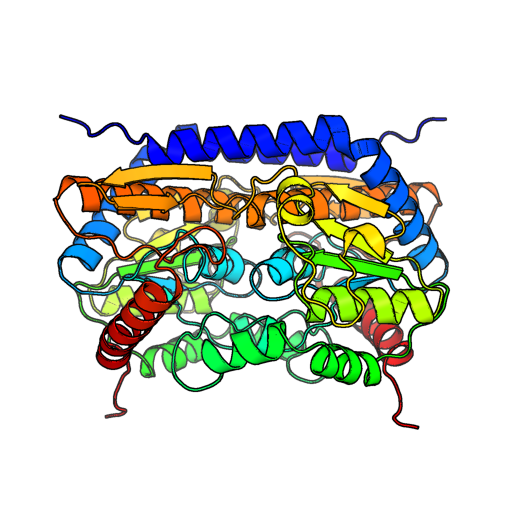GLU B C 1
ATOM 3107 O O . GLU B 1 134 ? 11.695 19.016 -4.688 1 98.88 134 GLU B O 1
ATOM 3112 N N . ILE B 1 135 ? 10.844 16.969 -4.633 1 98.75 135 ILE B N 1
ATOM 3113 C CA . ILE B 1 135 ? 9.625 17.406 -3.953 1 98.75 135 ILE B CA 1
ATOM 3114 C C . ILE B 1 135 ? 9.977 18.016 -2.604 1 98.75 135 ILE B C 1
ATOM 3116 O O . ILE B 1 135 ? 9.469 19.094 -2.252 1 98.75 135 ILE B O 1
ATOM 3120 N N . ALA B 1 136 ? 10.859 17.375 -1.849 1 98.88 136 ALA B N 1
ATOM 3121 C CA . ALA B 1 136 ? 11.305 17.891 -0.557 1 98.88 136 ALA B CA 1
ATOM 3122 C C . ALA B 1 136 ? 11.953 19.266 -0.71 1 98.88 136 ALA B C 1
ATOM 3124 O O . ALA B 1 136 ? 11.664 20.188 0.056 1 98.88 136 ALA B O 1
ATOM 3125 N N . VAL B 1 137 ? 12.789 19.391 -1.708 1 98.88 137 VAL B N 1
ATOM 3126 C CA . VAL B 1 137 ? 13.508 20.641 -1.962 1 98.88 137 VAL B CA 1
ATOM 3127 C C . VAL B 1 137 ? 12.516 21.75 -2.289 1 98.88 137 VAL B C 1
ATOM 3129 O O . VAL B 1 137 ? 12.664 22.891 -1.815 1 98.88 137 VAL B O 1
ATOM 3132 N N . GLN B 1 138 ? 11.508 21.453 -3.094 1 98.56 138 GLN B N 1
ATOM 3133 C CA . GLN B 1 138 ? 10.5 22.438 -3.479 1 98.56 138 GLN B CA 1
ATOM 3134 C C . GLN B 1 138 ? 9.766 22.984 -2.256 1 98.56 138 GLN B C 1
ATOM 3136 O O . GLN B 1 138 ? 9.477 24.172 -2.18 1 98.56 138 GLN B O 1
ATOM 3141 N N . PHE B 1 139 ? 9.461 22.125 -1.294 1 98.75 139 PHE B N 1
ATOM 3142 C CA . PHE B 1 139 ? 8.805 22.562 -0.068 1 98.75 139 PHE B CA 1
ATOM 3143 C C . PHE B 1 139 ? 9.766 23.375 0.797 1 98.75 139 PHE B C 1
ATOM 3145 O O . PHE B 1 139 ? 9.391 24.422 1.334 1 98.75 139 PHE B O 1
ATOM 3152 N N . LYS B 1 140 ? 10.969 22.891 0.894 1 98.56 140 LYS B N 1
ATOM 3153 C CA . LYS B 1 140 ? 11.984 23.594 1.677 1 98.56 140 LYS B CA 1
ATOM 3154 C C . LYS B 1 140 ? 12.188 25.016 1.163 1 98.56 140 LYS B C 1
ATOM 3156 O O . LYS B 1 140 ? 12.266 25.953 1.951 1 98.56 140 LYS B O 1
ATOM 3161 N N . ASN B 1 141 ? 12.25 25.141 -0.099 1 97.88 141 ASN B N 1
ATOM 3162 C CA . ASN B 1 141 ? 12.453 26.438 -0.737 1 97.88 141 ASN B CA 1
ATOM 3163 C C . ASN B 1 141 ? 11.305 27.391 -0.453 1 97.88 141 ASN B C 1
ATOM 3165 O O . ASN B 1 141 ? 11.469 28.609 -0.52 1 97.88 141 ASN B O 1
ATOM 3169 N N . ARG B 1 142 ? 10.195 26.922 -0.161 1 97.12 142 ARG B N 1
ATOM 3170 C CA . ARG B 1 142 ? 9.016 27.734 0.116 1 97.12 142 ARG B CA 1
ATOM 3171 C C . ARG B 1 142 ? 8.852 27.969 1.613 1 97.12 142 ARG B C 1
ATOM 3173 O O . ARG B 1 142 ? 7.855 28.547 2.049 1 97.12 142 ARG B O 1
ATOM 3180 N N . GLY B 1 143 ? 9.758 27.422 2.402 1 98.31 143 GLY B N 1
ATOM 3181 C CA . GLY B 1 143 ? 9.766 27.625 3.842 1 98.31 143 GLY B CA 1
ATOM 3182 C C . GLY B 1 143 ? 8.844 26.672 4.582 1 98.31 143 GLY B C 1
ATOM 3183 O O . GLY B 1 143 ? 8.578 26.844 5.773 1 98.31 143 GLY B O 1
ATOM 3184 N N . ALA B 1 144 ? 8.289 25.688 3.895 1 98.75 144 ALA B N 1
ATOM 3185 C CA . ALA B 1 144 ? 7.383 24.719 4.5 1 98.75 144 ALA B CA 1
ATOM 3186 C C . ALA B 1 144 ? 8.164 23.547 5.094 1 98.75 144 ALA B C 1
ATOM 3188 O O . ALA B 1 144 ? 9.094 23.031 4.473 1 98.75 144 ALA B O 1
ATOM 3189 N N . PRO B 1 145 ? 7.871 23.125 6.312 1 98.88 145 PRO B N 1
ATOM 3190 C CA . PRO B 1 145 ? 8.586 22.016 6.941 1 98.88 145 PRO B CA 1
ATOM 3191 C C . PRO B 1 145 ? 8.516 20.719 6.125 1 98.88 145 PRO B C 1
ATOM 3193 O O . PRO B 1 145 ? 7.473 20.422 5.535 1 98.88 145 PRO B O 1
ATOM 3196 N N . VAL B 1 146 ? 9.609 20.016 6.145 1 98.94 146 VAL B N 1
ATOM 3197 C CA . VAL B 1 146 ? 9.727 18.734 5.434 1 98.94 146 VAL B CA 1
ATOM 3198 C C . VAL B 1 146 ? 9.977 17.609 6.43 1 98.94 146 VAL B C 1
ATOM 3200 O O . VAL B 1 146 ? 10.906 17.672 7.234 1 98.94 146 VAL B O 1
ATOM 3203 N N . ILE B 1 147 ? 9.125 16.594 6.398 1 99 147 ILE B N 1
ATOM 3204 C CA . ILE B 1 147 ? 9.305 15.344 7.133 1 99 147 ILE B CA 1
ATOM 3205 C C . ILE B 1 147 ? 9.703 14.227 6.168 1 99 147 ILE B C 1
ATOM 3207 O O . ILE B 1 147 ? 9 13.961 5.195 1 99 147 ILE B O 1
ATOM 3211 N N . GLY B 1 148 ? 10.852 13.656 6.363 1 98.94 148 GLY B N 1
ATOM 3212 C CA . GLY B 1 148 ? 11.32 12.555 5.539 1 98.94 148 GLY B CA 1
ATOM 3213 C C . GLY B 1 148 ? 11.25 11.211 6.242 1 98.94 148 GLY B C 1
ATOM 3214 O O . GLY B 1 148 ? 11.695 11.078 7.383 1 98.94 148 GLY B O 1
ATOM 3215 N N . VAL B 1 149 ? 10.641 10.258 5.656 1 98.94 149 VAL B N 1
ATOM 3216 C CA . VAL B 1 149 ? 10.656 8.875 6.113 1 98.94 149 VAL B CA 1
ATOM 3217 C C . VAL B 1 149 ? 11.5 8.023 5.168 1 98.94 149 VAL B C 1
ATOM 3219 O O . VAL B 1 149 ? 11.188 7.898 3.982 1 98.94 149 VAL B O 1
ATOM 3222 N N . THR B 1 150 ? 12.586 7.457 5.672 1 98.94 150 THR B N 1
ATOM 3223 C CA . THR B 1 150 ? 13.562 6.785 4.824 1 98.94 150 THR B CA 1
ATOM 3224 C C . THR B 1 150 ? 14.344 5.738 5.617 1 98.94 150 THR B C 1
ATOM 3226 O O . THR B 1 150 ? 14.141 5.594 6.824 1 98.94 150 THR B O 1
ATOM 3229 N N . SER B 1 151 ? 15.023 4.879 4.898 1 98.81 151 SER B N 1
ATOM 3230 C CA . SER B 1 151 ? 16.031 4.031 5.527 1 98.81 151 SER B CA 1
ATOM 3231 C C . SER B 1 151 ? 17.391 4.73 5.586 1 98.81 151 SER B C 1
ATOM 3233 O O . SER B 1 151 ? 18.078 4.844 4.566 1 98.81 151 SER B O 1
ATOM 3235 N N . LEU B 1 152 ? 17.797 5.133 6.758 1 98.75 152 LEU B N 1
ATOM 3236 C CA . LEU B 1 152 ? 19.078 5.801 6.863 1 98.75 152 LEU B CA 1
ATOM 3237 C C . LEU B 1 152 ? 20.219 4.84 6.52 1 98.75 152 LEU B C 1
ATOM 3239 O O . LEU B 1 152 ? 21.25 5.258 5.973 1 98.75 152 LEU B O 1
ATOM 3243 N N . THR B 1 153 ? 19.984 3.525 6.859 1 97.94 153 THR B N 1
ATOM 3244 C CA . THR B 1 153 ? 20.969 2.52 6.469 1 97.94 153 THR B CA 1
ATOM 3245 C C . THR B 1 153 ? 21.188 2.533 4.957 1 97.94 153 THR B C 1
ATOM 3247 O O . THR B 1 153 ? 22.328 2.553 4.484 1 97.94 153 THR B O 1
ATOM 3250 N N . HIS B 1 154 ? 20.156 2.576 4.223 1 97.94 154 HIS B N 1
ATOM 3251 C CA . HIS B 1 154 ? 20.266 2.621 2.768 1 97.94 154 HIS B CA 1
ATOM 3252 C C . HIS B 1 154 ? 20.812 3.967 2.299 1 97.94 154 HIS B C 1
ATOM 3254 O O . HIS B 1 154 ? 21.75 4.016 1.498 1 97.94 154 HIS B O 1
ATOM 3260 N N . ALA B 1 155 ? 20.203 5.02 2.785 1 98.19 155 ALA B N 1
ATOM 3261 C CA . ALA B 1 155 ? 20.578 6.359 2.346 1 98.19 155 ALA B CA 1
ATOM 3262 C C . ALA B 1 155 ? 22.062 6.602 2.533 1 98.19 155 ALA B C 1
ATOM 3264 O O . ALA B 1 155 ? 22.734 7.141 1.644 1 98.19 155 ALA B O 1
ATOM 3265 N N . ASN B 1 156 ? 22.609 6.176 3.602 1 97.56 156 ASN B N 1
ATOM 3266 C CA . ASN B 1 156 ? 24 6.43 3.93 1 97.56 156 ASN B CA 1
ATOM 3267 C C . ASN B 1 156 ? 24.938 5.551 3.102 1 97.56 156 ASN B C 1
ATOM 3269 O O . ASN B 1 156 ? 26.125 5.875 2.945 1 97.56 156 ASN B O 1
ATOM 3273 N N . SER B 1 157 ? 24.453 4.469 2.576 1 95.81 157 SER B N 1
ATOM 3274 C CA . SER B 1 157 ? 25.281 3.559 1.801 1 95.81 157 SER B CA 1
ATOM 3275 C C . SER B 1 157 ? 25.234 3.898 0.314 1 95.81 157 SER B C 1
ATOM 3277 O O . SER B 1 157 ? 26.047 3.385 -0.468 1 95.81 157 SER B O 1
ATOM 3279 N N . ALA B 1 158 ? 24.344 4.746 -0.016 1 96.12 158 ALA B N 1
ATOM 3280 C CA . ALA B 1 158 ? 24.141 5.055 -1.429 1 96.12 158 ALA B CA 1
ATOM 3281 C C . ALA B 1 158 ? 24.656 6.453 -1.767 1 96.12 158 ALA B C 1
ATOM 3283 O O . ALA B 1 158 ? 24.75 7.312 -0.889 1 96.12 158 ALA B O 1
ATOM 3284 N N . LYS B 1 159 ? 25 6.703 -3.014 1 96.44 159 LYS B N 1
ATOM 3285 C CA . LYS B 1 159 ? 25.359 8.031 -3.5 1 96.44 159 LYS B CA 1
ATOM 3286 C C . LYS B 1 159 ? 24.109 8.852 -3.824 1 96.44 159 LYS B C 1
ATOM 3288 O O . LYS B 1 159 ? 23.109 8.312 -4.289 1 96.44 159 LYS B O 1
ATOM 3293 N N . PRO B 1 160 ? 24.188 10.18 -3.564 1 97.94 160 PRO B N 1
ATOM 3294 C CA . PRO B 1 160 ? 23.062 11.016 -4 1 97.94 160 PRO B CA 1
ATOM 3295 C C . PRO B 1 160 ? 22.844 10.969 -5.508 1 97.94 160 PRO B C 1
ATOM 3297 O O . PRO B 1 160 ? 23.797 10.875 -6.273 1 97.94 160 PRO B O 1
ATOM 3300 N N . ARG B 1 161 ? 21.609 11.062 -5.93 1 97.31 161 ARG B N 1
ATOM 3301 C CA . ARG B 1 161 ? 21.281 10.977 -7.348 1 97.31 161 ARG B CA 1
ATOM 3302 C C . ARG B 1 161 ? 20.641 12.273 -7.84 1 97.31 161 ARG B C 1
ATOM 3304 O O . ARG B 1 161 ? 20.484 12.469 -9.047 1 97.31 161 ARG B O 1
ATOM 3311 N N . HIS B 1 162 ? 20.234 13.078 -6.922 1 98.31 162 HIS B N 1
ATOM 3312 C CA . HIS B 1 162 ? 19.703 14.391 -7.277 1 98.31 162 HIS B CA 1
ATOM 3313 C C . HIS B 1 162 ? 20.797 15.336 -7.734 1 98.31 162 HIS B C 1
ATOM 3315 O O . HIS B 1 162 ? 21.906 15.312 -7.195 1 98.31 162 HIS B O 1
ATOM 3321 N N . PRO B 1 163 ? 20.469 16.297 -8.68 1 98 163 PRO B N 1
ATOM 3322 C CA . PRO B 1 163 ? 21.484 17.203 -9.203 1 98 163 PRO B CA 1
ATOM 3323 C C . PRO B 1 163 ? 22.094 18.094 -8.125 1 98 163 PRO B C 1
ATOM 3325 O O . PRO B 1 163 ? 23.234 18.547 -8.258 1 98 163 PRO B O 1
ATOM 3328 N N . LEU B 1 164 ? 21.359 18.328 -7.059 1 98.31 164 LEU B N 1
ATOM 3329 C CA . LEU B 1 164 ? 21.859 19.156 -5.969 1 98.31 164 LEU B CA 1
ATOM 3330 C C . LEU B 1 164 ? 22.75 18.359 -5.031 1 98.31 164 LEU B C 1
ATOM 3332 O O . LEU B 1 164 ? 23.234 18.875 -4.027 1 98.31 164 LEU B O 1
ATOM 3336 N N . ASN B 1 165 ? 22.922 17.062 -5.289 1 98.5 165 ASN B N 1
ATOM 3337 C CA . ASN B 1 165 ? 23.75 16.156 -4.488 1 98.5 165 ASN B CA 1
ATOM 3338 C C . ASN B 1 165 ? 23.234 16.047 -3.057 1 98.5 165 ASN B C 1
ATOM 3340 O O . ASN B 1 165 ? 24.016 16.062 -2.105 1 98.5 165 ASN B O 1
ATOM 3344 N N . LEU B 1 166 ? 21.938 16.031 -2.928 1 98.5 166 LEU B N 1
ATOM 3345 C CA . LEU B 1 166 ? 21.281 15.93 -1.633 1 98.5 166 LEU B CA 1
ATOM 3346 C C . LEU B 1 166 ? 20.484 14.633 -1.528 1 98.5 166 LEU B C 1
ATOM 3348 O O . LEU B 1 166 ? 20.047 14.078 -2.543 1 98.5 166 LEU B O 1
ATOM 3352 N N . LYS B 1 167 ? 20.406 14.211 -0.309 1 98.81 167 LYS B N 1
ATOM 3353 C CA . LYS B 1 167 ? 19.531 13.102 0.041 1 98.81 167 LYS B CA 1
ATOM 3354 C C . LYS B 1 167 ? 18.359 13.586 0.892 1 98.81 167 LYS B C 1
ATOM 3356 O O . LYS B 1 167 ? 18.375 14.695 1.424 1 98.81 167 LYS B O 1
ATOM 3361 N N . LEU B 1 168 ? 17.297 12.75 0.959 1 98.94 168 LEU B N 1
ATOM 3362 C CA . LEU B 1 168 ? 16.047 13.164 1.59 1 98.94 168 LEU B CA 1
ATOM 3363 C C . LEU B 1 168 ? 16.297 13.633 3.02 1 98.94 168 LEU B C 1
ATOM 3365 O O . LEU B 1 168 ? 15.805 14.695 3.418 1 98.94 168 LEU B O 1
ATOM 3369 N N . HIS B 1 169 ? 17.156 12.836 3.799 1 98.88 169 HIS B N 1
ATOM 3370 C CA . HIS B 1 169 ? 17.344 13.148 5.211 1 98.88 169 HIS B CA 1
ATOM 3371 C C . HIS B 1 169 ? 18.172 14.43 5.387 1 98.88 169 HIS B C 1
ATOM 3373 O O . HIS B 1 169 ? 18.172 15.016 6.469 1 98.88 169 HIS B O 1
ATOM 3379 N N . GLU B 1 170 ? 18.812 14.891 4.344 1 98.81 170 GLU B N 1
ATOM 3380 C CA . GLU B 1 170 ? 19.609 16.125 4.383 1 98.81 170 GLU B CA 1
ATOM 3381 C C . GLU B 1 170 ? 18.734 17.344 4.086 1 98.81 170 GLU B C 1
ATOM 3383 O O . GLU B 1 170 ? 19.125 18.469 4.383 1 98.81 170 GLU B O 1
ATOM 3388 N N . VAL B 1 171 ? 17.594 17.141 3.49 1 98.81 171 VAL B N 1
ATOM 3389 C CA . VAL B 1 171 ? 16.641 18.219 3.188 1 98.81 171 VAL B CA 1
ATOM 3390 C C . VAL B 1 171 ? 15.609 18.312 4.309 1 98.81 171 VAL B C 1
ATOM 3392 O O . VAL B 1 171 ? 15.117 19.406 4.609 1 98.81 171 VAL B O 1
ATOM 3395 N N . ALA B 1 172 ? 15.281 17.25 5.008 1 98.94 172 ALA B N 1
ATOM 3396 C CA . ALA B 1 172 ? 14.164 17.109 5.941 1 98.94 172 ALA B CA 1
ATOM 3397 C C . ALA B 1 172 ? 14.453 17.859 7.246 1 98.94 172 ALA B C 1
ATOM 3399 O O . ALA B 1 172 ? 15.594 17.891 7.707 1 98.94 172 ALA B O 1
ATOM 3400 N N . ASP B 1 173 ? 13.445 18.438 7.816 1 98.94 173 ASP B N 1
ATOM 3401 C CA . ASP B 1 173 ? 13.523 19.016 9.156 1 98.94 173 ASP B CA 1
ATOM 3402 C C . ASP B 1 173 ? 13.445 17.922 10.227 1 98.94 173 ASP B C 1
ATOM 3404 O O . ASP B 1 173 ? 14 18.078 11.32 1 98.94 173 ASP B O 1
ATOM 3408 N N . VAL B 1 174 ? 12.703 16.906 10.008 1 98.94 174 VAL B N 1
ATOM 3409 C CA . VAL B 1 174 ? 12.609 15.703 10.844 1 98.94 174 VAL B CA 1
ATOM 3410 C C . VAL B 1 174 ? 12.766 14.461 9.969 1 98.94 174 VAL B C 1
ATOM 3412 O O . VAL B 1 174 ? 12.156 14.359 8.906 1 98.94 174 VAL B O 1
ATOM 3415 N N . THR B 1 175 ? 13.617 13.602 10.328 1 98.94 175 THR B N 1
ATOM 3416 C CA . THR B 1 175 ? 13.812 12.328 9.633 1 98.94 175 THR B CA 1
ATOM 3417 C C . THR B 1 175 ? 13.383 11.164 10.523 1 98.94 175 THR B C 1
ATOM 3419 O O . THR B 1 175 ? 13.789 11.078 11.68 1 98.94 175 THR B O 1
ATOM 3422 N N . ILE B 1 176 ? 12.555 10.352 10.016 1 98.94 176 ILE B N 1
ATOM 3423 C CA . ILE B 1 176 ? 12.18 9.102 10.664 1 98.94 176 ILE B CA 1
ATOM 3424 C C . ILE B 1 176 ? 12.859 7.934 9.961 1 98.94 176 ILE B C 1
ATOM 3426 O O . ILE B 1 176 ? 12.625 7.691 8.773 1 98.94 176 ILE B O 1
ATOM 3430 N N . ASP B 1 177 ? 13.68 7.246 10.688 1 98.94 177 ASP B N 1
ATOM 3431 C CA . ASP B 1 177 ? 14.453 6.117 10.172 1 98.94 177 ASP B CA 1
ATOM 3432 C C . ASP B 1 177 ? 13.672 4.812 10.312 1 98.94 177 ASP B C 1
ATOM 3434 O O . ASP B 1 177 ? 13.438 4.348 11.43 1 98.94 177 ASP B O 1
ATOM 3438 N N . THR B 1 178 ? 13.406 4.18 9.195 1 98.81 178 THR B N 1
ATOM 3439 C CA . THR B 1 178 ? 12.594 2.971 9.219 1 98.81 178 THR B CA 1
ATOM 3440 C C . THR B 1 178 ? 13.391 1.791 9.766 1 98.81 178 THR B C 1
ATOM 3442 O O . THR B 1 178 ? 12.812 0.79 10.195 1 98.81 178 THR B O 1
ATOM 3445 N N . GLY B 1 179 ? 14.695 1.898 9.641 1 98.56 179 GLY B N 1
ATOM 3446 C CA . GLY B 1 179 ? 15.539 0.799 10.078 1 98.56 179 GLY B CA 1
ATOM 3447 C C . GLY B 1 179 ? 15.602 -0.342 9.078 1 98.56 179 GLY B C 1
ATOM 3448 O O . GLY B 1 179 ? 16.234 -1.372 9.344 1 98.56 179 GLY B O 1
ATOM 3449 N N . VAL B 1 180 ? 14.969 -0.19 7.934 1 98.69 180 VAL B N 1
ATOM 3450 C CA . VAL B 1 180 ? 14.969 -1.215 6.895 1 98.69 180 VAL B CA 1
ATOM 3451 C C . VAL B 1 180 ? 16.359 -1.344 6.289 1 98.69 180 VAL B C 1
ATOM 3453 O O . VAL B 1 180 ? 17.047 -0.339 6.051 1 98.69 180 VAL B O 1
ATOM 3456 N N . PRO B 1 181 ? 16.859 -2.555 6.078 1 97.25 181 PRO B N 1
ATOM 3457 C CA . PRO B 1 181 ? 18.203 -2.734 5.516 1 97.25 181 PRO B CA 1
ATOM 3458 C C . PRO B 1 181 ? 18.328 -2.15 4.109 1 97.25 181 PRO B C 1
ATOM 3460 O O . PRO B 1 181 ? 17.328 -2.006 3.4 1 97.25 181 PRO B O 1
ATOM 3463 N N . ALA B 1 182 ? 19.594 -1.903 3.797 1 96.56 182 ALA B N 1
ATOM 3464 C CA . ALA B 1 182 ? 19.875 -1.419 2.449 1 96.56 182 ALA B CA 1
ATOM 3465 C C . ALA B 1 182 ? 19.391 -2.408 1.394 1 96.56 182 ALA B C 1
ATOM 3467 O O . ALA B 1 182 ? 19.516 -3.623 1.566 1 96.56 182 ALA B O 1
ATOM 3468 N N . GLY B 1 183 ? 18.781 -1.912 0.343 1 95.06 183 GLY B N 1
ATOM 3469 C CA . GLY B 1 183 ? 18.297 -2.75 -0.739 1 95.06 183 GLY B CA 1
ATOM 3470 C C . GLY B 1 183 ? 16.859 -3.193 -0.543 1 95.06 183 GLY B C 1
ATOM 3471 O O . GLY B 1 183 ? 16.219 -3.672 -1.482 1 95.06 183 GLY B O 1
ATOM 3472 N N . ASP B 1 184 ? 16.312 -3.031 0.696 1 96.75 184 ASP B N 1
ATOM 3473 C CA . ASP B 1 184 ? 14.922 -3.324 1.046 1 96.75 184 ASP B CA 1
ATOM 3474 C C . ASP B 1 184 ? 14.633 -4.82 0.949 1 96.75 184 ASP B C 1
ATOM 3476 O O . ASP B 1 184 ? 13.555 -5.227 0.509 1 96.75 184 ASP B O 1
ATOM 3480 N N . VAL B 1 185 ? 15.625 -5.656 1.108 1 94.19 185 VAL B N 1
ATOM 3481 C CA . VAL B 1 185 ? 15.484 -7.109 1.17 1 94.19 185 VAL B CA 1
ATOM 3482 C C . VAL B 1 185 ? 16.172 -7.641 2.43 1 94.19 185 VAL B C 1
ATOM 3484 O O . VAL B 1 185 ? 17.234 -7.168 2.809 1 94.19 185 VAL B O 1
ATOM 3487 N N . SER B 1 186 ? 15.438 -8.555 3.037 1 95.19 186 SER B N 1
ATOM 3488 C CA . SER B 1 186 ? 15.883 -8.938 4.371 1 95.19 186 SER B CA 1
ATOM 3489 C C . SER B 1 186 ? 16.375 -10.383 4.398 1 95.19 186 SER B C 1
ATOM 3491 O O . SER B 1 186 ? 16.875 -10.852 5.418 1 95.19 186 SER B O 1
ATOM 3493 N N . LEU B 1 187 ? 16.172 -11.117 3.324 1 95.69 187 LEU B N 1
ATOM 3494 C CA . LEU B 1 187 ? 16.594 -12.508 3.232 1 95.69 187 LEU B CA 1
ATOM 3495 C C . LEU B 1 187 ? 17.5 -12.719 2.027 1 95.69 187 LEU B C 1
ATOM 3497 O O . LEU B 1 187 ? 17.25 -12.172 0.953 1 95.69 187 LEU B O 1
ATOM 3501 N N . MET B 1 188 ? 18.547 -13.414 2.301 1 92.94 188 MET B N 1
ATOM 3502 C CA . MET B 1 188 ? 19.469 -13.836 1.25 1 92.94 188 MET B CA 1
ATOM 3503 C C . MET B 1 188 ? 19.438 -15.352 1.069 1 92.94 188 MET B C 1
ATOM 3505 O O . MET B 1 188 ? 19.641 -16.094 2.023 1 92.94 188 MET B O 1
ATOM 3509 N N . ILE B 1 189 ? 19.109 -15.719 -0.124 1 89.56 189 ILE B N 1
ATOM 3510 C CA . ILE B 1 189 ? 19.031 -17.141 -0.441 1 89.56 189 ILE B CA 1
ATOM 3511 C C . ILE B 1 189 ? 20.156 -17.531 -1.396 1 89.56 189 ILE B C 1
ATOM 3513 O O . ILE B 1 189 ? 20.312 -16.906 -2.449 1 89.56 189 ILE B O 1
ATOM 3517 N N . ASP B 1 190 ? 20.953 -18.484 -0.986 1 87.44 190 ASP B N 1
ATOM 3518 C CA . ASP B 1 190 ? 21.969 -19.031 -1.879 1 87.44 190 ASP B CA 1
ATOM 3519 C C . ASP B 1 190 ? 21.422 -20.234 -2.65 1 87.44 190 ASP B C 1
ATOM 3521 O O . ASP B 1 190 ? 21.188 -21.297 -2.068 1 87.44 190 ASP B O 1
ATOM 3525 N N . LEU B 1 191 ? 21.156 -20.031 -3.9 1 85.38 191 LEU B N 1
ATOM 3526 C CA . LEU B 1 191 ? 20.609 -21.094 -4.746 1 85.38 191 LEU B CA 1
ATOM 3527 C C . LEU B 1 191 ? 21.562 -21.406 -5.895 1 85.38 191 LEU B C 1
ATOM 3529 O O . LEU B 1 191 ? 21.594 -20.688 -6.895 1 85.38 191 LEU B O 1
ATOM 3533 N N . ARG B 1 192 ? 22.25 -22.594 -5.82 1 84 192 ARG B N 1
ATOM 3534 C CA . ARG B 1 192 ? 23.156 -23.078 -6.859 1 84 192 ARG B CA 1
ATOM 3535 C C . ARG B 1 192 ? 24.156 -22.016 -7.273 1 84 192 ARG B C 1
ATOM 3537 O O . ARG B 1 192 ? 24.312 -21.719 -8.461 1 84 192 ARG B O 1
ATOM 3544 N N . GLY B 1 193 ? 24.672 -21.234 -6.27 1 82.19 193 GLY B N 1
ATOM 3545 C CA . GLY B 1 193 ? 25.703 -20.234 -6.527 1 82.19 193 GLY B CA 1
ATOM 3546 C C . GLY B 1 193 ? 25.141 -18.859 -6.805 1 82.19 193 GLY B C 1
ATOM 3547 O O . GLY B 1 193 ? 25.891 -17.875 -6.914 1 82.19 193 GLY B O 1
ATOM 3548 N N . LYS B 1 194 ? 23.891 -18.812 -6.977 1 83.56 194 LYS B N 1
ATOM 3549 C CA . LYS B 1 194 ? 23.25 -17.516 -7.188 1 83.56 194 LYS B CA 1
ATOM 3550 C C . LYS B 1 194 ? 22.672 -16.969 -5.883 1 83.56 194 LYS B C 1
ATOM 3552 O O . LYS B 1 194 ? 22.047 -17.703 -5.117 1 83.56 194 LYS B O 1
ATOM 3557 N N . ARG B 1 195 ? 23.031 -15.75 -5.617 1 87.81 195 ARG B N 1
ATOM 3558 C CA . ARG B 1 195 ? 22.484 -15.078 -4.441 1 87.81 195 ARG B CA 1
ATOM 3559 C C . ARG B 1 195 ? 21.172 -14.375 -4.781 1 87.81 195 ARG B C 1
ATOM 3561 O O . ARG B 1 195 ? 21.141 -13.43 -5.57 1 87.81 195 ARG B O 1
ATOM 3568 N N . LEU B 1 196 ? 20.078 -14.781 -4.199 1 89.31 196 LEU B N 1
ATOM 3569 C CA . LEU B 1 196 ? 18.766 -14.195 -4.367 1 89.31 196 LEU B CA 1
ATOM 3570 C C . LEU B 1 196 ? 18.359 -13.391 -3.137 1 89.31 196 LEU B C 1
ATOM 3572 O O . LEU B 1 196 ? 18.578 -13.828 -2.006 1 89.31 196 LEU B O 1
ATOM 3576 N N . ARG B 1 197 ? 17.953 -12.211 -3.385 1 94.56 197 ARG B N 1
ATOM 3577 C CA . ARG B 1 197 ? 17.5 -11.336 -2.314 1 94.56 197 ARG B CA 1
ATOM 3578 C C . ARG B 1 197 ? 15.984 -11.211 -2.314 1 94.56 197 ARG B C 1
ATOM 3580 O O . ARG B 1 197 ? 15.383 -10.805 -3.316 1 94.56 197 ARG B O 1
ATOM 3587 N N . VAL B 1 198 ? 15.344 -11.594 -1.197 1 96 198 VAL B N 1
ATOM 3588 C CA . VAL B 1 198 ? 13.891 -11.555 -1.111 1 96 198 VAL B CA 1
ATOM 3589 C C . VAL B 1 198 ? 13.469 -10.992 0.245 1 96 198 VAL B C 1
ATOM 3591 O O . VAL B 1 198 ? 14.312 -10.695 1.093 1 96 198 VAL B O 1
ATOM 3594 N N . GLY B 1 199 ? 12.219 -10.758 0.417 1 97.56 199 GLY B N 1
ATOM 3595 C CA . GLY B 1 199 ? 11.672 -10.352 1.702 1 97.56 199 GLY B CA 1
ATOM 3596 C C . GLY B 1 199 ? 11.766 -8.859 1.947 1 97.56 199 GLY B C 1
ATOM 3597 O O . GLY B 1 199 ? 12.469 -8.414 2.857 1 97.56 199 GLY B O 1
ATOM 3598 N N . PRO B 1 200 ? 11.078 -8.102 1.114 1 98 200 PRO B N 1
ATOM 3599 C CA . PRO B 1 200 ? 11.062 -6.652 1.34 1 98 200 PRO B CA 1
ATOM 3600 C C . PRO B 1 200 ? 10.398 -6.27 2.664 1 98 200 PRO B C 1
ATOM 3602 O O . PRO B 1 200 ? 9.508 -6.969 3.139 1 98 200 PRO B O 1
ATOM 3605 N N . LEU B 1 201 ? 10.852 -5.121 3.273 1 98.5 201 LEU B N 1
ATOM 3606 C CA . LEU B 1 201 ? 10.344 -4.707 4.578 1 98.5 201 LEU B CA 1
ATOM 3607 C C . LEU B 1 201 ? 9.805 -3.281 4.523 1 98.5 201 LEU B C 1
ATOM 3609 O O . LEU B 1 201 ? 9.086 -2.848 5.43 1 98.5 201 LEU B O 1
ATOM 3613 N N . SER B 1 202 ? 10.086 -2.539 3.463 1 98.5 202 SER B N 1
ATOM 3614 C CA . SER B 1 202 ? 9.836 -1.102 3.449 1 98.5 202 SER B CA 1
ATOM 3615 C C . SER B 1 202 ? 8.344 -0.801 3.539 1 98.5 202 SER B C 1
ATOM 3617 O O . SER B 1 202 ? 7.934 0.142 4.219 1 98.5 202 SER B O 1
ATOM 3619 N N . THR B 1 203 ? 7.512 -1.619 2.83 1 98.31 203 THR B N 1
ATOM 3620 C CA . THR B 1 203 ? 6.078 -1.364 2.818 1 98.31 203 THR B CA 1
ATOM 3621 C C . THR B 1 203 ? 5.5 -1.451 4.23 1 98.31 203 THR B C 1
ATOM 3623 O O . THR B 1 203 ? 4.758 -0.564 4.66 1 98.31 203 THR B O 1
ATOM 3626 N N . VAL B 1 204 ? 5.883 -2.471 4.941 1 98.38 204 VAL B N 1
ATOM 3627 C CA . VAL B 1 204 ? 5.395 -2.637 6.309 1 98.38 204 VAL B CA 1
ATOM 3628 C C . VAL B 1 204 ? 5.91 -1.498 7.184 1 98.38 204 VAL B C 1
ATOM 3630 O O . VAL B 1 204 ? 5.152 -0.913 7.961 1 98.38 204 VAL B O 1
ATOM 3633 N N . ALA B 1 205 ? 7.145 -1.181 7.078 1 98.88 205 ALA B N 1
ATOM 3634 C CA . ALA B 1 205 ? 7.742 -0.111 7.871 1 98.88 205 ALA B CA 1
ATOM 3635 C C . ALA B 1 205 ? 7.039 1.221 7.617 1 98.88 205 ALA B C 1
ATOM 3637 O O . ALA B 1 205 ? 6.672 1.928 8.555 1 98.88 205 ALA B O 1
ATOM 3638 N N . PHE B 1 206 ? 6.852 1.544 6.344 1 98.88 206 PHE B N 1
ATOM 3639 C CA . PHE B 1 206 ? 6.191 2.783 5.953 1 98.88 206 PHE B CA 1
ATOM 3640 C C . PHE B 1 206 ? 4.77 2.836 6.496 1 98.88 206 PHE B C 1
ATOM 3642 O O . PHE B 1 206 ? 4.312 3.885 6.953 1 98.88 206 PHE B O 1
ATOM 3649 N N . THR B 1 207 ? 4.062 1.729 6.41 1 98.62 207 THR B N 1
ATOM 3650 C CA . THR B 1 207 ? 2.684 1.671 6.879 1 98.62 207 THR B CA 1
ATOM 3651 C C . THR B 1 207 ? 2.613 1.898 8.383 1 98.62 207 THR B C 1
ATOM 3653 O O . THR B 1 207 ? 1.727 2.602 8.875 1 98.62 207 THR B O 1
ATOM 3656 N N . ILE B 1 208 ? 3.557 1.349 9.109 1 98.75 208 ILE B N 1
ATOM 3657 C CA . ILE B 1 208 ? 3.609 1.516 10.555 1 98.75 208 ILE B CA 1
ATOM 3658 C C . ILE B 1 208 ? 3.867 2.982 10.898 1 98.75 208 ILE B C 1
ATOM 3660 O O . ILE B 1 208 ? 3.137 3.578 11.695 1 98.75 208 ILE B O 1
ATOM 3664 N N . VAL B 1 209 ? 4.832 3.568 10.273 1 98.88 209 VAL B N 1
ATOM 3665 C CA . VAL B 1 209 ? 5.184 4.957 10.539 1 98.88 209 VAL B CA 1
ATOM 3666 C C . VAL B 1 209 ? 4.012 5.867 10.172 1 98.88 209 VAL B C 1
ATOM 3668 O O . VAL B 1 209 ? 3.668 6.781 10.93 1 98.88 209 VAL B O 1
ATOM 3671 N N . ALA B 1 210 ? 3.396 5.613 9.023 1 98.81 210 ALA B N 1
ATOM 3672 C CA . ALA B 1 210 ? 2.266 6.41 8.562 1 98.81 210 ALA B CA 1
ATOM 3673 C C . ALA B 1 210 ? 1.142 6.426 9.594 1 98.81 210 ALA B C 1
ATOM 3675 O O . ALA B 1 210 ? 0.592 7.484 9.906 1 98.81 210 ALA B O 1
ATOM 3676 N N . ASN B 1 211 ? 0.843 5.258 10.102 1 98.62 211 ASN B N 1
ATOM 3677 C CA . ASN B 1 211 ? -0.254 5.176 11.062 1 98.62 211 ASN B CA 1
ATOM 3678 C C . ASN B 1 211 ? 0.134 5.781 12.406 1 98.62 211 ASN B C 1
ATOM 3680 O O . ASN B 1 211 ? -0.696 6.395 13.078 1 98.62 211 ASN B O 1
ATOM 3684 N N . MET B 1 212 ? 1.351 5.617 12.82 1 98.5 212 MET B N 1
ATOM 3685 C CA . MET B 1 212 ? 1.808 6.258 14.047 1 98.5 212 MET B CA 1
ATOM 3686 C C . MET B 1 212 ? 1.711 7.777 13.938 1 98.5 212 MET B C 1
ATOM 3688 O O . MET B 1 212 ? 1.257 8.445 14.867 1 98.5 212 MET B O 1
ATOM 3692 N N . LEU B 1 213 ? 2.115 8.32 12.805 1 98.69 213 LEU B N 1
ATOM 3693 C CA . LEU B 1 213 ? 2.025 9.758 12.578 1 98.69 213 LEU B CA 1
ATOM 3694 C C . LEU B 1 213 ? 0.572 10.219 12.586 1 98.69 213 LEU B C 1
ATOM 3696 O O . LEU B 1 213 ? 0.24 11.219 13.234 1 98.69 213 LEU B O 1
ATOM 3700 N N . LEU B 1 214 ? -0.26 9.492 11.883 1 98.06 214 LEU B N 1
ATOM 3701 C CA . LEU B 1 214 ? -1.67 9.859 11.781 1 98.06 214 LEU B CA 1
ATOM 3702 C C . LEU B 1 214 ? -2.33 9.844 13.156 1 98.06 214 LEU B C 1
ATOM 3704 O O . LEU B 1 214 ? -2.98 10.82 13.547 1 98.06 214 LEU B O 1
ATOM 3708 N N . LEU B 1 215 ? -2.129 8.789 13.906 1 97.5 215 LEU B N 1
ATOM 3709 C CA . LEU B 1 215 ? -2.793 8.617 15.188 1 97.5 215 LEU B CA 1
ATOM 3710 C C . LEU B 1 215 ? -2.246 9.594 16.219 1 97.5 215 LEU B C 1
ATOM 3712 O O . LEU B 1 215 ? -2.996 10.109 17.047 1 97.5 215 LEU B O 1
ATOM 3716 N N . ASN B 1 216 ? -0.928 9.789 16.156 1 97.56 216 ASN B N 1
ATOM 3717 C CA . ASN B 1 216 ? -0.345 10.781 17.062 1 97.56 216 ASN B CA 1
ATOM 3718 C C . ASN B 1 216 ? -0.856 12.188 16.75 1 97.56 216 ASN B C 1
ATOM 3720 O O . ASN B 1 216 ? -1.137 12.961 17.656 1 97.56 216 ASN B O 1
ATOM 3724 N N . THR B 1 217 ? -0.968 12.539 15.492 1 97.44 217 THR B N 1
ATOM 3725 C CA . THR B 1 217 ? -1.497 13.828 15.07 1 97.44 217 THR B CA 1
ATOM 3726 C C . THR B 1 217 ? -2.938 14.008 15.539 1 97.44 217 THR B C 1
ATOM 3728 O O . THR B 1 217 ? -3.291 15.055 16.094 1 97.44 217 THR B O 1
ATOM 3731 N N . ILE B 1 218 ? -3.762 12.977 15.328 1 96.06 218 ILE B N 1
ATOM 3732 C CA . ILE B 1 218 ? -5.156 13.008 15.758 1 96.06 218 ILE B CA 1
ATOM 3733 C C . ILE B 1 218 ? -5.223 13.25 17.266 1 96.06 218 ILE B C 1
ATOM 3735 O O . ILE B 1 218 ? -5.992 14.094 17.734 1 96.06 218 ILE B O 1
ATOM 3739 N N . GLU B 1 219 ? -4.41 12.547 18 1 95.5 219 GLU B N 1
ATOM 3740 C CA . GLU B 1 219 ? -4.391 12.688 19.453 1 95.5 219 GLU B CA 1
ATOM 3741 C C . GLU B 1 219 ? -4.012 14.102 19.875 1 95.5 219 GLU B C 1
ATOM 3743 O O . GLU B 1 219 ? -4.625 14.68 20.766 1 95.5 219 GLU B O 1
ATOM 3748 N N . LYS B 1 220 ? -3.051 14.641 19.25 1 96.12 220 LYS B N 1
ATOM 3749 C CA . LYS B 1 220 ? -2.596 15.992 19.562 1 96.12 220 LYS B CA 1
ATOM 3750 C C . LYS B 1 220 ? -3.676 17.016 19.234 1 96.12 220 LYS B C 1
ATOM 3752 O O . LYS B 1 220 ? -3.877 17.969 20 1 96.12 220 LYS B O 1
ATOM 3757 N N . LEU B 1 221 ? -4.332 16.844 18.141 1 95.56 221 LEU B N 1
ATOM 3758 C CA . LEU B 1 221 ? -5.391 17.766 17.75 1 95.56 221 LEU B CA 1
ATOM 3759 C C . LEU B 1 221 ? -6.566 17.672 18.719 1 95.56 221 LEU B C 1
ATOM 3761 O O . LEU B 1 221 ? -7.156 18.703 19.078 1 95.56 221 LEU B O 1
ATOM 3765 N N . ILE B 1 222 ? -6.922 16.484 19.094 1 93.38 222 ILE B N 1
ATOM 3766 C CA . ILE B 1 222 ? -7.988 16.281 20.062 1 93.38 222 ILE B CA 1
ATOM 3767 C C . ILE B 1 222 ? -7.637 16.984 21.375 1 93.38 222 ILE B C 1
ATOM 3769 O O . ILE B 1 222 ? -8.477 17.641 21.984 1 93.38 222 ILE B O 1
ATOM 3773 N N . ASN B 1 223 ? -6.438 16.859 21.781 1 92.69 223 ASN B N 1
ATOM 3774 C CA . ASN B 1 223 ? -5.98 17.453 23.031 1 92.69 223 ASN B CA 1
ATOM 3775 C C . ASN B 1 223 ? -6.016 18.969 22.969 1 92.69 223 ASN B C 1
ATOM 3777 O O . ASN B 1 223 ? -6.117 19.641 24.016 1 92.69 223 ASN B O 1
ATOM 3781 N N . LYS B 1 224 ? -6.023 19.516 21.812 1 92.69 224 LYS B N 1
ATOM 3782 C CA . LYS B 1 224 ? -6.117 20.969 21.625 1 92.69 224 LYS B CA 1
ATOM 3783 C C . LYS B 1 224 ? -7.57 21.422 21.531 1 92.69 224 LYS B C 1
ATOM 3785 O O . LYS B 1 224 ? -7.848 22.609 21.344 1 92.69 224 LYS B O 1
ATOM 3790 N N . GLY B 1 225 ? -8.484 20.453 21.531 1 89.69 225 GLY B N 1
ATOM 3791 C CA . GLY B 1 225 ? -9.898 20.766 21.5 1 89.69 225 GLY B CA 1
ATOM 3792 C C . GLY B 1 225 ? -10.453 20.938 20.094 1 89.69 225 GLY B C 1
ATOM 3793 O O . GLY B 1 225 ? -11.531 21.5 19.906 1 89.69 225 GLY B O 1
ATOM 3794 N N . ARG B 1 226 ? -9.758 20.438 19.125 1 87.88 226 ARG B N 1
ATOM 3795 C CA . ARG B 1 226 ? -10.188 20.562 17.734 1 87.88 226 ARG B CA 1
ATOM 3796 C C . ARG B 1 226 ? -11.164 19.453 17.359 1 87.88 226 ARG B C 1
ATOM 3798 O O . ARG B 1 226 ? -11.008 18.312 17.797 1 87.88 226 ARG B O 1
ATOM 3805 N N . GLU B 1 227 ? -12.086 19.891 16.625 1 85.56 227 GLU B N 1
ATOM 3806 C CA . GLU B 1 227 ? -12.898 18.875 15.984 1 85.56 227 GLU B CA 1
ATOM 3807 C C . GLU B 1 227 ? -12.117 18.172 14.875 1 85.56 227 GLU B C 1
ATOM 3809 O O . GLU B 1 227 ? -11.43 18.812 14.086 1 85.56 227 GLU B O 1
ATOM 3814 N N . ILE B 1 228 ? -12.18 16.891 14.922 1 88.19 228 ILE B N 1
ATOM 3815 C CA . ILE B 1 228 ? -11.438 16.125 13.93 1 88.19 228 ILE B CA 1
ATOM 3816 C C . ILE B 1 228 ? -12.414 15.383 13.016 1 88.19 228 ILE B C 1
ATOM 3818 O O . ILE B 1 228 ? -13.062 14.422 13.438 1 88.19 228 ILE B O 1
ATOM 3822 N N . PRO B 1 229 ? -12.531 15.812 11.789 1 91.94 229 PRO B N 1
ATOM 3823 C CA . PRO B 1 229 ? -13.43 15.148 10.844 1 91.94 229 PRO B CA 1
ATOM 3824 C C . PRO B 1 229 ? -12.898 13.797 10.375 1 91.94 229 PRO B C 1
ATOM 3826 O O . PRO B 1 229 ? -12.383 13.68 9.258 1 91.94 229 PRO B O 1
ATOM 3829 N N . ILE B 1 230 ? -13.125 12.758 11.164 1 94.44 230 ILE B N 1
ATOM 3830 C CA . ILE B 1 230 ? -12.664 11.406 10.867 1 94.44 230 ILE B CA 1
ATOM 3831 C C . ILE B 1 230 ? -13.562 10.781 9.812 1 94.44 230 ILE B C 1
ATOM 3833 O O . ILE B 1 230 ? -14.789 10.867 9.891 1 94.44 230 ILE B O 1
ATOM 3837 N N . PHE B 1 231 ? -12.945 10.172 8.789 1 95.31 231 PHE B N 1
ATOM 3838 C CA . PHE B 1 231 ? -13.68 9.43 7.77 1 95.31 231 PHE B CA 1
ATOM 3839 C C . PHE B 1 231 ? -14.516 8.328 8.398 1 95.31 231 PHE B C 1
ATOM 3841 O O . PHE B 1 231 ? -13.992 7.484 9.141 1 95.31 231 PHE B O 1
ATOM 3848 N N . PRO B 1 232 ? -15.781 8.344 8.094 1 94.06 232 PRO B N 1
ATOM 3849 C CA . PRO B 1 232 ? -16.672 7.375 8.734 1 94.06 232 PRO B CA 1
ATOM 3850 C C . PRO B 1 232 ? -16.578 5.98 8.117 1 94.06 232 PRO B C 1
ATOM 3852 O O . PRO B 1 232 ? -16.234 5.848 6.938 1 94.06 232 PRO B O 1
ATOM 3855 N N . VAL B 1 233 ? -16.828 4.992 8.891 1 92.25 233 VAL B N 1
ATOM 3856 C CA . VAL B 1 233 ? -16.859 3.605 8.43 1 92.25 233 VAL B CA 1
ATOM 3857 C C . VAL B 1 233 ? -18.281 3.244 7.988 1 92.25 233 VAL B C 1
ATOM 3859 O O . VAL B 1 233 ? -19.188 3.129 8.812 1 92.25 233 VAL B O 1
ATOM 3862 N N . ARG B 1 234 ? -18.391 3.053 6.699 1 87.12 234 ARG B N 1
ATOM 3863 C CA . ARG B 1 234 ? -19.688 2.676 6.164 1 87.12 234 ARG B CA 1
ATOM 3864 C C . ARG B 1 234 ? -20.156 1.348 6.746 1 87.12 234 ARG B C 1
ATOM 3866 O O . ARG B 1 234 ? -19.375 0.401 6.855 1 87.12 234 ARG B O 1
ATOM 3873 N N . GLY B 1 235 ? -21.438 1.325 7.188 1 86.62 235 GLY B N 1
ATOM 3874 C CA . GLY B 1 235 ? -22 0.118 7.785 1 86.62 235 GLY B CA 1
ATOM 3875 C C . GLY B 1 235 ? -21.828 0.072 9.289 1 86.62 235 GLY B C 1
ATOM 3876 O O . GLY B 1 235 ? -22.5 -0.716 9.969 1 86.62 235 GLY B O 1
ATOM 3877 N N . PHE B 1 236 ? -21.016 1 9.797 1 90.06 236 PHE B N 1
ATOM 3878 C CA . PHE B 1 236 ? -20.75 0.962 11.227 1 90.06 236 PHE B CA 1
ATOM 3879 C C . PHE B 1 236 ? -21.141 2.285 11.883 1 90.06 236 PHE B C 1
ATOM 3881 O O . PHE B 1 236 ? -21.469 2.32 13.07 1 90.06 236 PHE B O 1
ATOM 3888 N N . ASP B 1 237 ? -21.031 3.336 11.102 1 91.12 237 ASP B N 1
ATOM 3889 C CA . ASP B 1 237 ? -21.422 4.656 11.586 1 91.12 237 ASP B CA 1
ATOM 3890 C C . ASP B 1 237 ? -22.797 5.043 11.078 1 91.12 237 ASP B C 1
ATOM 3892 O O . ASP B 1 237 ? -23.047 5.027 9.875 1 91.12 237 ASP B O 1
ATOM 3896 N N . ALA B 1 238 ? -23.719 5.414 11.992 1 89.38 238 ALA B N 1
ATOM 3897 C CA . ALA B 1 238 ? -25.109 5.695 11.633 1 89.38 238 ALA B CA 1
ATOM 3898 C C . ALA B 1 238 ? -25.203 6.914 10.727 1 89.38 238 ALA B C 1
ATOM 3900 O O . ALA B 1 238 ? -26.078 6.973 9.852 1 89.38 238 ALA B O 1
ATOM 3901 N N . ASP B 1 239 ? -24.359 7.848 10.875 1 90.81 239 ASP B N 1
ATOM 3902 C CA . ASP B 1 239 ? -24.391 9.078 10.086 1 90.81 239 ASP B CA 1
ATOM 3903 C C . ASP B 1 239 ? -23.266 9.102 9.047 1 90.81 239 ASP B C 1
ATOM 3905 O O . ASP B 1 239 ? -22.781 10.172 8.68 1 90.81 239 ASP B O 1
ATOM 3909 N N . ALA B 1 240 ? -22.891 7.938 8.57 1 92.5 240 ALA B N 1
ATOM 3910 C CA . ALA B 1 240 ? -21.703 7.809 7.727 1 92.5 240 ALA B CA 1
ATOM 3911 C C . ALA B 1 240 ? -21.844 8.625 6.445 1 92.5 240 ALA B C 1
ATOM 3913 O O . ALA B 1 240 ? -20.922 9.344 6.051 1 92.5 240 ALA B O 1
ATOM 3914 N N . ASP B 1 241 ? -23.016 8.562 5.785 1 92 241 ASP B N 1
ATOM 3915 C CA . ASP B 1 241 ? -23.203 9.242 4.508 1 92 241 ASP B CA 1
ATOM 3916 C C . ASP B 1 241 ? -23.141 10.758 4.676 1 92 241 ASP B C 1
ATOM 3918 O O . ASP B 1 241 ? -22.484 11.445 3.898 1 92 241 ASP B O 1
ATOM 3922 N N . ALA B 1 242 ? -23.844 11.25 5.676 1 93.81 242 ALA B N 1
ATOM 3923 C CA . ALA B 1 242 ? -23.844 12.68 5.945 1 93.81 242 ALA B CA 1
ATOM 3924 C C . ALA B 1 242 ? -22.438 13.18 6.289 1 93.81 242 ALA B C 1
ATOM 3926 O O . ALA B 1 242 ? -22.016 14.234 5.824 1 93.81 242 ALA B O 1
ATOM 3927 N N . ARG B 1 243 ? -21.719 12.461 7.047 1 92.5 243 ARG B N 1
ATOM 3928 C CA . ARG B 1 243 ? -20.359 12.812 7.438 1 92.5 243 ARG B CA 1
ATOM 3929 C C . ARG B 1 243 ? -19.422 12.805 6.234 1 92.5 243 ARG B C 1
ATOM 3931 O O . ARG B 1 243 ? -18.594 13.688 6.082 1 92.5 243 ARG B O 1
ATOM 3938 N N . MET B 1 244 ? -19.609 11.773 5.406 1 92.56 244 MET B N 1
ATOM 3939 C CA . MET B 1 244 ? -18.781 11.672 4.215 1 92.56 244 MET B CA 1
ATOM 3940 C C . MET B 1 244 ? -19 12.859 3.285 1 92.56 244 MET B C 1
ATOM 3942 O O . MET B 1 244 ? -18.047 13.43 2.766 1 92.56 244 MET B O 1
ATOM 3946 N N . ASN B 1 245 ? -20.234 13.219 3.146 1 93.81 245 ASN B N 1
ATOM 3947 C CA . ASN B 1 245 ? -20.547 14.375 2.303 1 93.81 245 ASN B CA 1
ATOM 3948 C C . ASN B 1 245 ? -19.906 15.648 2.84 1 93.81 245 ASN B C 1
ATOM 3950 O O . ASN B 1 245 ? -19.375 16.453 2.072 1 93.81 245 ASN B O 1
ATOM 3954 N N . SER B 1 246 ? -19.984 15.805 4.113 1 94.06 246 SER B N 1
ATOM 3955 C CA . SER B 1 246 ? -19.359 16.969 4.746 1 94.06 246 SER B CA 1
ATOM 3956 C C . SER B 1 246 ? -17.859 16.969 4.551 1 94.06 246 SER B C 1
ATOM 3958 O O . SER B 1 246 ? -17.266 18 4.238 1 94.06 246 SER B O 1
ATOM 3960 N N . ILE B 1 247 ? -17.266 15.812 4.699 1 93.12 247 ILE B N 1
ATOM 3961 C CA . ILE B 1 247 ? -15.828 15.664 4.559 1 93.12 247 ILE B CA 1
ATOM 3962 C C . ILE B 1 247 ? -15.414 15.984 3.125 1 93.12 247 ILE B C 1
ATOM 3964 O O . ILE B 1 247 ? -14.43 16.703 2.904 1 93.12 247 ILE B O 1
ATOM 3968 N N . LEU B 1 248 ? -16.188 15.523 2.162 1 94.06 248 LEU B N 1
ATOM 3969 C CA . LEU B 1 248 ? -15.875 15.766 0.759 1 94.06 248 LEU B CA 1
ATOM 3970 C C . LEU B 1 248 ? -15.938 17.266 0.443 1 94.06 248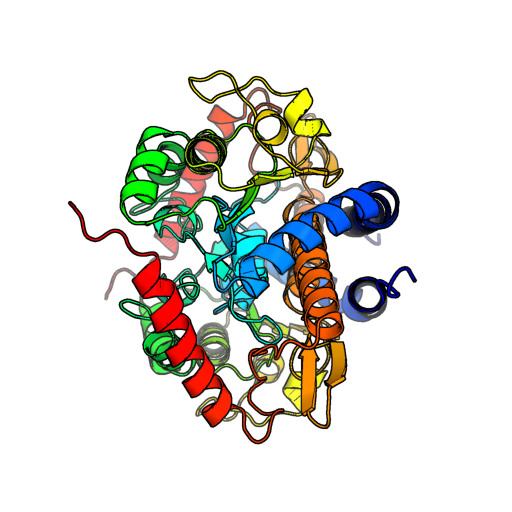 LEU B C 1
ATOM 3972 O O . LEU B 1 248 ? -15.086 17.781 -0.276 1 94.06 248 LEU B O 1
ATOM 3976 N N . ARG B 1 249 ? -16.922 17.938 1.008 1 95.31 249 ARG B N 1
ATOM 3977 C CA . ARG B 1 249 ? -17.047 19.375 0.793 1 95.31 249 ARG B CA 1
ATOM 3978 C C . ARG B 1 249 ? -15.875 20.141 1.396 1 95.31 249 ARG B C 1
ATOM 3980 O O . ARG B 1 249 ? -15.297 21 0.747 1 95.31 249 ARG B O 1
ATOM 3987 N N . ARG B 1 250 ? -15.539 19.797 2.551 1 94.69 250 ARG B N 1
ATOM 3988 C CA . ARG B 1 250 ? -14.445 20.469 3.24 1 94.69 250 ARG B CA 1
ATOM 3989 C C . ARG B 1 250 ? -13.109 20.172 2.568 1 94.69 250 ARG B C 1
ATOM 3991 O O . ARG B 1 250 ? -12.25 21.047 2.467 1 94.69 250 ARG B O 1
ATOM 3998 N N . HIS B 1 251 ? -12.969 18.922 2.18 1 94.44 251 HIS B N 1
ATOM 3999 C CA . HIS B 1 251 ? -11.75 18.562 1.468 1 94.44 251 HIS B CA 1
ATOM 4000 C C . HIS B 1 251 ? -11.617 19.344 0.163 1 94.44 251 HIS B C 1
ATOM 4002 O O . HIS B 1 251 ? -10.523 19.766 -0.208 1 94.44 251 HIS B O 1
ATOM 4008 N N . ARG B 1 252 ? -12.719 19.469 -0.534 1 94.56 252 ARG B N 1
ATOM 4009 C CA . ARG B 1 252 ? -12.719 20.234 -1.773 1 94.56 252 ARG B CA 1
ATOM 4010 C C . ARG B 1 252 ? -12.234 21.656 -1.535 1 94.56 252 ARG B C 1
ATOM 4012 O O . ARG B 1 252 ? -11.43 22.172 -2.309 1 94.56 252 ARG B O 1
ATOM 4019 N N . GLU B 1 253 ? -12.672 22.266 -0.505 1 95.25 253 GLU B N 1
ATOM 4020 C CA . GLU B 1 253 ? -12.258 23.625 -0.18 1 95.25 253 GLU B CA 1
ATOM 4021 C C . GLU B 1 253 ? -10.766 23.703 0.11 1 95.25 253 GLU B C 1
ATOM 4023 O O . GLU B 1 253 ? -10.07 24.578 -0.397 1 95.25 253 GLU B O 1
ATOM 4028 N N . LEU B 1 254 ? -10.352 22.75 0.896 1 94.69 254 LEU B N 1
ATOM 4029 C CA . LEU B 1 254 ? -8.938 22.703 1.241 1 94.69 254 LEU B CA 1
ATOM 4030 C C . LEU B 1 254 ? -8.078 22.484 -0.005 1 94.69 254 LEU B C 1
ATOM 4032 O O . LEU B 1 254 ? -7.059 23.156 -0.181 1 94.69 254 LEU B O 1
ATOM 4036 N N . TYR B 1 255 ? -8.508 21.594 -0.847 1 93.69 255 TYR B N 1
ATOM 4037 C CA . TYR B 1 255 ? -7.773 21.219 -2.055 1 93.69 255 TYR B CA 1
ATOM 4038 C C . TYR B 1 255 ? -7.711 22.391 -3.031 1 93.69 255 TYR B C 1
ATOM 4040 O O . TYR B 1 255 ? -6.648 22.688 -3.584 1 93.69 255 TYR B O 1
ATOM 4048 N N . ILE B 1 256 ? -8.789 23.031 -3.236 1 93.19 256 ILE B N 1
ATOM 4049 C CA . ILE B 1 256 ? -8.867 24.125 -4.191 1 93.19 256 ILE B CA 1
ATOM 4050 C C . ILE B 1 256 ? -7.938 25.266 -3.756 1 93.19 256 ILE B C 1
ATOM 4052 O O . ILE B 1 256 ? -7.301 25.906 -4.594 1 93.19 256 ILE B O 1
ATOM 4056 N N . ARG B 1 257 ? -7.809 25.438 -2.477 1 93.62 257 ARG B N 1
ATOM 4057 C CA . ARG B 1 257 ? -6.934 26.484 -1.95 1 93.62 257 ARG B CA 1
ATOM 4058 C C . ARG B 1 257 ? -5.473 26.188 -2.271 1 93.62 257 ARG B C 1
ATOM 4060 O O . ARG B 1 257 ? -4.633 27.094 -2.268 1 93.62 257 ARG B O 1
ATOM 4067 N N . HIS B 1 258 ? -5.254 24.922 -2.578 1 94.06 258 HIS B N 1
ATOM 4068 C CA . HIS B 1 258 ? -3.857 24.531 -2.742 1 94.06 258 HIS B CA 1
ATOM 4069 C C . HIS B 1 258 ? -3.547 24.188 -4.195 1 94.06 258 HIS B C 1
ATOM 4071 O O . HIS B 1 258 ? -2.447 23.734 -4.508 1 94.06 258 HIS B O 1
ATOM 4077 N N . ILE B 1 259 ? -4.496 24.328 -5.039 1 89.94 259 ILE B N 1
ATOM 4078 C CA . ILE B 1 259 ? -4.238 24.141 -6.465 1 89.94 259 ILE B CA 1
ATOM 4079 C C . ILE B 1 259 ? -3.736 25.453 -7.066 1 89.94 259 ILE B C 1
ATOM 4081 O O . ILE B 1 259 ? -4.23 26.531 -6.727 1 89.94 259 ILE B O 1
ATOM 4085 N N . ALA B 1 260 ? -2.623 25.328 -7.773 1 80.5 260 ALA B N 1
ATOM 4086 C CA . ALA B 1 260 ? -2.035 26.516 -8.391 1 80.5 260 ALA B CA 1
ATOM 4087 C C . ALA B 1 260 ? -2.789 26.906 -9.656 1 80.5 260 ALA B C 1
ATOM 4089 O O . ALA B 1 260 ? -3.268 26.031 -10.398 1 80.5 260 ALA B O 1
ATOM 4090 N N . ALA B 1 261 ? -3.402 28.172 -9.633 1 64.56 261 ALA B N 1
ATOM 4091 C CA . ALA B 1 261 ? -4.062 28.703 -10.82 1 64.56 261 ALA B CA 1
ATOM 4092 C C . ALA B 1 261 ? -3.041 29.141 -11.867 1 64.56 261 ALA B C 1
ATOM 4094 O O . ALA B 1 261 ? -2.061 29.812 -11.547 1 64.56 261 ALA B O 1
ATOM 4095 N N . GLY B 1 262 ? -2.279 28.172 -12.562 1 48.31 262 GLY B N 1
ATOM 4096 C CA . GLY B 1 262 ? -1.374 28.688 -13.578 1 48.31 262 GLY B CA 1
ATOM 4097 C C . GLY B 1 262 ? -1.299 30.203 -13.609 1 48.31 262 GLY B C 1
ATOM 4098 O O . GLY B 1 262 ? -2.299 30.875 -13.367 1 48.31 262 GLY B O 1
ATOM 4099 N N . ASP B 1 263 ? -0.253 30.75 -13.086 1 41.44 263 ASP B N 1
ATOM 4100 C CA . ASP B 1 263 ? -0.144 32.156 -13.477 1 41.44 263 ASP B CA 1
ATOM 4101 C C . ASP B 1 263 ? -0.446 32.344 -14.961 1 41.44 263 ASP B C 1
ATOM 4103 O O . ASP B 1 263 ? -0.141 31.469 -15.773 1 41.44 263 ASP B O 1
#

Secondary structure (DSSP, 8-state):
-----HHHHHHHHHHHHHHHHHHHHSHHHHHHHHHHHHHHHHTT--EEEEE-GGGGHHHHHHSSSTT-BSSEEE---HHHH-TT--SSTT-HHHHHHHHT-HHHHHHHHTTB---TT-EEEEE-SSS--HHHHHHHHHHHHTT--EEEEE-HHHHHHS---STT---HHHH-SEEEE--PPGGG--EEEEETTEEEEE---HHHHHHHHHHHHHHHHHHHHHHTT----BPP-TTT-TTHHHHHHHHHHHHHHHHHHTB----/----THHHHHHHHHHHHHHHHHHHHSHHHHHHHHHHHHHHHHTT--EEEEE-GGGGHHHHHHSSSTT-BSSEEE---HHHH-TT--SSTT-HHHHHHHHT-HHHHHHHHTTB---TT-EEEEE-SSS--HHHHHHHHHHHHTT--EEEEE-HHHHHHS---STT---HHHH-SEEEE--PPGGG--EEEEETTEEEEE---HHHHHHHHHHHHHHHHHHHHHHTT----BPP-TTT-TTHHHHHHHHHHHHHHHHHHTB----

InterPro domains:
  IPR001347 SIS domain [PF13580] (11-151)
  IPR001347 SIS domain [PS51464] (37-228)
  IPR035472 RpiR-like, SIS domain [cd05013] (28-215)
  IPR046348 SIS domain superfamily [SSF53697] (7-217)

pLDDT: mean 94.09, std 9.44, range [26.67, 99.0]

Sequence (526 aa):
MSVPNEYWRNWVSNVQGIINHITSTQVQNINKASDIIASTIDSEHACFLFGSGHAAIPVMEMFPRYGSTLGFIPIVDLPLVSFLRMVGDLGYPQFDFIENSPEYGRRIMENYSVHKEDCVIVFSHSGTTPISVEIAVQFKNRGAPVIGVTSLTHANSAKPRHPLNLKLHEVADVTIDTGVPAGDVSLMIDLRGKRLRVGPLSTVAFTIVANMLLLNTIEKLINKGREIPIFPVRGFDADADARMNSILRRHRELYIRHIAAGDMSVPNEYWRNWVSNVQGIINHITSTQVQNINKASDIIASTIDSEHACFLFGSGHAAIPVMEMFPRYGSTLGFIPIVDLPLVSFLRMVGDLGYPQFDFIENSPEYGRRIMENYSVHKEDCVIVFSHSGTTPISVEIAVQFKNRGAPVIGVTSLTHANSAKPRHPLNLKLHEVADVTIDTGVPAGDVSLMIDLRGKRLRVGPLSTVAFTIVANMLLLNTIEKLINKGREIPIFPVRGFDADADARMNSILRRHRELYIRHIAAGD

Solvent-accessible surface area (backbone atoms only — not comparable to full-atom values): 26878 Å² total; per-residue (Å²): 132,83,76,79,72,47,59,33,52,54,42,51,52,50,51,51,49,36,54,49,46,32,70,70,70,28,50,67,43,43,49,53,46,18,49,52,46,32,53,15,38,72,70,74,31,39,33,32,28,37,34,55,48,73,32,24,50,32,40,53,65,46,37,69,43,56,31,24,53,75,42,64,43,63,62,78,51,65,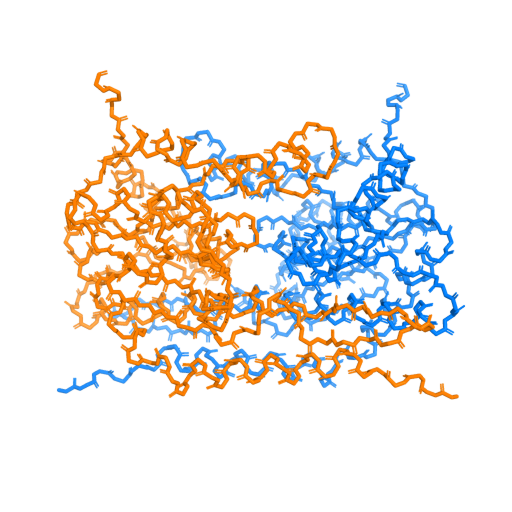70,39,64,48,60,65,32,63,60,74,81,62,8,43,71,57,38,57,50,52,50,60,23,41,66,53,30,54,57,57,49,60,48,42,46,77,50,47,60,20,33,35,40,38,33,30,58,49,22,28,50,16,19,60,33,36,45,45,47,58,36,47,75,49,59,11,53,27,33,21,39,24,13,55,61,21,32,72,73,47,74,56,63,26,94,84,62,45,35,29,66,76,67,27,76,38,56,39,54,41,68,37,51,53,77,36,36,76,39,80,43,80,55,94,87,39,81,43,51,24,50,57,46,52,62,59,41,40,43,51,52,36,48,36,35,51,37,44,19,52,50,54,34,47,74,71,69,48,84,74,66,54,36,49,36,77,94,75,38,94,58,21,68,65,49,44,53,51,49,52,54,53,46,45,54,57,48,57,69,28,42,36,69,73,127,131,83,77,80,70,47,58,32,52,53,43,52,51,50,51,52,51,35,54,50,45,32,71,70,69,30,50,66,43,42,51,52,48,19,50,53,46,32,52,15,37,72,69,74,32,39,33,31,28,36,34,54,47,73,30,25,49,32,40,52,66,46,38,66,43,56,29,23,53,76,41,63,43,65,60,79,52,64,70,40,62,47,57,65,32,64,60,73,81,62,8,42,72,58,38,57,50,50,49,61,24,40,66,55,28,54,57,58,48,57,50,41,47,77,50,48,60,21,32,35,41,40,34,32,59,49,24,28,50,17,19,59,34,36,45,46,48,58,36,48,75,49,58,11,54,29,35,21,40,25,12,53,60,21,31,73,74,47,74,56,61,25,96,83,63,45,34,29,67,76,66,26,76,38,56,40,52,40,68,38,53,53,76,38,38,74,40,79,42,80,54,96,88,39,80,42,50,24,51,57,44,53,63,58,42,41,44,50,51,36,48,37,36,52,37,43,19,51,50,54,35,48,75,72,70,46,86,73,66,53,36,50,33,76,93,74,38,95,59,20,68,64,51,43,52,50,48,53,53,53,47,46,55,57,48,58,70,30,43,36,70,70,128

Radius of gyration: 21.74 Å; Cα contacts (8 Å, |Δi|>4): 1087; chains: 2; bounding box: 52×67×62 Å

Nearest PDB structures (foldseek):
  3cvj-assembly2_D  TM=9.508E-01  e=8.067E-20  Halalkalibacterium halodurans C-125
  3bjz-assembly1_B  TM=7.635E-01  e=3.027E-06  Pseudomonas aeruginosa PAO1
  4m0d-assembly1_A  TM=6.324E-01  e=8.055E-07  Haemophilus influenzae Rd KW20
  3fxa-assembly1_D  TM=6.149E-01  e=9.571E-05  Listeria monocytogenes serotype 4b str. F2365
  3g68-assembly1_B  TM=5.230E-01  e=9.570E-04  Clostridioides difficile 630

Foldseek 3Di:
DPPPPPPVVVLVVVLVVLVCCQVPPQVVLLLVLLVLQLQLVVVVAAEEEDEFDLQCLLVVLAPDDFFHFPRYHYLDDPLRHVAPACDDPSHDVVSVVLQQDLVNLVVSLLFWADALSYEYEQEDAQQQRQSSQSVLVVCVVRNHAYEYEYAPQNNVVDWHRHPVRDGNVRSHPGYRHSNQHHPQFDDWDQDPNDTDTHNGNRSSSSNSSSVSSRVSSVVVNVVVVDDTLGQHDPPPDPCNVVSNVVRVVSNVVNRVNTTNPND/DPPPPPPVVVLVVVLVVLVCCQVPPQVVLLLVLLVLQLQLVVVVAAEEEDDFELQCLLVVLAPDDFFHFPRYHYLDDPLRHVAPACDDPSHDVVSVVLQQDLVNLVVSLLFWADALSYEYEQEDAQQQRASSQSVLVVNVVRNHAYEYEYAPQNNVVDWHRHPVRDGNVRSHPGYRHSNQHHPQFDDWDQDPNDTDTHNGNRSSSSNSSSVSSRVSSVVVNVVVVDDTLGQHDPPPDPCNVVSNVVRVVSNVVNRVNTTNPND

Organism: Caldivirga maquilingensis (strain ATCC 700844 / DSM 13496 / JCM 10307 / IC-167) (NCBI:txid397948)